Protein AF-A0A7S0DY93-F1 (afdb_monomer_lite)

Radius of gyration: 28.25 Å; chains: 1; bounding box: 56×88×83 Å

pLDDT: mean 80.81, std 17.43, range [24.77, 98.25]

Organism: NCBI:txid33657

Secondary structure (DSSP, 8-state):
-PPPP----------------TTS----TT-----PPPTT--TTSS-SSGGGSTT-------PPPP----TT-EEE-PPPPEEPPHHHHHHHTTSEEEE-B-----EEE-TTSSEEEPPTTTEEEEEEEEEEEETTEEEEEE--SSTT-THHHHHHHHHGGG----TTS-EEEEEESSS-SS--TT-PPPTTSEEEEEE--SGGGTT---BPPTT--EEEESEEEEEEEEEEEE---TTT--TTSSSSPPP---PPPTT----SS-SS-GGGG-PPPSSS------EEEEESSB--SS----HHHHHHHHHHHH--TT-EEEEEEE--TTS-SEEEEEE----SSSS-PEEEEEEE--GGGGTTT--BTGGGPEEEEEESPPPTT-

Sequence (386 aa):
GRRSMMSVVLSAFVFPLVFSGPGAPAENMNGEYAIGATPNGKPGLFPKHYRDYPRGVESFDVYSPPMSTLYSQVWWQALDPVALPEEIVKRYSGSGMAIVGWEMDQVRTAPGGGDSSVPISALYLHHFTGSMIGAGARYRKVRLDGPDDPRAAQLKEQHGLHGMVAWDMPHYIVEPSGTQSDPPEGDQVNSNDHQSFASANGGEYRKSYHGFAPGYALVVDSPTEFQITPMQIDTWHRAEMNISAPLPPKFVPGPLPRSSLAGANPLHSGLLECPMTTRLTKAVDGAYAVLSSGVCREPILTSHECFHAAAASLAGAGRRFSNASASDPSRPPGCSATVGAAKAQHTGEVFSVLFNSNSQAASHAIECGAGGARCLCPHAPKPFGQ

Structure (mmCIF, N/CA/C/O backbone):
data_AF-A0A7S0DY93-F1
#
_entry.id   AF-A0A7S0DY93-F1
#
loop_
_atom_site.group_PDB
_atom_site.id
_atom_site.type_symbol
_atom_site.label_atom_id
_atom_site.label_alt_id
_atom_site.label_comp_id
_atom_site.label_asym_id
_atom_site.label_entity_id
_atom_site.label_seq_id
_atom_site.pdbx_PDB_ins_code
_atom_site.Cartn_x
_atom_site.Cartn_y
_atom_site.Cartn_z
_atom_site.occupancy
_atom_site.B_iso_or_equiv
_atom_site.auth_seq_id
_atom_site.auth_comp_id
_atom_site.auth_asym_id
_atom_site.auth_atom_id
_atom_site.pdbx_PDB_model_num
ATOM 1 N N . GLY A 1 1 ? 9.211 -56.674 0.873 1.00 39.06 1 GLY A N 1
ATOM 2 C CA . GLY A 1 1 ? 9.645 -55.266 0.852 1.00 39.06 1 GLY A CA 1
ATOM 3 C C . GLY A 1 1 ? 8.591 -54.414 1.520 1.00 39.06 1 GLY A C 1
ATOM 4 O O . GLY A 1 1 ? 7.507 -54.291 0.973 1.00 39.06 1 GLY A O 1
ATOM 5 N N . ARG A 1 2 ? 8.868 -53.908 2.726 1.00 33.31 2 ARG A N 1
ATOM 6 C CA . ARG A 1 2 ? 7.965 -53.026 3.481 1.00 33.31 2 ARG A CA 1
ATOM 7 C C . ARG A 1 2 ? 8.254 -51.581 3.070 1.00 33.31 2 ARG A C 1
ATOM 9 O O . ARG A 1 2 ? 9.386 -51.137 3.230 1.00 33.31 2 ARG A O 1
ATOM 16 N N . ARG A 1 3 ? 7.267 -50.870 2.519 1.00 35.28 3 ARG A N 1
ATOM 17 C CA . ARG A 1 3 ? 7.341 -49.417 2.312 1.00 35.28 3 ARG A CA 1
ATOM 18 C C . ARG A 1 3 ? 6.646 -48.731 3.484 1.00 35.28 3 ARG A C 1
ATOM 20 O O . ARG A 1 3 ? 5.482 -49.005 3.755 1.00 35.28 3 ARG A O 1
ATOM 27 N N . SER A 1 4 ? 7.415 -47.905 4.184 1.00 31.62 4 SER A N 1
ATOM 28 C CA . SER A 1 4 ? 6.995 -47.082 5.316 1.00 31.62 4 SER A CA 1
ATOM 29 C C . SER A 1 4 ? 6.006 -46.009 4.860 1.00 31.62 4 SER A C 1
ATOM 31 O O . SER A 1 4 ? 6.296 -45.279 3.913 1.00 31.62 4 SER A O 1
ATOM 33 N N . MET A 1 5 ? 4.869 -45.896 5.548 1.00 30.44 5 MET A N 1
ATOM 34 C CA . MET A 1 5 ? 4.018 -44.707 5.509 1.00 30.44 5 MET A CA 1
ATOM 35 C C . MET A 1 5 ? 4.692 -43.607 6.332 1.00 30.44 5 MET A C 1
ATOM 37 O O . MET A 1 5 ? 4.996 -43.798 7.508 1.00 30.44 5 MET A O 1
ATOM 41 N N . MET A 1 6 ? 4.942 -42.466 5.699 1.00 27.17 6 MET A N 1
ATOM 42 C CA . MET A 1 6 ? 5.455 -41.264 6.344 1.00 27.17 6 MET A CA 1
ATOM 43 C C . MET A 1 6 ? 4.250 -40.474 6.867 1.00 27.17 6 MET A C 1
ATOM 45 O O . MET A 1 6 ? 3.450 -39.967 6.086 1.00 27.17 6 MET A O 1
ATOM 49 N N . SER A 1 7 ? 4.085 -40.454 8.189 1.00 24.77 7 SER A N 1
ATOM 50 C CA . SER A 1 7 ? 3.034 -39.701 8.875 1.00 24.77 7 SER A CA 1
ATOM 51 C C . SER A 1 7 ? 3.447 -38.230 8.950 1.00 24.77 7 SER A C 1
ATOM 53 O O . SER A 1 7 ? 4.484 -37.911 9.533 1.00 24.77 7 SER A O 1
ATOM 55 N N . VAL A 1 8 ? 2.671 -37.340 8.331 1.00 28.67 8 VAL A N 1
ATOM 56 C CA . VAL A 1 8 ? 2.842 -35.886 8.450 1.00 28.67 8 VAL A CA 1
ATOM 57 C C . VAL A 1 8 ? 2.094 -35.444 9.704 1.00 28.67 8 VAL A C 1
ATOM 59 O O . VAL A 1 8 ? 0.866 -35.461 9.740 1.00 28.67 8 VAL A O 1
ATOM 62 N N . VAL A 1 9 ? 2.837 -35.082 10.749 1.00 27.50 9 VAL A N 1
ATOM 63 C CA . VAL A 1 9 ? 2.282 -34.470 11.960 1.00 27.50 9 VAL A CA 1
ATOM 64 C C . VAL A 1 9 ? 2.102 -32.979 11.688 1.00 27.50 9 VAL A C 1
ATOM 66 O O . VAL A 1 9 ? 3.077 -32.241 11.557 1.00 27.50 9 VAL A O 1
ATOM 69 N N . LEU A 1 10 ? 0.848 -32.547 11.576 1.00 27.80 10 LEU A N 1
ATOM 70 C CA . LEU A 1 10 ? 0.466 -31.141 11.519 1.00 27.80 10 LEU A CA 1
ATOM 71 C C . LEU A 1 10 ? 0.457 -30.600 12.961 1.00 27.80 10 LEU A C 1
ATOM 73 O O . LEU A 1 10 ? -0.504 -30.808 13.699 1.00 27.80 10 LEU A O 1
ATOM 77 N N . SER A 1 11 ? 1.541 -29.956 13.398 1.00 27.59 11 SER A N 1
ATOM 78 C CA . SER A 1 11 ? 1.544 -29.235 14.679 1.00 27.59 11 SER A CA 1
ATOM 79 C C . SER A 1 11 ? 0.824 -27.901 14.509 1.00 27.59 11 SER A C 1
ATOM 81 O O . SER A 1 11 ? 1.388 -26.948 13.975 1.00 27.59 11 SER A O 1
ATOM 83 N N . ALA A 1 12 ? -0.423 -27.831 14.973 1.00 29.94 12 ALA A N 1
ATOM 84 C CA . ALA A 1 12 ? -1.115 -26.571 15.200 1.00 29.94 12 ALA A CA 1
ATOM 85 C C . ALA A 1 12 ? -0.475 -25.875 16.412 1.00 29.94 12 ALA A C 1
ATOM 87 O O . ALA A 1 12 ? -0.702 -26.264 17.557 1.00 29.94 12 ALA A O 1
ATOM 88 N N . PHE A 1 13 ? 0.365 -24.870 16.165 1.00 30.02 13 PHE A N 1
ATOM 89 C CA . PHE A 1 13 ? 0.833 -23.973 17.217 1.00 30.02 13 PHE A CA 1
ATOM 90 C C . PHE A 1 13 ? -0.275 -22.964 17.521 1.00 30.02 13 PHE A C 1
ATOM 92 O O . PHE A 1 13 ? -0.510 -22.030 16.759 1.00 30.02 13 PHE A O 1
ATOM 99 N N . VAL A 1 14 ? -0.972 -23.179 18.635 1.00 30.81 14 VAL A N 1
ATOM 100 C CA . VAL A 1 14 ? -1.834 -22.170 19.255 1.00 30.81 14 VAL A CA 1
ATOM 101 C C . VAL A 1 14 ? -0.909 -21.171 19.946 1.00 30.81 14 VAL A C 1
ATOM 103 O O . VAL A 1 14 ? -0.296 -21.493 20.964 1.00 30.81 14 VAL A O 1
ATOM 106 N N . PHE A 1 15 ? -0.752 -19.983 19.366 1.00 33.25 15 PHE A N 1
ATOM 107 C CA . PHE A 1 15 ? -0.032 -18.884 20.005 1.00 33.25 15 PHE A CA 1
ATOM 108 C C . PHE A 1 15 ? -0.971 -18.140 20.965 1.00 33.25 15 PHE A C 1
ATOM 110 O O . PHE A 1 15 ? -2.112 -17.861 20.593 1.00 33.25 15 PHE A O 1
ATOM 117 N N . PRO A 1 16 ? -0.528 -17.795 22.186 1.00 28.81 16 PRO A N 1
ATOM 118 C CA . PRO A 1 16 ? -1.282 -16.894 23.040 1.00 28.81 16 PRO A CA 1
ATOM 119 C C . PRO A 1 16 ? -1.197 -15.476 22.461 1.00 28.81 16 PRO A C 1
ATOM 121 O O . PRO A 1 16 ? -0.116 -14.889 22.402 1.00 28.81 16 PRO A O 1
ATOM 124 N N . LEU A 1 17 ? -2.337 -14.930 22.035 1.00 35.88 17 LEU A N 1
ATOM 125 C CA . LEU A 1 17 ? -2.487 -13.497 21.798 1.00 35.88 17 LEU A CA 1
ATOM 126 C C . LEU A 1 17 ? -2.271 -12.758 23.124 1.00 35.88 17 LEU A C 1
ATOM 128 O O . LEU A 1 17 ? -2.972 -13.005 24.107 1.00 35.88 17 LEU A O 1
ATOM 132 N N . VAL A 1 18 ? -1.299 -11.849 23.153 1.00 37.19 18 VAL A N 1
ATOM 133 C CA . VAL A 1 18 ? -1.181 -10.857 24.223 1.00 37.19 18 VAL A CA 1
ATOM 134 C C . VAL A 1 18 ? -2.149 -9.732 23.875 1.00 37.19 18 VAL A C 1
ATOM 136 O O . VAL A 1 18 ? -1.842 -8.881 23.049 1.00 37.19 18 VAL A O 1
ATOM 139 N N . PHE A 1 19 ? -3.335 -9.756 24.477 1.00 40.31 19 PHE A N 1
ATOM 140 C CA . PHE A 1 19 ? -4.274 -8.643 24.395 1.00 40.31 19 PHE A CA 1
ATOM 141 C C . PHE A 1 19 ? -3.851 -7.547 25.376 1.00 40.31 19 PHE A C 1
ATOM 143 O O . PHE A 1 19 ? -3.806 -7.769 26.590 1.00 40.31 19 PHE A O 1
ATOM 150 N N . SER A 1 20 ? -3.575 -6.351 24.862 1.00 45.38 20 SER A N 1
ATOM 151 C CA . SER A 1 20 ? -3.648 -5.127 25.660 1.00 45.38 20 SER A CA 1
ATOM 152 C C . SER A 1 20 ? -5.101 -4.970 26.114 1.00 45.38 20 SER A C 1
ATOM 154 O O . SER A 1 20 ? -6.002 -4.871 25.286 1.00 45.38 20 SER A O 1
ATOM 156 N N . GLY A 1 21 ? -5.353 -5.048 27.423 1.00 39.00 21 GLY A N 1
ATOM 157 C CA . GLY A 1 21 ? -6.712 -5.006 27.967 1.00 39.00 21 GLY A CA 1
ATOM 158 C C . GLY A 1 21 ? -7.469 -3.716 27.601 1.00 39.00 21 GLY A C 1
ATOM 159 O O . GLY A 1 21 ? -6.844 -2.678 27.377 1.00 39.00 21 GLY A O 1
ATOM 160 N N . PRO A 1 22 ? -8.813 -3.748 27.569 1.00 42.47 22 PRO A N 1
ATOM 161 C CA . PRO A 1 22 ? -9.621 -2.581 27.231 1.00 42.47 22 PRO A CA 1
ATOM 162 C C . PRO A 1 22 ? -9.463 -1.471 28.281 1.00 42.47 22 PRO A C 1
ATOM 164 O O . PRO A 1 22 ? -9.558 -1.731 29.483 1.00 42.47 22 PRO A O 1
ATOM 167 N N . GLY A 1 23 ? -9.270 -0.228 27.825 1.00 50.84 23 GLY A N 1
ATOM 168 C CA . GLY A 1 23 ? -9.425 0.973 28.658 1.00 50.84 23 GLY A CA 1
ATOM 169 C C . GLY A 1 23 ? -8.165 1.779 28.992 1.00 50.84 23 GLY A C 1
ATOM 170 O O . GLY A 1 23 ? -8.259 2.711 29.791 1.00 50.84 23 GLY A O 1
ATOM 171 N N . ALA A 1 24 ? -7.000 1.490 28.407 1.00 50.38 24 ALA A N 1
ATOM 172 C CA . ALA A 1 24 ? -5.901 2.459 28.442 1.00 50.38 24 ALA A CA 1
ATOM 173 C C . ALA A 1 24 ? -6.229 3.639 27.500 1.00 50.38 24 ALA A C 1
ATOM 175 O O . ALA A 1 24 ? -6.729 3.394 26.398 1.00 50.38 24 ALA A O 1
ATOM 176 N N . PRO A 1 25 ? -5.966 4.904 27.888 1.00 58.94 25 PRO A N 1
ATOM 177 C CA . PRO A 1 25 ? -6.019 6.025 26.953 1.00 58.94 25 PRO A CA 1
ATOM 178 C C . PRO A 1 25 ? -5.189 5.673 25.719 1.00 58.94 25 PRO A C 1
ATOM 180 O O . PRO A 1 25 ? -4.044 5.247 25.871 1.00 58.94 25 PRO A O 1
ATOM 183 N N . ALA A 1 26 ? -5.767 5.807 24.524 1.00 61.53 26 ALA A N 1
ATOM 184 C CA . ALA A 1 26 ? -5.061 5.488 23.291 1.00 61.53 26 ALA A CA 1
ATOM 185 C C . ALA A 1 26 ? -3.884 6.463 23.114 1.00 61.53 26 ALA A C 1
ATOM 187 O O . ALA A 1 26 ? -4.054 7.615 22.702 1.00 61.53 26 ALA A O 1
ATOM 188 N N . GLU A 1 27 ? -2.689 6.012 23.491 1.00 78.69 27 GLU A N 1
ATOM 189 C CA . GLU A 1 27 ? -1.444 6.607 23.028 1.00 78.69 27 GLU A CA 1
ATOM 190 C C . GLU A 1 27 ? -1.337 6.369 21.523 1.00 78.69 27 GLU A C 1
ATOM 192 O O . GLU A 1 27 ? -1.795 5.351 21.004 1.00 78.69 27 GLU A O 1
ATOM 197 N N . ASN A 1 28 ? -0.728 7.312 20.815 1.00 85.19 28 ASN A N 1
ATOM 198 C CA . ASN A 1 28 ? -0.521 7.148 19.385 1.00 85.19 28 ASN A CA 1
ATOM 199 C C . ASN A 1 28 ? 0.491 6.015 19.153 1.00 85.19 28 ASN A C 1
ATOM 201 O O . ASN A 1 28 ? 1.616 6.085 19.661 1.00 85.19 28 ASN A O 1
ATOM 205 N N . MET A 1 29 ? 0.142 5.034 18.324 1.00 84.50 29 MET A N 1
ATOM 206 C CA . MET A 1 29 ? 1.022 3.943 17.891 1.00 84.50 29 MET A CA 1
ATOM 207 C C . MET A 1 29 ? 2.315 4.499 17.284 1.00 84.50 29 MET A C 1
ATOM 209 O O . MET A 1 29 ? 3.414 4.023 17.565 1.00 84.50 29 MET A O 1
ATOM 213 N N . ASN A 1 30 ? 2.204 5.573 16.502 1.00 81.56 30 ASN A N 1
ATOM 214 C CA . ASN A 1 30 ? 3.337 6.235 15.869 1.00 81.56 30 ASN A CA 1
ATOM 215 C C . ASN A 1 30 ? 3.910 7.407 16.690 1.00 81.56 30 ASN A C 1
ATOM 217 O O . ASN A 1 30 ? 4.770 8.126 16.187 1.00 81.56 30 ASN A O 1
ATOM 221 N N . GLY A 1 31 ? 3.522 7.609 17.951 1.00 84.94 31 GLY A N 1
ATOM 222 C CA . GLY A 1 31 ? 4.025 8.686 18.816 1.00 84.94 31 GLY A CA 1
ATOM 223 C C . GLY A 1 31 ? 3.575 10.101 18.412 1.00 84.94 31 GLY A C 1
ATOM 224 O O . GLY A 1 31 ? 2.475 10.301 17.908 1.00 84.94 31 GLY A O 1
ATOM 225 N N . GLU A 1 32 ? 4.417 11.106 18.669 1.00 86.31 32 GLU A N 1
ATOM 226 C CA . GLU A 1 32 ? 4.109 12.520 18.387 1.00 86.31 32 GLU A CA 1
ATOM 227 C C . GLU A 1 32 ? 3.994 12.823 16.885 1.00 86.31 32 GLU A C 1
ATOM 229 O O . GLU A 1 32 ? 4.882 12.456 16.105 1.00 86.31 32 GLU A O 1
ATOM 234 N N . TYR A 1 33 ? 2.961 13.580 16.501 1.00 86.31 33 TYR A N 1
ATOM 235 C CA . TYR A 1 33 ? 2.787 14.077 15.134 1.00 86.31 33 TYR A CA 1
ATOM 236 C C . TYR A 1 33 ? 3.057 15.575 15.035 1.00 86.31 33 TYR A C 1
ATOM 238 O O . TYR A 1 33 ? 2.514 16.398 15.781 1.00 86.31 33 TYR A O 1
ATOM 246 N N . ALA A 1 34 ? 3.859 15.949 14.041 1.00 81.56 34 ALA A N 1
ATOM 247 C CA . ALA A 1 34 ? 4.063 17.343 13.687 1.00 81.56 34 ALA A CA 1
ATOM 248 C C . ALA A 1 34 ? 2.926 17.812 12.769 1.00 81.56 34 ALA A C 1
ATOM 250 O O . ALA A 1 34 ? 2.863 17.441 11.602 1.00 81.56 34 ALA A O 1
ATOM 251 N N . ILE A 1 35 ? 2.037 18.659 13.292 1.00 82.00 35 ILE A N 1
ATOM 252 C CA . ILE A 1 35 ? 0.985 19.306 12.498 1.00 82.00 35 ILE A CA 1
ATOM 253 C C . ILE A 1 35 ? 1.438 20.725 12.161 1.00 82.00 35 ILE A C 1
ATOM 255 O O . ILE A 1 35 ? 1.610 21.560 13.055 1.00 82.00 35 ILE A O 1
ATOM 259 N N . GLY A 1 36 ? 1.646 20.986 10.871 1.00 81.69 36 GLY A N 1
ATOM 260 C CA . GLY A 1 36 ? 1.965 22.319 10.366 1.00 81.69 36 GLY A CA 1
ATOM 261 C C . GLY A 1 36 ? 0.780 23.280 10.494 1.00 81.69 36 GLY A C 1
ATOM 262 O O . GLY A 1 36 ? -0.378 22.873 10.428 1.00 81.69 36 GLY A O 1
ATOM 263 N N . ALA A 1 37 ? 1.065 24.571 10.660 1.00 83.75 37 ALA A N 1
ATOM 264 C CA . ALA A 1 37 ? 0.054 25.619 10.571 1.00 83.75 37 ALA A CA 1
ATOM 265 C C . ALA A 1 37 ? 0.017 26.180 9.144 1.00 83.75 37 ALA A C 1
ATOM 267 O O . ALA A 1 37 ? 1.060 26.492 8.568 1.00 83.75 37 ALA A O 1
ATOM 268 N N . THR A 1 38 ? -1.175 26.342 8.575 1.00 85.00 38 THR A N 1
ATOM 269 C CA . THR A 1 38 ? -1.347 27.105 7.333 1.00 85.00 38 THR A CA 1
ATOM 270 C C . THR A 1 38 ? -1.154 28.603 7.604 1.00 85.00 38 THR A C 1
ATOM 272 O O . THR A 1 38 ? -1.351 29.045 8.741 1.00 85.00 38 THR A O 1
ATOM 275 N N . PRO A 1 39 ? -0.820 29.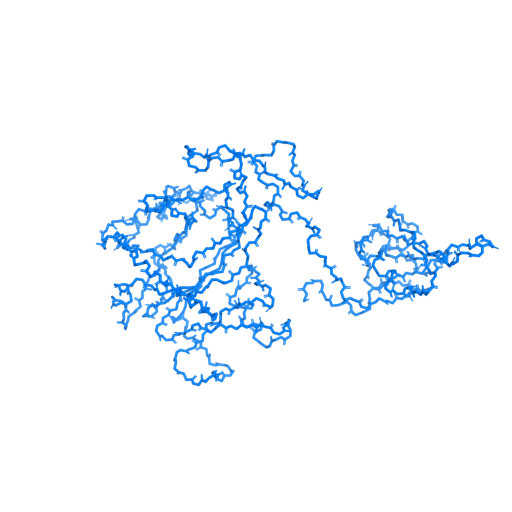428 6.592 1.00 91.69 39 PRO A N 1
ATOM 276 C CA . PRO A 1 39 ? -0.834 30.882 6.747 1.00 91.69 39 PRO A CA 1
ATOM 277 C C . PRO A 1 39 ? -2.179 31.359 7.317 1.00 91.69 39 PRO A C 1
ATOM 279 O O . PRO A 1 39 ? -3.235 30.975 6.816 1.00 91.69 39 PRO A O 1
ATOM 282 N N . ASN A 1 40 ? -2.140 32.164 8.384 1.00 90.25 40 ASN A N 1
ATOM 283 C CA . ASN A 1 40 ? -3.308 32.625 9.160 1.00 90.25 40 ASN A CA 1
ATOM 284 C C . ASN A 1 40 ? -4.130 31.521 9.860 1.00 90.25 40 ASN A C 1
ATOM 286 O O . ASN A 1 40 ? -5.183 31.805 10.435 1.00 90.25 40 ASN A O 1
ATOM 290 N N . GLY A 1 41 ? -3.666 30.271 9.838 1.00 85.31 41 GLY A N 1
ATOM 291 C CA . GLY A 1 41 ? -4.272 29.172 10.576 1.00 85.31 41 GLY A CA 1
ATOM 292 C C . GLY A 1 41 ? -4.081 29.344 12.081 1.00 85.31 41 GLY A C 1
ATOM 293 O O . GLY A 1 41 ? -3.053 29.841 12.542 1.00 85.31 41 GLY A O 1
ATOM 294 N N . LYS A 1 42 ? -5.071 28.910 12.863 1.00 85.56 42 LYS A N 1
ATOM 295 C CA . LYS A 1 42 ? -4.961 28.826 14.323 1.00 85.56 42 LYS A CA 1
ATOM 296 C C . LYS A 1 42 ? -4.466 27.422 14.693 1.00 85.56 42 LYS A C 1
ATOM 298 O O . LYS A 1 42 ? -5.251 26.478 14.587 1.00 85.56 42 LYS A O 1
ATOM 303 N N . PRO A 1 43 ? -3.190 27.244 15.078 1.00 83.75 43 PRO A N 1
ATOM 304 C CA . PRO A 1 43 ? -2.686 25.933 15.474 1.00 83.75 43 PRO A CA 1
ATOM 305 C C . PRO A 1 43 ? -3.371 25.443 16.758 1.00 83.75 43 PRO A C 1
ATOM 307 O O . PRO A 1 43 ? -3.888 26.237 17.541 1.00 83.75 43 PRO A O 1
ATOM 310 N N . GLY A 1 44 ? -3.345 24.128 16.992 1.00 80.94 44 GLY A N 1
ATOM 311 C CA . GLY A 1 44 ? -3.815 23.525 18.247 1.00 80.94 44 GLY A CA 1
ATOM 312 C C . GLY A 1 44 ? -5.330 23.330 18.368 1.00 80.94 44 GLY A C 1
ATOM 313 O O . GLY A 1 44 ? -5.793 22.915 19.421 1.00 80.94 44 GLY A O 1
ATOM 314 N N . LEU A 1 45 ? -6.103 23.591 17.309 1.00 82.44 45 LEU A N 1
ATOM 315 C CA . LEU A 1 45 ? -7.540 23.276 17.274 1.00 82.44 45 LEU A CA 1
ATOM 316 C C . LEU A 1 45 ? -7.835 21.793 17.021 1.00 82.44 45 LEU A C 1
ATOM 318 O O . LEU A 1 45 ? -8.966 21.347 17.187 1.00 82.44 45 LEU A O 1
ATOM 322 N N . PHE A 1 46 ? -6.829 21.049 16.580 1.00 84.62 46 PHE A N 1
ATOM 323 C CA . PHE A 1 46 ? -6.956 19.665 16.169 1.00 84.62 46 PHE A CA 1
ATOM 324 C C . PHE A 1 46 ? -6.163 18.765 17.129 1.00 84.62 46 PHE A C 1
ATOM 326 O O . PHE A 1 46 ? -5.015 19.116 17.438 1.00 84.62 46 PHE A O 1
ATOM 333 N N . PRO A 1 47 ? -6.745 17.648 17.615 1.00 86.56 47 PRO A N 1
ATOM 334 C CA . PRO A 1 47 ? -6.051 16.733 18.514 1.00 86.56 47 PRO A CA 1
ATOM 335 C C . PRO A 1 47 ? -4.758 16.217 17.882 1.00 86.56 47 PRO A C 1
ATOM 337 O O . PRO A 1 47 ? -4.744 15.793 16.730 1.00 86.56 47 PRO A O 1
ATOM 340 N N . LYS A 1 48 ? -3.662 16.255 18.641 1.00 86.19 48 LYS A N 1
ATOM 341 C CA . LYS A 1 48 ? -2.392 15.622 18.247 1.00 86.19 48 LYS A CA 1
ATOM 342 C C . LYS A 1 48 ? -2.257 14.218 18.820 1.00 86.19 48 LYS A C 1
ATOM 344 O O . LYS A 1 48 ? -1.452 13.433 18.334 1.00 86.19 48 LYS A O 1
ATOM 349 N N . HIS A 1 49 ? -3.058 13.902 19.831 1.00 88.94 49 HIS A N 1
ATOM 350 C CA . HIS A 1 49 ? -3.147 12.579 20.418 1.00 88.94 49 HIS A CA 1
ATOM 351 C C . HIS A 1 49 ? -4.575 12.081 20.374 1.00 88.94 49 HIS A C 1
ATOM 353 O O . HIS A 1 49 ? -5.508 12.853 20.609 1.00 88.94 49 HIS A O 1
ATOM 359 N N . TYR A 1 50 ? -4.746 10.784 20.140 1.00 89.19 50 TYR A N 1
ATOM 360 C CA . TYR A 1 50 ? -6.060 10.160 20.243 1.00 89.19 50 TYR A CA 1
ATOM 361 C C . TYR A 1 50 ? -6.640 10.297 21.654 1.00 89.19 50 TYR A C 1
ATOM 363 O O . TYR A 1 50 ? -7.811 10.638 21.787 1.00 89.19 50 TYR A O 1
ATOM 371 N N . ARG A 1 51 ? -5.823 10.193 22.712 1.00 88.50 51 ARG A N 1
ATOM 372 C CA . ARG A 1 51 ? -6.271 10.457 24.095 1.00 88.50 51 ARG A CA 1
ATOM 373 C C . ARG A 1 51 ? -6.886 11.850 24.323 1.00 88.50 51 ARG A C 1
ATOM 375 O O . ARG A 1 51 ? -7.665 12.008 25.258 1.00 88.50 51 ARG A O 1
ATOM 382 N N . ASP A 1 52 ? -6.556 12.839 23.488 1.00 88.44 52 ASP A N 1
ATOM 383 C CA . ASP A 1 52 ? -7.081 14.209 23.596 1.00 88.44 52 ASP A CA 1
ATOM 384 C C . ASP A 1 52 ? -8.407 14.388 22.834 1.00 88.44 52 ASP A C 1
ATOM 386 O O . ASP A 1 52 ? -8.995 15.474 22.831 1.00 88.44 52 ASP A O 1
ATOM 390 N N . TYR A 1 53 ? -8.886 13.344 22.152 1.00 89.12 53 TYR A N 1
ATOM 391 C CA . TYR A 1 53 ? -10.127 13.398 21.398 1.00 89.12 53 TYR A CA 1
ATOM 392 C C . TYR A 1 53 ? -11.324 13.612 22.348 1.00 89.12 53 TYR A C 1
ATOM 394 O O . TYR A 1 53 ? -11.440 12.928 23.373 1.00 89.12 53 TYR A O 1
ATOM 402 N N . PRO A 1 54 ? -12.251 14.543 22.048 1.00 87.44 54 PRO A N 1
ATOM 403 C CA . PRO A 1 54 ? -13.364 14.834 22.943 1.00 87.44 54 PRO A CA 1
ATOM 404 C C . PRO A 1 54 ? -14.227 13.604 23.232 1.00 87.44 54 PRO A C 1
ATOM 406 O O . PRO A 1 54 ? -14.623 12.890 22.314 1.00 87.44 54 PRO A O 1
ATOM 409 N N . ARG A 1 55 ? -14.590 13.423 24.509 1.00 86.19 55 ARG A N 1
ATOM 410 C CA . ARG A 1 55 ? -15.337 12.266 25.052 1.00 86.19 55 ARG A CA 1
ATOM 411 C C . ARG A 1 55 ? -14.545 10.956 25.149 1.00 86.19 55 ARG A C 1
ATOM 413 O O . ARG A 1 55 ? -15.125 9.961 25.568 1.00 86.19 55 ARG A O 1
ATOM 420 N N . GLY A 1 56 ? -13.239 10.990 24.878 1.00 88.44 56 GLY A N 1
ATOM 421 C CA . GLY A 1 56 ? -12.356 9.833 24.994 1.00 88.44 56 GLY A CA 1
ATOM 422 C C . GLY A 1 56 ? -12.534 8.841 23.847 1.00 88.44 56 GLY A C 1
ATOM 423 O O . GLY A 1 56 ? -13.574 8.796 23.191 1.00 88.44 56 GLY A O 1
ATOM 424 N N . VAL A 1 57 ? -11.485 8.062 23.595 1.00 91.19 57 VAL A N 1
ATOM 425 C CA . VAL A 1 57 ? -11.447 7.033 22.551 1.00 91.19 57 VAL A CA 1
ATOM 426 C C . VAL A 1 57 ? -10.673 5.822 23.055 1.00 91.19 57 VAL A C 1
ATOM 428 O O . VAL A 1 57 ? -9.746 5.949 23.858 1.00 91.19 57 VAL A O 1
ATOM 431 N N . GLU A 1 58 ? -11.066 4.654 22.562 1.00 91.75 58 GLU A N 1
ATOM 432 C CA . GLU A 1 58 ? -10.360 3.388 22.743 1.00 91.75 58 GLU A CA 1
ATOM 433 C C . GLU A 1 58 ? -9.719 2.981 21.409 1.00 91.75 58 GLU A C 1
ATOM 435 O O . GLU A 1 58 ? -10.133 3.447 20.346 1.00 91.75 58 GLU A O 1
ATOM 440 N N . SER A 1 59 ? -8.719 2.104 21.466 1.00 92.56 59 SER A N 1
ATOM 441 C CA . SER A 1 59 ? -8.082 1.515 20.284 1.00 92.56 59 SER A CA 1
ATOM 442 C C . SER A 1 59 ? -8.052 -0.006 20.403 1.00 92.56 59 SER A C 1
ATOM 444 O O . SER A 1 59 ? -8.144 -0.552 21.504 1.00 92.56 59 SER A O 1
ATOM 446 N N . PHE A 1 60 ? -7.962 -0.676 19.260 1.00 94.31 60 PHE A N 1
ATOM 447 C CA . PHE A 1 60 ? -7.735 -2.111 19.148 1.00 94.31 60 PHE A CA 1
ATOM 448 C C . PHE A 1 60 ? -6.891 -2.371 17.901 1.00 94.31 60 PHE A C 1
ATOM 450 O O . PHE A 1 60 ? -6.963 -1.609 16.934 1.00 94.31 60 PHE A O 1
ATOM 457 N N . ASP A 1 61 ? -6.124 -3.455 17.921 1.00 93.31 61 ASP A N 1
ATOM 458 C CA . ASP A 1 61 ? -5.256 -3.837 16.813 1.00 93.31 61 ASP A CA 1
ATOM 459 C C . ASP A 1 61 ? -5.895 -4.944 15.974 1.00 93.31 61 ASP A C 1
ATOM 461 O O . ASP A 1 61 ? -6.579 -5.836 16.485 1.00 93.31 61 ASP A O 1
ATOM 465 N N . VAL A 1 62 ? -5.641 -4.900 14.667 1.00 94.75 62 VAL A N 1
ATOM 466 C CA . VAL A 1 62 ? -6.045 -5.941 13.722 1.00 94.75 62 VAL A CA 1
ATOM 467 C C . VAL A 1 62 ? -4.829 -6.348 12.910 1.00 94.75 62 VAL A C 1
ATOM 469 O O . VAL A 1 62 ? -4.217 -5.532 12.223 1.00 94.75 62 VAL A O 1
ATOM 472 N N . TYR A 1 63 ? -4.485 -7.628 12.981 1.00 94.69 63 TYR A N 1
ATOM 473 C CA . TYR A 1 63 ? -3.334 -8.179 12.282 1.00 94.69 63 TYR A CA 1
ATOM 474 C C . TYR A 1 63 ? -3.768 -8.784 10.961 1.00 94.69 63 TYR A C 1
ATOM 476 O O . TYR A 1 63 ? -4.602 -9.686 10.931 1.00 94.69 63 TYR A O 1
ATOM 484 N N . SER A 1 64 ? -3.163 -8.331 9.867 1.00 95.31 64 SER A N 1
ATOM 485 C CA . SER A 1 64 ? -3.296 -9.030 8.595 1.00 95.31 64 SER A CA 1
ATOM 486 C C . SER A 1 64 ? -2.638 -10.415 8.667 1.00 95.31 64 SER A C 1
ATOM 488 O O . SER A 1 64 ? -1.756 -10.645 9.502 1.00 95.31 64 SER A O 1
ATOM 490 N N . PRO A 1 65 ? -2.960 -11.327 7.734 1.00 96.06 65 PRO A N 1
ATOM 491 C CA . PRO A 1 65 ? -2.148 -12.513 7.511 1.00 96.06 65 PRO A CA 1
ATOM 492 C C . PRO A 1 65 ? -0.670 -12.138 7.295 1.00 96.06 65 PRO A C 1
ATOM 494 O O . PRO A 1 65 ? -0.380 -11.069 6.739 1.00 96.06 65 PRO A O 1
ATOM 497 N N . PRO A 1 66 ? 0.280 -12.995 7.708 1.00 94.12 66 PRO A N 1
ATOM 498 C CA . PRO A 1 66 ? 1.692 -12.738 7.484 1.00 94.12 66 PRO A CA 1
ATOM 499 C C . PRO A 1 66 ? 2.006 -12.791 5.989 1.00 94.12 66 PRO A C 1
ATOM 501 O O . PRO A 1 66 ? 1.463 -13.604 5.241 1.00 94.12 66 PRO A O 1
ATOM 504 N N . MET A 1 67 ? 2.956 -11.967 5.564 1.00 93.62 67 MET A N 1
ATOM 505 C CA . MET A 1 67 ? 3.500 -11.996 4.211 1.00 93.62 67 MET A CA 1
ATOM 506 C C . MET A 1 67 ? 5.007 -12.248 4.247 1.00 93.62 67 MET A C 1
ATOM 508 O O . MET A 1 67 ? 5.678 -12.026 5.255 1.00 93.62 67 MET A O 1
ATOM 512 N N . SER A 1 68 ? 5.552 -12.745 3.141 1.00 93.31 68 SER A N 1
ATOM 513 C CA . SER A 1 68 ? 6.982 -13.008 2.993 1.00 93.31 68 SER A CA 1
ATOM 514 C C . SER A 1 68 ? 7.464 -12.479 1.657 1.00 93.31 68 SER A C 1
ATOM 516 O O . SER A 1 68 ? 6.914 -12.809 0.606 1.00 93.31 68 SER A O 1
ATOM 518 N N . THR A 1 69 ? 8.512 -11.668 1.713 1.00 93.94 69 THR A N 1
ATOM 519 C CA . THR A 1 69 ? 9.093 -10.994 0.558 1.00 93.94 69 THR A CA 1
ATOM 520 C C . THR A 1 69 ? 10.574 -11.313 0.427 1.00 93.94 69 THR A C 1
ATOM 522 O O . THR A 1 69 ? 11.277 -11.611 1.398 1.00 93.94 69 THR A O 1
ATOM 525 N N . LEU A 1 70 ? 11.055 -11.250 -0.809 1.00 93.50 70 LEU A N 1
ATOM 526 C CA . LEU A 1 70 ? 12.474 -11.210 -1.135 1.00 93.50 70 LEU A CA 1
ATOM 527 C C . LEU A 1 70 ? 12.921 -9.759 -1.294 1.00 93.50 70 LEU A C 1
ATOM 529 O O . LEU A 1 70 ? 12.124 -8.901 -1.661 1.00 93.50 70 LEU A O 1
ATOM 533 N N . TYR A 1 71 ? 14.213 -9.498 -1.106 1.00 93.38 71 TYR A N 1
ATOM 534 C CA . TYR A 1 71 ? 14.789 -8.193 -1.421 1.00 93.38 71 TYR A CA 1
ATOM 535 C C . TYR A 1 71 ? 14.417 -7.759 -2.850 1.00 93.38 71 TYR A C 1
ATOM 537 O O . TYR A 1 71 ? 14.507 -8.561 -3.783 1.00 93.38 71 TYR A O 1
ATOM 545 N N . SER A 1 72 ? 14.018 -6.497 -3.022 1.00 90.88 72 SER A N 1
ATOM 546 C CA . SER A 1 72 ? 13.478 -5.896 -4.255 1.00 90.88 72 SER A CA 1
ATOM 547 C C . SER A 1 72 ? 12.098 -6.375 -4.713 1.00 90.88 72 SER A C 1
ATOM 549 O O . SER A 1 72 ? 11.612 -5.931 -5.754 1.00 90.88 72 SER A O 1
ATOM 551 N N . GLN A 1 73 ? 11.436 -7.254 -3.960 1.00 90.50 73 GLN A N 1
ATOM 552 C CA . GLN A 1 73 ? 10.079 -7.661 -4.291 1.00 90.50 73 GLN A CA 1
ATOM 553 C C . GLN A 1 73 ? 9.088 -6.545 -3.960 1.00 90.50 73 GLN A C 1
ATOM 555 O O . GLN A 1 73 ? 9.059 -6.034 -2.841 1.00 90.50 73 GLN A O 1
ATOM 560 N N . VAL A 1 74 ? 8.241 -6.229 -4.941 1.00 88.94 74 VAL A N 1
ATOM 561 C CA . VAL A 1 74 ? 7.002 -5.483 -4.728 1.00 88.94 74 VAL A CA 1
ATOM 562 C C . VAL A 1 74 ? 5.908 -6.490 -4.393 1.00 88.94 74 VAL A C 1
ATOM 564 O O . VAL A 1 74 ? 5.615 -7.390 -5.185 1.00 88.94 74 VAL A O 1
ATOM 567 N N . TRP A 1 75 ? 5.324 -6.361 -3.211 1.00 91.56 75 TRP A N 1
ATOM 568 C CA . TRP A 1 75 ? 4.117 -7.066 -2.816 1.00 91.56 75 TRP A CA 1
ATOM 569 C C . TRP A 1 75 ? 2.932 -6.141 -3.033 1.00 91.56 75 TRP A C 1
ATOM 571 O O . TRP A 1 75 ? 2.783 -5.192 -2.279 1.00 91.56 75 TRP A O 1
ATOM 581 N N . TRP A 1 76 ? 2.094 -6.406 -4.031 1.00 90.00 76 TRP A N 1
ATOM 582 C CA . TRP A 1 76 ? 0.827 -5.697 -4.210 1.00 90.00 76 TRP A CA 1
ATOM 583 C C . TRP A 1 76 ? -0.284 -6.713 -4.437 1.00 90.00 76 TRP A C 1
ATOM 585 O O . TRP A 1 76 ? -0.578 -7.100 -5.567 1.00 90.00 76 TRP A O 1
ATOM 595 N N . GLN A 1 77 ? -0.802 -7.246 -3.334 1.00 89.81 77 GLN A N 1
ATOM 596 C CA . GLN A 1 77 ? -1.775 -8.335 -3.334 1.00 89.81 77 GLN A CA 1
ATOM 597 C C . GLN A 1 77 ? -2.730 -8.160 -2.166 1.00 89.81 77 GLN A C 1
ATOM 599 O O . GLN A 1 77 ? -2.313 -7.746 -1.082 1.00 89.81 77 GLN A O 1
ATOM 604 N N . ALA A 1 78 ? -3.990 -8.519 -2.383 1.00 91.38 78 ALA A N 1
ATOM 605 C CA . ALA A 1 78 ? -4.968 -8.584 -1.319 1.00 91.38 78 ALA A CA 1
ATOM 606 C C . ALA A 1 78 ? -4.625 -9.728 -0.358 1.00 91.38 78 ALA A C 1
ATOM 608 O O . ALA A 1 78 ? -4.398 -10.863 -0.789 1.00 91.38 78 ALA A O 1
ATOM 609 N N . LEU A 1 79 ? -4.588 -9.433 0.939 1.00 94.81 79 LEU A N 1
ATOM 610 C CA . LEU A 1 79 ? -4.509 -10.458 1.973 1.00 94.81 79 LEU A CA 1
ATOM 611 C C . LEU A 1 79 ? -5.922 -10.929 2.332 1.00 94.81 79 LEU A C 1
ATOM 613 O O . LEU A 1 79 ? -6.887 -10.178 2.152 1.00 94.81 79 LEU A O 1
ATOM 617 N N . ASP A 1 80 ? -6.040 -12.177 2.798 1.00 96.81 80 ASP A N 1
ATOM 618 C CA . ASP A 1 80 ? -7.326 -12.722 3.241 1.00 96.81 80 ASP A CA 1
ATOM 619 C C . ASP A 1 80 ? -7.927 -11.836 4.356 1.00 96.81 80 ASP A C 1
ATOM 621 O O . ASP A 1 80 ? -7.171 -11.336 5.200 1.00 96.81 80 ASP A O 1
ATOM 625 N N . PRO A 1 81 ? -9.259 -11.632 4.366 1.00 97.56 81 PRO A N 1
ATOM 626 C CA . PRO A 1 81 ? -9.948 -10.974 5.462 1.00 97.56 81 PRO A CA 1
ATOM 627 C C . PRO A 1 81 ? -9.649 -11.644 6.798 1.00 97.56 81 PRO A C 1
ATOM 629 O O . PRO A 1 81 ? -9.479 -12.863 6.883 1.00 97.56 81 PRO A O 1
ATOM 632 N N . VAL A 1 82 ? -9.605 -10.831 7.844 1.00 98.12 82 VAL A N 1
ATOM 633 C CA . VAL A 1 82 ? -9.379 -11.269 9.217 1.00 98.12 82 VAL A CA 1
ATOM 634 C C . VAL A 1 82 ? -10.526 -10.808 10.094 1.00 98.12 82 VAL A C 1
ATOM 636 O O . VAL A 1 82 ? -11.027 -9.693 9.945 1.00 98.12 82 VAL A O 1
ATOM 639 N N . ALA A 1 83 ? -10.932 -11.670 11.022 1.00 98.06 83 ALA A N 1
ATOM 640 C CA . ALA A 1 83 ? -11.909 -11.304 12.031 1.00 98.06 83 ALA A CA 1
ATOM 641 C C . ALA A 1 83 ? -11.351 -10.188 12.921 1.00 98.06 83 ALA A C 1
ATOM 643 O O . ALA A 1 83 ? -10.174 -10.198 13.297 1.00 98.06 83 ALA A O 1
ATOM 644 N N . LEU A 1 84 ? -12.213 -9.241 13.279 1.00 98.19 84 LEU A N 1
ATOM 645 C CA . LEU A 1 84 ? -11.925 -8.301 14.352 1.00 98.19 84 LEU A CA 1
ATOM 646 C C . LEU A 1 84 ? -11.862 -9.045 15.697 1.00 98.19 84 LEU A C 1
ATOM 648 O O . LEU A 1 84 ? -12.418 -10.142 15.818 1.00 98.19 84 LEU A O 1
ATOM 652 N N . PRO A 1 85 ? -11.227 -8.458 16.727 1.00 97.56 85 PRO A N 1
ATOM 653 C CA . PRO A 1 85 ? -11.219 -9.048 18.060 1.00 97.56 85 PRO A CA 1
ATOM 654 C C . PRO A 1 85 ? -12.635 -9.367 18.561 1.00 97.56 85 PRO A C 1
ATOM 656 O O . PRO A 1 85 ? -13.559 -8.563 18.401 1.00 97.56 85 PRO A O 1
ATOM 659 N N . GLU A 1 86 ? -12.819 -10.546 19.163 1.00 97.44 86 GLU A N 1
ATOM 660 C CA . GLU A 1 86 ? -14.139 -11.063 19.559 1.00 97.44 86 GLU A CA 1
ATOM 661 C C . GLU A 1 86 ? -14.877 -10.086 20.486 1.00 97.44 86 GLU A C 1
ATOM 663 O O . GLU A 1 86 ? -16.089 -9.893 20.376 1.00 97.44 86 GLU A O 1
ATOM 668 N N . GLU A 1 87 ? -14.147 -9.415 21.376 1.00 96.94 87 GLU A N 1
ATOM 669 C CA . GLU A 1 87 ? -14.687 -8.415 22.284 1.00 96.94 87 GLU A CA 1
ATOM 670 C C . GLU A 1 87 ? -15.221 -7.172 21.565 1.00 96.94 87 GLU A C 1
ATOM 672 O O . GLU A 1 87 ? -16.196 -6.585 22.036 1.00 96.94 87 GLU A O 1
ATOM 677 N N . ILE A 1 88 ? -14.631 -6.787 20.429 1.00 97.69 88 ILE A N 1
ATOM 678 C CA . ILE A 1 88 ? -15.100 -5.669 19.601 1.00 97.69 88 ILE A CA 1
ATOM 679 C C . ILE A 1 88 ? -16.372 -6.082 18.866 1.00 97.69 88 ILE A C 1
ATOM 681 O O . ILE A 1 88 ? -17.386 -5.389 18.974 1.00 97.69 88 ILE A O 1
ATOM 685 N N . VAL A 1 89 ? -16.357 -7.250 18.214 1.00 97.94 89 VAL A N 1
ATOM 686 C CA . VAL A 1 89 ? -17.527 -7.799 17.506 1.00 97.94 89 VAL A CA 1
ATOM 687 C C . VAL A 1 89 ? -18.716 -7.935 18.459 1.00 97.94 89 VAL A C 1
ATOM 689 O O . VAL A 1 89 ? -19.818 -7.469 18.176 1.00 97.94 89 VAL A O 1
ATOM 692 N N . LYS A 1 90 ? -18.492 -8.514 19.644 1.00 98.00 90 LYS A N 1
ATOM 693 C CA . LYS A 1 90 ? -19.533 -8.700 20.659 1.00 98.00 90 LYS A CA 1
ATOM 694 C C . LYS A 1 90 ? -20.056 -7.377 21.210 1.00 98.00 90 LYS A C 1
ATOM 696 O O . LYS A 1 90 ? -21.261 -7.252 21.415 1.00 98.00 90 LYS A O 1
ATOM 701 N N . ARG A 1 91 ? -19.173 -6.406 21.476 1.00 97.50 91 ARG A N 1
ATOM 702 C CA . ARG A 1 91 ? -19.550 -5.096 22.033 1.00 97.50 91 ARG A CA 1
ATOM 703 C C . ARG A 1 91 ? -20.456 -4.321 21.085 1.00 97.50 91 ARG A C 1
ATOM 705 O O . ARG A 1 91 ? -21.414 -3.714 21.552 1.00 97.50 91 ARG A O 1
ATOM 712 N N . TYR A 1 92 ? -20.152 -4.349 19.790 1.00 97.81 92 TYR A N 1
ATOM 713 C CA . TYR A 1 92 ? -20.881 -3.574 18.789 1.00 97.81 92 TYR A CA 1
ATOM 714 C C . TYR A 1 92 ? -21.947 -4.375 18.033 1.00 97.81 92 TYR A C 1
ATOM 716 O O . TYR A 1 92 ? -22.613 -3.825 17.161 1.00 97.81 92 TYR A O 1
ATOM 724 N N . SER A 1 93 ? -22.187 -5.639 18.386 1.00 97.62 93 SER A N 1
ATOM 725 C CA . SER A 1 93 ? -23.263 -6.450 17.807 1.00 97.62 93 SER A CA 1
ATOM 726 C C . SER A 1 93 ? -24.628 -5.751 17.920 1.00 97.62 93 SER A C 1
ATOM 728 O O . SER A 1 93 ? -25.150 -5.565 19.018 1.00 97.62 93 SER A O 1
ATOM 730 N N . GLY A 1 94 ? -25.232 -5.405 16.781 1.00 96.75 94 GLY A N 1
ATOM 731 C CA . GLY A 1 94 ? -26.510 -4.690 16.701 1.00 96.75 94 GLY A CA 1
ATOM 732 C C . GLY A 1 94 ? -26.412 -3.171 16.900 1.00 96.75 94 GLY A C 1
ATOM 733 O O . GLY A 1 94 ? -27.431 -2.526 17.137 1.00 96.75 94 GLY A O 1
ATOM 734 N N . SER A 1 95 ? -25.210 -2.591 16.831 1.00 97.69 95 SER A N 1
ATOM 735 C CA . SER A 1 95 ? -24.967 -1.151 17.003 1.00 97.69 95 SER A CA 1
ATOM 736 C C . SER A 1 95 ? -23.842 -0.643 16.097 1.00 97.69 95 SER A C 1
ATOM 738 O O . SER A 1 95 ? -23.033 -1.423 15.601 1.00 97.69 95 SER A O 1
ATOM 740 N N . GLY A 1 96 ? -23.784 0.672 15.888 1.00 97.12 96 GLY A N 1
ATOM 741 C CA . GLY A 1 96 ? -22.716 1.313 15.123 1.00 97.12 96 GLY A CA 1
ATOM 742 C C . GLY A 1 96 ? -21.454 1.540 15.954 1.00 97.12 96 GLY A C 1
ATOM 743 O O . GLY A 1 96 ? -21.521 2.050 17.075 1.00 97.12 96 GLY A O 1
ATOM 744 N N . MET A 1 97 ? -20.296 1.218 15.382 1.00 97.50 97 MET A N 1
ATOM 745 C CA . MET A 1 97 ? -18.984 1.600 15.896 1.00 97.50 97 MET A CA 1
ATOM 746 C C . MET A 1 97 ? -18.505 2.868 15.188 1.00 97.50 97 MET A C 1
ATOM 748 O O . MET A 1 97 ? -18.310 2.869 13.973 1.00 97.50 97 MET A O 1
ATOM 752 N N . ALA A 1 98 ? -18.294 3.943 15.950 1.00 96.56 98 ALA A N 1
ATOM 753 C CA . ALA A 1 98 ? -17.730 5.186 15.434 1.00 96.56 98 ALA A CA 1
ATOM 754 C C . ALA A 1 98 ? -16.195 5.128 15.444 1.00 96.56 98 ALA A C 1
ATOM 756 O O . ALA A 1 98 ? -15.570 5.066 16.502 1.00 96.56 98 ALA A O 1
ATOM 757 N N . ILE A 1 99 ? -15.594 5.188 14.261 1.00 95.69 99 ILE A N 1
ATOM 758 C CA . ILE A 1 99 ? -14.152 5.177 14.039 1.00 95.69 99 ILE A CA 1
ATOM 759 C C . ILE A 1 99 ? -13.703 6.612 13.782 1.00 95.69 99 ILE A C 1
ATOM 761 O O . ILE A 1 99 ? -14.028 7.222 12.761 1.00 95.69 99 ILE A O 1
ATOM 765 N N . VAL A 1 100 ? -12.959 7.163 14.735 1.00 94.38 100 VAL A N 1
ATOM 766 C CA . VAL A 1 100 ? -12.473 8.552 14.699 1.00 94.38 100 VAL A CA 1
ATOM 767 C C . VAL A 1 100 ? -11.067 8.685 14.118 1.00 94.38 100 VAL A C 1
ATOM 769 O O . VAL A 1 100 ? -10.565 9.796 13.985 1.00 94.38 100 VAL A O 1
ATOM 772 N N . GLY A 1 101 ? -10.438 7.570 13.764 1.00 92.81 101 GLY A N 1
ATOM 773 C CA . GLY A 1 101 ? -9.136 7.516 13.123 1.00 92.81 101 GLY A CA 1
ATOM 774 C C . GLY A 1 101 ? -8.589 6.103 13.093 1.00 92.81 101 GLY A C 1
ATOM 775 O O . GLY A 1 101 ? -9.210 5.177 13.615 1.00 92.81 101 GLY A O 1
ATOM 776 N N . TRP A 1 102 ? -7.436 5.947 12.463 1.00 92.12 102 TRP A N 1
ATOM 777 C CA . TRP A 1 102 ? -6.708 4.688 12.422 1.00 92.12 102 TRP A CA 1
ATOM 778 C C . TRP A 1 102 ? -5.208 4.949 12.440 1.00 92.12 102 TRP A C 1
ATOM 780 O O . TRP A 1 102 ? -4.742 6.051 12.153 1.00 92.12 102 TRP A O 1
ATOM 790 N N . GLU A 1 103 ? -4.458 3.917 12.791 1.00 90.25 103 GLU A N 1
ATOM 791 C CA . GLU A 1 103 ? -3.014 3.859 12.636 1.00 90.25 103 GLU A CA 1
ATOM 792 C C . GLU A 1 103 ? -2.639 2.524 12.005 1.00 90.25 103 GLU A C 1
ATOM 794 O O . GLU A 1 103 ? -3.414 1.569 12.009 1.00 90.25 103 GLU A O 1
ATOM 799 N N . MET A 1 104 ? -1.445 2.467 11.436 1.00 89.44 104 MET A N 1
ATOM 800 C CA . MET A 1 104 ? -0.893 1.276 10.823 1.00 89.44 104 MET A CA 1
ATOM 801 C C . MET A 1 104 ? 0.580 1.183 11.151 1.00 89.44 104 MET A C 1
ATOM 803 O O . MET A 1 104 ? 1.304 2.185 11.154 1.00 89.44 104 MET A O 1
ATOM 807 N N . ASP A 1 105 ? 1.022 -0.053 11.328 1.00 90.50 105 ASP A N 1
ATOM 808 C CA . ASP A 1 105 ? 2.423 -0.392 11.427 1.00 90.50 105 ASP A CA 1
ATOM 809 C C . ASP A 1 105 ? 2.721 -1.653 10.612 1.00 90.50 105 ASP A C 1
ATOM 811 O O . ASP A 1 105 ? 1.864 -2.502 10.373 1.00 90.50 105 ASP A O 1
ATOM 815 N N . GLN A 1 106 ? 3.964 -1.759 10.161 1.00 91.88 106 GLN A N 1
ATOM 816 C CA . GLN A 1 106 ? 4.511 -2.987 9.606 1.00 91.88 106 GLN A CA 1
ATOM 817 C C . GLN A 1 106 ? 5.331 -3.619 10.712 1.00 91.88 106 GLN A C 1
ATOM 819 O O . GLN A 1 106 ? 6.353 -3.057 11.110 1.00 91.88 106 GLN A O 1
ATOM 824 N N . VAL A 1 107 ? 4.899 -4.773 11.202 1.00 93.00 107 VAL A N 1
ATOM 825 C CA . VAL A 1 107 ? 5.559 -5.459 12.309 1.00 93.00 107 VAL A CA 1
ATOM 826 C C . VAL A 1 107 ? 6.142 -6.792 11.872 1.00 93.00 107 VAL A C 1
ATOM 828 O O . VAL A 1 107 ? 5.707 -7.412 10.902 1.00 93.00 107 VAL A O 1
ATOM 831 N N . ARG A 1 108 ? 7.154 -7.241 12.608 1.00 91.94 108 ARG A N 1
ATOM 832 C CA . ARG A 1 108 ? 7.645 -8.616 12.568 1.00 91.94 108 ARG A CA 1
ATOM 833 C C . ARG A 1 108 ? 7.588 -9.200 13.969 1.00 91.94 108 ARG A C 1
ATOM 835 O O . ARG A 1 108 ? 7.957 -8.525 14.936 1.00 91.94 108 ARG A O 1
ATOM 842 N N . THR A 1 109 ? 7.246 -10.474 14.051 1.00 89.12 109 THR A N 1
ATOM 843 C CA . THR A 1 109 ? 7.331 -11.221 15.301 1.00 89.12 109 THR A CA 1
ATOM 844 C C . THR A 1 109 ? 8.797 -11.500 15.631 1.00 89.12 109 THR A C 1
ATOM 846 O O . THR A 1 109 ? 9.548 -12.045 14.815 1.00 89.12 109 THR A O 1
ATOM 849 N N . ALA A 1 110 ? 9.233 -11.094 16.820 1.00 80.69 110 ALA A N 1
ATOM 850 C CA . ALA A 1 110 ? 10.586 -11.344 17.296 1.00 80.69 110 ALA A CA 1
ATOM 851 C C . ALA A 1 110 ? 10.763 -12.821 17.723 1.00 80.69 110 ALA A C 1
ATOM 853 O O . ALA A 1 110 ? 9.799 -13.457 18.151 1.00 80.69 110 ALA A O 1
ATOM 854 N N . PRO A 1 111 ? 11.993 -13.380 17.695 1.00 73.56 111 PRO A N 1
ATOM 855 C CA . PRO A 1 111 ? 12.256 -14.767 18.108 1.00 73.56 111 PRO A CA 1
ATOM 856 C C . PRO A 1 111 ? 11.823 -15.134 19.542 1.00 73.56 111 PRO A C 1
ATOM 858 O O . PRO A 1 111 ? 11.688 -16.314 19.846 1.00 73.56 111 PRO A O 1
ATOM 861 N N . GLY A 1 112 ? 11.622 -14.148 20.423 1.00 72.69 112 GLY A N 1
ATOM 862 C CA . GLY A 1 112 ? 11.156 -14.332 21.805 1.00 72.69 112 GLY A CA 1
ATOM 863 C C . GLY A 1 112 ? 9.646 -14.157 22.002 1.00 72.69 112 GLY A C 1
ATOM 864 O O . GLY A 1 112 ? 9.195 -14.129 23.144 1.00 72.69 112 GLY A O 1
ATOM 865 N N . GLY A 1 113 ? 8.879 -14.021 20.917 1.00 80.69 113 GLY A N 1
ATOM 866 C CA . GLY A 1 113 ? 7.496 -13.557 20.965 1.00 80.69 113 GLY A CA 1
ATOM 867 C C . GLY A 1 113 ? 7.404 -12.031 21.048 1.00 80.69 113 GLY A C 1
ATOM 868 O O . GLY A 1 113 ? 8.381 -11.344 21.352 1.00 80.69 113 GLY A O 1
ATOM 869 N N . GLY A 1 114 ? 6.219 -11.509 20.739 1.00 85.31 114 GLY A N 1
ATOM 870 C CA . GLY A 1 114 ? 5.967 -10.074 20.639 1.00 85.31 114 GLY A CA 1
ATOM 871 C C . GLY A 1 114 ? 6.378 -9.477 19.294 1.00 85.31 114 GLY A C 1
ATOM 872 O O . GLY A 1 114 ? 7.190 -10.037 18.548 1.00 85.31 114 GLY A O 1
ATOM 873 N N . ASP A 1 115 ? 5.797 -8.322 18.999 1.00 90.56 115 ASP A N 1
ATOM 874 C CA . ASP A 1 115 ? 5.979 -7.634 17.731 1.00 90.56 115 ASP A CA 1
ATOM 875 C C . ASP A 1 115 ? 6.986 -6.497 17.835 1.00 90.56 115 ASP A C 1
ATOM 877 O O . ASP A 1 115 ? 7.123 -5.823 18.854 1.00 90.56 115 ASP A O 1
ATOM 881 N N . SER A 1 116 ? 7.721 -6.297 16.745 1.00 89.25 116 SER A N 1
ATOM 882 C CA . SER A 1 116 ? 8.633 -5.172 16.578 1.00 89.25 116 SER A CA 1
ATOM 883 C C . SER A 1 116 ? 8.346 -4.475 15.260 1.00 89.25 116 SER A C 1
ATOM 885 O O . SER A 1 116 ? 8.273 -5.131 14.217 1.00 89.25 116 SER A O 1
ATOM 887 N N . SER A 1 117 ? 8.224 -3.149 15.297 1.00 90.31 117 SER A N 1
ATOM 888 C CA . SER A 1 117 ? 8.081 -2.333 14.096 1.00 90.31 117 SER A CA 1
ATOM 889 C C . SER A 1 117 ? 9.269 -2.555 13.159 1.00 90.31 117 SER A C 1
ATOM 891 O O . SER A 1 117 ? 10.436 -2.465 13.551 1.00 90.31 117 SER A O 1
ATOM 893 N N . VAL A 1 118 ? 8.979 -2.835 11.895 1.00 92.19 118 VAL A N 1
ATOM 894 C CA . VAL A 1 118 ? 9.969 -2.981 10.830 1.00 92.19 118 VAL A CA 1
ATOM 895 C C . VAL A 1 118 ? 10.372 -1.587 10.362 1.00 92.19 118 VAL A C 1
ATOM 897 O O . VAL A 1 118 ? 9.507 -0.853 9.899 1.00 92.19 118 VAL A O 1
ATOM 900 N N . PRO A 1 119 ? 11.645 -1.174 10.427 1.00 91.06 119 PRO A N 1
ATOM 901 C CA . PRO A 1 119 ? 12.059 0.155 9.982 1.00 91.06 119 PRO A CA 1
ATOM 902 C C . PRO A 1 119 ? 11.665 0.436 8.526 1.00 91.06 119 PRO A C 1
ATOM 904 O O . PRO A 1 119 ? 11.789 -0.433 7.669 1.00 91.06 119 PRO A O 1
ATOM 907 N N . ILE A 1 120 ? 11.250 1.671 8.229 1.00 90.06 120 ILE A N 1
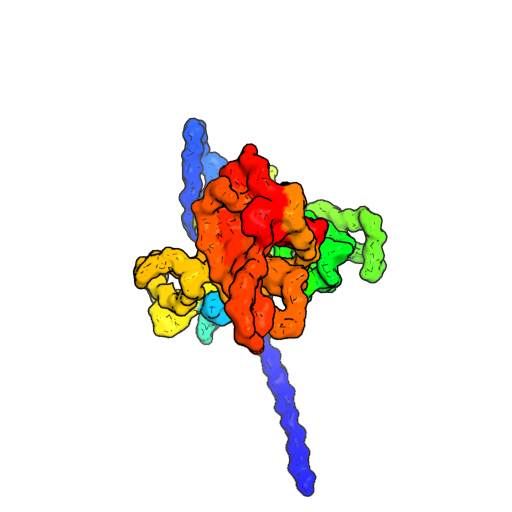ATOM 908 C CA . ILE A 1 120 ? 10.851 2.094 6.869 1.00 90.06 120 ILE A CA 1
ATOM 909 C C . ILE A 1 120 ? 11.967 1.887 5.832 1.00 90.06 120 ILE A C 1
ATOM 911 O O . ILE A 1 120 ? 11.707 1.647 4.660 1.00 90.06 120 ILE A O 1
ATOM 915 N N . SER A 1 121 ? 13.228 1.934 6.271 1.00 90.50 121 SER A N 1
ATOM 916 C CA . SER A 1 121 ? 14.397 1.668 5.431 1.00 90.50 121 SER A CA 1
ATOM 917 C C . SER A 1 121 ? 14.519 0.201 5.003 1.00 90.50 121 SER A C 1
ATOM 919 O O . SER A 1 121 ? 15.270 -0.102 4.076 1.00 90.50 121 SER A O 1
ATOM 921 N N . ALA A 1 122 ? 13.800 -0.708 5.663 1.00 93.44 122 ALA A N 1
ATOM 922 C CA . ALA A 1 122 ? 13.797 -2.144 5.406 1.00 93.44 122 ALA A CA 1
ATOM 923 C C . ALA A 1 122 ? 12.541 -2.608 4.653 1.00 93.44 122 ALA A C 1
ATOM 925 O O . ALA A 1 122 ? 12.624 -3.514 3.825 1.00 93.44 122 ALA A O 1
ATOM 926 N N . LEU A 1 123 ? 11.392 -1.992 4.926 1.00 93.19 123 LEU A N 1
ATOM 927 C CA . LEU A 1 123 ? 10.135 -2.287 4.250 1.00 93.19 123 LEU A CA 1
ATOM 928 C C . LEU A 1 123 ? 9.351 -0.987 4.073 1.00 93.19 123 LEU A C 1
ATOM 930 O O . LEU A 1 123 ? 8.975 -0.320 5.043 1.00 93.19 123 LEU A O 1
ATOM 934 N N . TYR A 1 124 ? 9.168 -0.599 2.816 1.00 91.69 124 TYR A N 1
ATOM 935 C CA . TYR A 1 124 ? 8.470 0.624 2.456 1.00 91.69 124 TYR A CA 1
ATOM 936 C C . TYR A 1 124 ? 7.064 0.287 1.981 1.00 91.69 124 TYR A C 1
ATOM 938 O O . TYR A 1 124 ? 6.891 -0.390 0.970 1.00 91.69 124 TYR A O 1
ATOM 946 N N . LEU A 1 125 ? 6.059 0.780 2.695 1.00 89.81 125 LEU A N 1
ATOM 947 C CA . LEU A 1 125 ? 4.682 0.777 2.224 1.00 89.81 125 LEU A CA 1
ATOM 948 C C . LEU A 1 125 ? 4.550 1.887 1.180 1.00 89.81 125 LEU A C 1
ATOM 950 O O . LEU A 1 125 ? 4.799 3.030 1.506 1.00 89.81 125 LEU A O 1
ATOM 954 N N . HIS A 1 126 ? 4.220 1.582 -0.067 1.00 87.75 126 HIS A N 1
ATOM 955 C CA . HIS A 1 126 ? 4.011 2.583 -1.118 1.00 87.75 126 HIS A CA 1
ATOM 956 C C . HIS A 1 126 ? 2.553 3.051 -1.163 1.00 87.75 126 HIS A C 1
ATOM 958 O O . HIS A 1 126 ? 2.286 4.244 -1.245 1.00 87.75 126 HIS A O 1
ATOM 964 N N . HIS A 1 127 ? 1.616 2.114 -1.023 1.00 85.81 127 HIS A N 1
ATOM 965 C CA . HIS A 1 127 ? 0.188 2.371 -0.856 1.00 85.81 127 HIS A CA 1
ATOM 966 C C . HIS A 1 127 ? -0.400 1.347 0.108 1.00 85.81 127 HIS A C 1
ATOM 968 O O . HIS A 1 127 ? 0.102 0.225 0.223 1.00 85.81 127 HIS A O 1
ATOM 974 N N . PHE A 1 128 ? -1.516 1.688 0.737 1.00 85.62 128 PHE A N 1
ATOM 975 C CA . PHE A 1 128 ? -2.422 0.688 1.279 1.00 85.62 128 PHE A CA 1
ATOM 976 C C . PHE A 1 128 ? -3.857 1.074 0.961 1.00 85.62 128 PHE A C 1
ATOM 978 O O . PHE A 1 128 ? -4.234 2.246 0.924 1.00 85.62 128 PHE A O 1
ATOM 985 N N . THR A 1 129 ? -4.657 0.042 0.762 1.00 87.56 129 THR A N 1
ATOM 986 C CA . THR A 1 129 ? -6.108 0.137 0.772 1.00 87.56 129 THR A CA 1
ATOM 987 C C . THR A 1 129 ? -6.608 -0.965 1.682 1.00 87.56 129 THR A C 1
ATOM 989 O O . THR A 1 129 ? -6.054 -2.064 1.689 1.00 87.56 129 THR A O 1
ATOM 992 N N . GLY A 1 130 ? -7.613 -0.674 2.484 1.00 90.44 130 GLY A N 1
ATOM 993 C CA . GLY A 1 130 ? -8.287 -1.658 3.304 1.00 90.44 130 GLY A CA 1
ATOM 994 C C . GLY A 1 130 ? -9.754 -1.315 3.444 1.00 90.44 130 GLY A C 1
ATOM 995 O O . GLY A 1 130 ? -10.188 -0.220 3.093 1.00 90.44 130 GLY A O 1
ATOM 996 N N . SER A 1 131 ? -10.521 -2.264 3.948 1.00 93.06 131 SER A N 1
ATOM 997 C CA . SER A 1 131 ? -11.922 -2.062 4.279 1.00 93.06 131 SER A CA 1
ATOM 998 C C . SER A 1 131 ? -12.267 -2.806 5.558 1.00 93.06 131 SER A C 1
ATOM 1000 O O . SER A 1 131 ? -11.626 -3.793 5.919 1.00 93.06 131 SER A O 1
ATOM 1002 N N . MET A 1 132 ? -13.256 -2.284 6.271 1.00 96.81 132 MET A N 1
ATOM 1003 C CA . MET A 1 132 ? -13.906 -2.951 7.392 1.00 96.81 132 MET A CA 1
ATOM 1004 C C . MET A 1 132 ? -15.354 -3.190 7.009 1.00 96.81 132 MET A C 1
ATOM 1006 O O . MET A 1 132 ? -15.977 -2.293 6.442 1.00 96.81 132 MET A O 1
ATOM 1010 N N . ILE A 1 133 ? -15.884 -4.361 7.344 1.00 97.25 133 ILE A N 1
ATOM 1011 C CA . ILE A 1 133 ? -17.283 -4.706 7.093 1.00 97.25 133 ILE A CA 1
ATOM 1012 C C . ILE A 1 133 ? -18.030 -5.008 8.388 1.00 97.25 133 ILE A C 1
ATOM 1014 O O . ILE A 1 133 ? -17.459 -5.461 9.384 1.00 97.25 133 ILE A O 1
ATOM 1018 N N . GLY A 1 134 ? -19.327 -4.743 8.342 1.00 97.44 134 GLY A N 1
ATOM 1019 C CA . GLY A 1 134 ? -20.332 -5.085 9.329 1.00 97.44 134 GLY A CA 1
ATOM 1020 C C . GLY A 1 134 ? -20.990 -6.433 9.066 1.00 97.44 134 GLY A C 1
ATOM 1021 O O . GLY A 1 134 ? -20.799 -7.046 8.020 1.00 97.44 134 GLY A O 1
ATOM 1022 N N . ALA A 1 135 ? -21.820 -6.885 10.004 1.00 95.56 135 ALA A N 1
ATOM 1023 C CA . ALA A 1 135 ? -22.588 -8.124 9.879 1.00 95.56 135 ALA A CA 1
ATOM 1024 C C . ALA A 1 135 ? -23.583 -8.107 8.700 1.00 95.56 135 ALA A C 1
ATOM 1026 O O . ALA A 1 135 ? -24.022 -9.173 8.268 1.00 95.56 135 ALA A O 1
ATOM 1027 N N . GLY A 1 136 ? -23.937 -6.923 8.184 1.00 94.19 136 GLY A N 1
ATOM 1028 C CA . GLY A 1 136 ? -24.757 -6.720 6.984 1.00 94.19 136 GLY A CA 1
ATOM 1029 C C . GLY A 1 136 ? -24.002 -6.868 5.655 1.00 94.19 136 GLY A C 1
ATOM 1030 O O . GLY A 1 136 ? -24.613 -6.776 4.593 1.00 94.19 136 GLY A O 1
ATOM 1031 N N . ALA A 1 137 ? -22.692 -7.130 5.681 1.00 94.50 137 ALA A N 1
ATOM 1032 C CA . ALA A 1 137 ? -21.865 -7.322 4.493 1.00 94.50 137 ALA A CA 1
ATOM 1033 C C . ALA A 1 137 ? -20.967 -8.564 4.612 1.00 94.50 137 ALA A C 1
ATOM 1035 O O . ALA A 1 137 ? -20.832 -9.170 5.673 1.00 94.50 137 ALA A O 1
ATOM 1036 N N . ARG A 1 138 ? -20.371 -8.975 3.491 1.00 93.94 138 ARG A N 1
ATOM 1037 C CA . ARG A 1 138 ? -19.366 -10.042 3.423 1.00 93.94 138 ARG A CA 1
ATOM 1038 C C . ARG A 1 138 ? -18.346 -9.769 2.328 1.00 93.94 138 ARG A C 1
ATOM 1040 O O . ARG A 1 138 ? -18.665 -9.154 1.310 1.00 93.94 138 ARG A O 1
ATOM 1047 N N . TYR A 1 139 ? -17.142 -10.302 2.501 1.00 93.62 139 TYR A N 1
ATOM 1048 C CA . TYR A 1 139 ? -16.150 -10.337 1.434 1.00 93.62 139 TYR A CA 1
ATOM 1049 C C . TYR A 1 139 ? -16.376 -11.524 0.498 1.00 93.62 139 TYR A C 1
ATOM 1051 O O . TYR A 1 139 ? -16.517 -12.668 0.935 1.00 93.62 139 TYR A O 1
ATOM 1059 N N . ARG A 1 140 ? -16.315 -11.275 -0.811 1.00 92.00 140 ARG A N 1
ATOM 1060 C CA . ARG A 1 140 ? -16.221 -12.316 -1.836 1.00 92.00 140 ARG A CA 1
ATOM 1061 C C . ARG A 1 140 ? -14.888 -12.233 -2.552 1.00 92.00 140 ARG A C 1
ATOM 1063 O O . ARG A 1 140 ? -14.587 -11.248 -3.222 1.00 92.00 140 ARG A O 1
ATOM 1070 N N . LYS A 1 141 ? -14.111 -13.309 -2.440 1.00 92.81 141 LYS A N 1
ATOM 1071 C CA . LYS A 1 141 ? -12.867 -13.477 -3.190 1.00 92.81 141 LYS A CA 1
ATOM 1072 C C . LYS A 1 141 ? -13.191 -13.749 -4.656 1.00 92.81 141 LYS A C 1
ATOM 1074 O O . LYS A 1 141 ? -13.872 -14.727 -4.961 1.00 92.81 141 LYS A O 1
ATOM 1079 N N . VAL A 1 142 ? -12.683 -12.918 -5.557 1.00 89.44 142 VAL A N 1
ATOM 1080 C CA . VAL A 1 142 ? -12.855 -13.074 -7.006 1.00 89.44 142 VAL A CA 1
ATOM 1081 C C . VAL A 1 142 ? -11.509 -13.005 -7.725 1.00 89.44 142 VAL A C 1
ATOM 1083 O O . VAL A 1 142 ? -10.527 -12.491 -7.195 1.00 89.44 142 VAL A O 1
ATOM 1086 N N . ARG A 1 143 ? -11.463 -13.535 -8.946 1.00 87.75 143 ARG A N 1
ATOM 1087 C CA . ARG A 1 143 ? -10.422 -13.246 -9.940 1.00 87.75 143 ARG A CA 1
ATOM 1088 C C . ARG A 1 143 ? -11.104 -12.667 -11.165 1.00 87.75 143 ARG A C 1
ATOM 1090 O O . ARG A 1 143 ? -12.213 -13.108 -11.481 1.00 87.75 143 ARG A O 1
ATOM 1097 N N . LEU A 1 144 ? -10.463 -11.693 -11.798 1.00 82.56 144 LEU A N 1
ATOM 1098 C CA . LEU A 1 144 ? -10.998 -11.047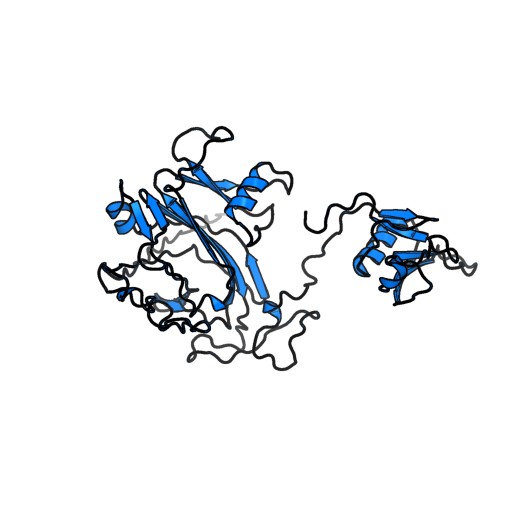 -12.987 1.00 82.56 144 LEU A CA 1
ATOM 1099 C C . LEU A 1 144 ? -10.452 -11.736 -14.233 1.00 82.56 144 LEU A C 1
ATOM 1101 O O . LEU A 1 144 ? -9.289 -12.138 -14.268 1.00 82.56 144 LEU A O 1
ATOM 1105 N N . ASP A 1 145 ? -11.290 -11.836 -15.259 1.00 78.19 145 ASP A N 1
ATOM 1106 C CA . ASP A 1 145 ? -10.900 -12.440 -16.538 1.00 78.19 145 ASP A CA 1
ATOM 1107 C C . ASP A 1 145 ? -10.154 -11.446 -17.452 1.00 78.19 145 ASP A C 1
ATOM 1109 O O . ASP A 1 145 ? -9.618 -11.820 -18.496 1.00 78.19 145 ASP A O 1
ATOM 1113 N N . GLY A 1 146 ? -10.091 -10.172 -17.051 1.00 77.00 146 GLY A N 1
ATOM 1114 C CA . GLY A 1 146 ? -9.403 -9.102 -17.764 1.00 77.00 146 GLY A CA 1
ATOM 1115 C C . GLY A 1 146 ? -10.023 -7.725 -17.502 1.00 77.00 146 GLY A C 1
ATOM 1116 O O . GLY A 1 146 ? -10.894 -7.592 -16.641 1.00 77.00 146 GLY A O 1
ATOM 1117 N N . PRO A 1 147 ? -9.599 -6.691 -18.248 1.00 72.38 147 PRO A N 1
ATOM 1118 C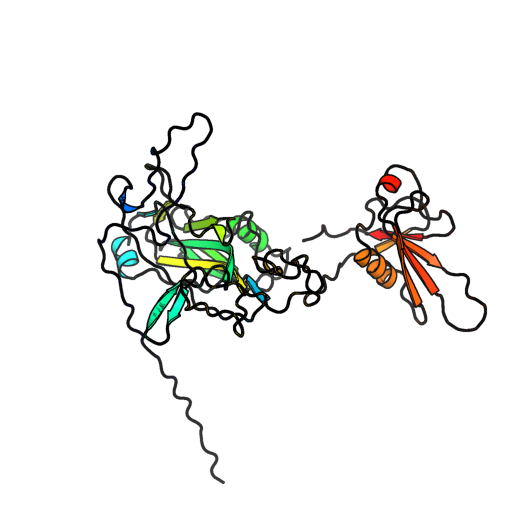 CA . PRO A 1 147 ? -10.114 -5.329 -18.089 1.00 72.38 147 PRO A CA 1
ATOM 1119 C C . PRO A 1 147 ? -11.594 -5.162 -18.460 1.00 72.38 147 PRO A C 1
ATOM 1121 O O . PRO A 1 147 ? -12.228 -4.225 -17.976 1.00 72.38 147 PRO A O 1
ATOM 1124 N N . ASP A 1 148 ? -12.132 -6.068 -19.283 1.00 77.38 148 ASP A N 1
ATOM 1125 C CA . ASP A 1 148 ? -13.533 -6.082 -19.728 1.00 77.38 148 ASP A CA 1
ATOM 1126 C C . ASP A 1 148 ? -14.459 -6.872 -18.778 1.00 77.38 148 ASP A C 1
ATOM 1128 O O . ASP A 1 148 ? -15.650 -7.023 -19.052 1.00 77.38 148 ASP A O 1
ATOM 1132 N N . ASP A 1 149 ? -13.931 -7.400 -17.667 1.00 80.69 149 ASP A N 1
ATOM 1133 C CA . ASP A 1 149 ? -14.737 -8.081 -16.653 1.00 80.69 149 ASP A CA 1
ATOM 1134 C C . ASP A 1 149 ? -15.766 -7.100 -16.057 1.00 80.69 149 ASP A C 1
ATOM 1136 O O . ASP A 1 149 ? -15.375 -6.025 -15.597 1.00 80.69 149 ASP A O 1
ATOM 1140 N N . PRO A 1 150 ? -17.071 -7.425 -16.006 1.00 81.12 150 PRO A N 1
ATOM 1141 C CA . PRO A 1 150 ? -18.089 -6.497 -15.502 1.00 81.12 150 PRO A CA 1
ATOM 1142 C C . PRO A 1 150 ? -17.842 -6.067 -14.047 1.00 81.12 150 PRO A C 1
ATOM 1144 O O . PRO A 1 150 ? -18.221 -4.968 -13.643 1.00 81.12 150 PRO A O 1
ATOM 1147 N N . ARG A 1 151 ? -17.133 -6.886 -13.260 1.00 83.88 151 ARG A N 1
ATOM 1148 C CA . ARG A 1 151 ? -16.777 -6.586 -11.865 1.00 83.88 151 ARG A CA 1
ATOM 1149 C C . ARG A 1 151 ? -15.607 -5.602 -11.750 1.00 83.88 151 ARG A C 1
ATOM 1151 O O . ARG A 1 151 ? -15.387 -5.033 -10.683 1.00 83.88 151 ARG A O 1
ATOM 1158 N N . ALA A 1 152 ? -14.867 -5.363 -12.836 1.00 80.94 152 ALA A N 1
ATOM 1159 C CA . ALA A 1 152 ? -13.747 -4.423 -12.875 1.00 80.94 152 ALA A CA 1
ATOM 1160 C C . ALA A 1 152 ? -14.167 -2.994 -12.514 1.00 80.94 152 ALA A C 1
ATOM 1162 O O . ALA A 1 152 ? -13.406 -2.274 -11.871 1.00 80.94 152 ALA A O 1
ATOM 1163 N N . ALA A 1 153 ? -15.361 -2.568 -12.939 1.00 79.44 153 ALA A N 1
ATOM 1164 C CA . ALA A 1 153 ? -15.873 -1.233 -12.643 1.00 79.44 153 ALA A CA 1
ATOM 1165 C C . ALA A 1 153 ? -16.102 -1.046 -11.136 1.00 79.44 153 ALA A C 1
ATOM 1167 O O . ALA A 1 153 ? -15.617 -0.071 -10.564 1.00 79.44 153 ALA A O 1
ATOM 1168 N N . GLN A 1 154 ? -16.740 -2.029 -10.494 1.00 78.88 154 GLN A N 1
ATOM 1169 C CA . GLN A 1 154 ? -16.967 -2.039 -9.049 1.00 78.88 154 GLN A CA 1
ATOM 1170 C C . GLN A 1 154 ? -15.646 -2.010 -8.272 1.00 78.88 154 GLN A C 1
ATOM 1172 O O . GLN A 1 154 ? -15.498 -1.241 -7.328 1.00 78.88 154 GLN A O 1
ATOM 1177 N N . LEU A 1 155 ? -14.656 -2.803 -8.687 1.00 80.25 155 LEU A N 1
ATOM 1178 C CA . LEU A 1 155 ? -13.348 -2.817 -8.031 1.00 80.25 155 LEU A CA 1
ATOM 1179 C C . LEU A 1 155 ? -12.582 -1.504 -8.224 1.00 80.25 155 LEU A C 1
ATOM 1181 O O . LEU A 1 155 ? -11.963 -1.019 -7.282 1.00 80.25 155 LEU A O 1
ATOM 1185 N N . LYS A 1 156 ? -12.653 -0.878 -9.404 1.00 78.12 156 LYS A N 1
ATOM 1186 C CA . LYS A 1 156 ? -12.074 0.460 -9.622 1.00 78.12 156 LYS A CA 1
ATOM 1187 C C . LYS A 1 156 ? -12.697 1.506 -8.701 1.00 78.12 156 LYS A C 1
ATOM 1189 O O . LYS A 1 156 ? -11.984 2.368 -8.198 1.00 78.12 156 LYS A O 1
ATOM 1194 N N . GLU A 1 157 ? -14.002 1.423 -8.470 1.00 75.69 157 GLU A N 1
ATOM 1195 C CA . GLU A 1 157 ? -14.696 2.293 -7.523 1.00 75.69 157 GLU A CA 1
ATOM 1196 C C . GLU A 1 157 ? -14.267 2.006 -6.074 1.00 75.69 157 GLU A C 1
ATOM 1198 O O . GLU A 1 157 ? -13.883 2.930 -5.359 1.00 75.69 157 GLU A O 1
ATOM 1203 N N . GLN A 1 158 ? -14.224 0.731 -5.670 1.00 74.88 158 GLN A N 1
ATOM 1204 C CA . GLN A 1 158 ? -13.832 0.300 -4.320 1.00 74.88 158 GLN A CA 1
ATOM 1205 C C . GLN A 1 158 ? -12.373 0.642 -3.972 1.00 74.88 158 GLN A C 1
ATOM 1207 O O . GLN A 1 158 ? -12.093 1.111 -2.869 1.00 74.88 158 GLN A O 1
ATOM 1212 N N . HIS A 1 159 ? -11.435 0.435 -4.901 1.00 70.06 159 HIS A N 1
ATOM 1213 C CA . HIS A 1 159 ? -10.013 0.745 -4.708 1.00 70.06 159 HIS A CA 1
ATOM 1214 C C . HIS A 1 159 ? -9.686 2.240 -4.913 1.00 70.06 159 HIS A C 1
ATOM 1216 O O . HIS A 1 159 ? -8.614 2.714 -4.513 1.00 70.06 159 HIS A O 1
ATOM 1222 N N . GLY A 1 160 ? -10.612 3.008 -5.495 1.00 63.94 160 GLY A N 1
ATOM 1223 C CA . GLY A 1 160 ? -10.471 4.440 -5.738 1.00 63.94 160 GLY A CA 1
ATOM 1224 C C . GLY A 1 160 ? -9.259 4.800 -6.609 1.00 63.94 160 GLY A C 1
ATOM 1225 O O . GLY A 1 160 ? -8.856 4.073 -7.513 1.00 63.94 160 GLY A O 1
ATOM 1226 N N . LEU A 1 161 ? -8.649 5.957 -6.328 1.00 59.03 161 LEU A N 1
ATOM 1227 C CA . LEU A 1 161 ? -7.537 6.524 -7.111 1.00 59.03 161 LEU A CA 1
ATOM 1228 C C . LEU A 1 161 ? -6.173 5.830 -6.898 1.00 59.03 161 LEU A C 1
ATOM 1230 O O . LEU A 1 161 ? -5.186 6.247 -7.498 1.00 59.03 161 LEU A O 1
ATOM 1234 N N . HIS A 1 162 ? -6.092 4.797 -6.054 1.00 68.25 162 HIS A N 1
ATOM 1235 C CA . HIS A 1 162 ? -4.821 4.209 -5.592 1.00 68.25 162 HIS A CA 1
ATOM 1236 C C . HIS A 1 162 ? -4.364 2.996 -6.416 1.00 68.25 162 HIS A C 1
ATOM 1238 O O . HIS A 1 162 ? -3.444 2.277 -6.025 1.00 68.25 162 HIS A O 1
ATOM 1244 N N . GLY A 1 163 ? -4.999 2.785 -7.572 1.00 67.81 163 GLY A N 1
ATOM 1245 C CA . GLY A 1 163 ? -4.735 1.657 -8.454 1.00 67.81 163 GLY A CA 1
ATOM 1246 C C . GLY A 1 163 ? -5.352 0.354 -7.949 1.00 67.81 163 GLY A C 1
ATOM 1247 O O . GLY A 1 163 ? -5.784 0.230 -6.806 1.00 67.81 163 GLY A O 1
ATOM 1248 N N . MET A 1 164 ? -5.391 -0.633 -8.833 1.00 75.94 164 MET A N 1
ATOM 1249 C CA . MET A 1 164 ? -5.937 -1.957 -8.559 1.00 75.94 164 MET A CA 1
ATOM 1250 C C . MET A 1 164 ? -4.815 -2.986 -8.720 1.00 75.94 164 MET A C 1
ATOM 1252 O O . MET A 1 164 ? -3.934 -2.809 -9.567 1.00 75.94 164 MET A O 1
ATOM 1256 N N . VAL A 1 165 ? -4.840 -4.061 -7.925 1.00 81.88 165 VAL A N 1
ATOM 1257 C CA . VAL A 1 165 ? -3.923 -5.192 -8.144 1.00 81.88 165 VAL A CA 1
ATOM 1258 C C . VAL A 1 165 ? -4.151 -5.789 -9.536 1.00 81.88 165 VAL A C 1
ATOM 1260 O O . VAL A 1 165 ? -5.178 -5.543 -10.170 1.00 81.88 165 VAL A O 1
ATOM 1263 N N . ALA A 1 166 ? -3.189 -6.564 -10.038 1.00 81.50 166 ALA A N 1
ATOM 1264 C CA . ALA A 1 166 ? -3.303 -7.153 -11.370 1.00 81.50 166 ALA A CA 1
ATOM 1265 C C . ALA A 1 166 ? -4.602 -7.974 -11.529 1.00 81.50 166 ALA A C 1
ATOM 1267 O O . ALA A 1 166 ? -5.085 -8.592 -10.579 1.00 81.50 166 ALA A O 1
ATOM 1268 N N . TRP A 1 167 ? -5.178 -7.958 -12.734 1.00 79.94 167 TRP A N 1
ATOM 1269 C CA . TRP A 1 167 ? -6.475 -8.576 -13.049 1.00 79.94 167 TRP A CA 1
ATOM 1270 C C . TRP A 1 167 ? -6.566 -10.048 -12.616 1.00 79.94 167 TRP A C 1
ATOM 1272 O O . TRP A 1 167 ? -7.567 -10.478 -12.047 1.00 79.94 167 TRP A O 1
ATOM 1282 N N . ASP A 1 168 ? -5.482 -10.794 -12.825 1.00 77.12 168 ASP A N 1
ATOM 1283 C CA . ASP A 1 168 ? -5.344 -12.223 -12.544 1.00 77.12 168 ASP A CA 1
ATOM 1284 C C . ASP A 1 168 ? -5.079 -12.553 -11.062 1.00 77.12 168 ASP A C 1
ATOM 1286 O O . ASP A 1 168 ? -5.080 -13.724 -10.659 1.00 77.12 168 ASP A O 1
ATOM 1290 N N . MET A 1 169 ? -4.882 -11.531 -10.228 1.00 85.12 169 MET A N 1
ATOM 1291 C CA . MET A 1 169 ? -4.693 -11.684 -8.790 1.00 85.12 169 MET A CA 1
ATOM 1292 C C . MET A 1 169 ? -6.037 -11.753 -8.058 1.00 85.12 169 MET A C 1
ATOM 1294 O O . MET A 1 169 ? -7.057 -11.309 -8.579 1.00 85.12 169 MET A O 1
ATOM 1298 N N . PRO A 1 170 ? -6.085 -12.345 -6.851 1.00 90.00 170 PRO A N 1
ATOM 1299 C CA . PRO A 1 170 ? -7.297 -12.314 -6.046 1.00 90.00 170 PRO A CA 1
ATOM 1300 C C . PRO A 1 170 ? -7.674 -10.883 -5.639 1.00 90.00 170 PRO A C 1
ATOM 1302 O O . PRO A 1 170 ? -6.831 -10.145 -5.127 1.00 90.00 170 PRO A O 1
ATOM 1305 N N . HIS A 1 171 ? -8.952 -10.549 -5.799 1.00 90.06 171 HIS A N 1
ATOM 1306 C CA . HIS A 1 171 ? -9.596 -9.335 -5.290 1.00 90.06 171 HIS A CA 1
ATOM 1307 C C . HIS A 1 171 ? -10.653 -9.720 -4.252 1.00 90.06 171 HIS A C 1
ATOM 1309 O O . HIS A 1 171 ? -11.165 -10.842 -4.292 1.00 90.06 171 HIS A O 1
ATOM 1315 N N . TYR A 1 172 ? -11.016 -8.797 -3.361 1.00 91.50 172 TYR A N 1
ATOM 1316 C CA . TYR A 1 172 ? -12.169 -8.960 -2.470 1.00 91.50 172 TYR A CA 1
ATOM 1317 C C . TYR A 1 172 ? -13.191 -7.878 -2.762 1.00 91.50 172 TYR A C 1
ATOM 1319 O O . TYR A 1 172 ? -12.906 -6.696 -2.608 1.00 91.50 172 TYR A O 1
ATOM 1327 N N . ILE A 1 173 ? -14.380 -8.308 -3.167 1.00 89.75 173 ILE A N 1
ATOM 1328 C CA . ILE A 1 173 ? -15.533 -7.435 -3.349 1.00 89.75 173 ILE A CA 1
ATOM 1329 C C . ILE A 1 173 ? -16.360 -7.474 -2.067 1.00 89.75 173 ILE A C 1
ATOM 1331 O O . ILE A 1 173 ? -16.595 -8.553 -1.519 1.00 89.75 173 ILE A O 1
ATOM 1335 N N . VAL A 1 174 ? -16.807 -6.309 -1.603 1.00 90.06 174 VAL A N 1
ATOM 1336 C CA . VAL A 1 174 ? -17.816 -6.204 -0.542 1.00 90.06 174 VAL A CA 1
ATOM 1337 C C . VAL A 1 174 ? -19.209 -6.336 -1.156 1.00 90.06 174 VAL A C 1
ATOM 1339 O O . VAL A 1 174 ? -19.541 -5.611 -2.094 1.00 90.06 174 VAL A O 1
ATOM 1342 N N . GLU A 1 175 ? -20.020 -7.250 -0.625 1.00 88.81 175 GLU A N 1
ATOM 1343 C CA . GLU A 1 175 ? -21.412 -7.468 -1.038 1.00 88.81 175 GLU A CA 1
ATOM 1344 C C . GLU A 1 175 ? -22.332 -7.686 0.177 1.00 88.81 175 GLU A C 1
ATOM 1346 O O . GLU A 1 175 ? -21.829 -8.038 1.250 1.00 88.81 175 GLU A O 1
ATOM 1351 N N . PRO A 1 176 ? -23.658 -7.467 0.059 1.00 89.88 176 PRO A N 1
ATOM 1352 C CA . PRO A 1 176 ? -24.576 -7.618 1.185 1.00 89.88 176 PRO A CA 1
ATOM 1353 C C . PRO A 1 176 ? -24.552 -9.034 1.778 1.00 89.88 176 PRO A C 1
ATOM 1355 O O . PRO A 1 176 ? -24.413 -10.040 1.068 1.00 89.88 176 PRO A O 1
ATOM 1358 N N . SER A 1 177 ? -24.706 -9.132 3.097 1.00 82.56 177 SER A N 1
ATOM 1359 C CA . SER A 1 177 ? -24.890 -10.408 3.777 1.00 82.56 177 SER A CA 1
ATOM 1360 C C . SER A 1 177 ? -26.350 -10.854 3.629 1.00 82.56 177 SER A C 1
ATOM 1362 O O . SER A 1 177 ? -27.291 -10.094 3.828 1.00 82.56 177 SER A O 1
ATOM 1364 N N . GLY A 1 178 ? -26.552 -12.110 3.223 1.00 69.50 178 GLY A N 1
ATOM 1365 C CA . GLY A 1 178 ? -27.888 -12.683 3.065 1.00 69.50 178 GLY A CA 1
ATOM 1366 C C . GLY A 1 178 ? -28.657 -12.216 1.824 1.00 69.50 178 GLY A C 1
ATOM 1367 O O . GLY A 1 178 ? -29.604 -11.456 1.935 1.00 69.50 178 GLY A O 1
ATOM 1368 N N . THR A 1 179 ? -28.320 -12.748 0.648 1.00 47.66 179 THR A N 1
ATOM 1369 C CA . THR A 1 179 ? -29.242 -13.386 -0.322 1.00 47.66 179 THR A CA 1
ATOM 1370 C C . THR A 1 179 ? -28.471 -13.772 -1.591 1.00 47.66 179 THR A C 1
ATOM 1372 O O . THR A 1 179 ? -27.735 -12.970 -2.142 1.00 47.66 179 THR A O 1
ATOM 1375 N N . GLN A 1 180 ? -28.662 -15.027 -2.021 1.00 50.69 180 GLN A N 1
ATOM 1376 C CA . GLN A 1 180 ? -28.225 -15.641 -3.288 1.00 50.69 180 GLN A CA 1
ATOM 1377 C C . GLN A 1 180 ? -26.716 -15.675 -3.607 1.00 50.69 180 GLN A C 1
ATOM 1379 O O . GLN A 1 180 ? -25.902 -14.891 -3.135 1.00 50.69 180 GLN A O 1
ATOM 1384 N N . SER A 1 181 ? -26.334 -16.690 -4.389 1.00 54.09 181 SER A N 1
ATOM 1385 C CA . SER A 1 181 ? -24.961 -16.919 -4.861 1.00 54.09 181 SER A CA 1
ATOM 1386 C C . SER A 1 181 ? -24.426 -15.776 -5.725 1.00 54.09 181 SER A C 1
ATOM 1388 O O . SER A 1 181 ? -23.213 -15.669 -5.864 1.00 54.09 181 SER A O 1
ATOM 1390 N N . ASP A 1 182 ? -25.318 -14.920 -6.227 1.00 54.25 182 ASP A N 1
ATOM 1391 C CA . ASP A 1 182 ? -25.024 -13.659 -6.890 1.00 54.25 182 ASP A CA 1
ATOM 1392 C C . ASP A 1 182 ? -26.153 -12.672 -6.527 1.00 54.25 182 ASP A C 1
ATOM 1394 O O . ASP A 1 182 ? -27.307 -12.945 -6.876 1.00 54.25 182 ASP A O 1
ATOM 1398 N N . PRO A 1 183 ? -25.884 -11.575 -5.794 1.00 54.53 183 PRO A N 1
ATOM 1399 C CA . PRO A 1 183 ? -26.880 -10.525 -5.613 1.00 54.53 183 PRO A CA 1
ATOM 1400 C C . PRO A 1 183 ? -27.266 -9.958 -6.991 1.00 54.53 183 PRO A C 1
ATOM 1402 O O . PRO A 1 183 ? -26.395 -9.847 -7.863 1.00 54.53 183 PRO A O 1
ATOM 1405 N N . PRO A 1 184 ? -28.546 -9.617 -7.231 1.00 54.06 184 PRO A N 1
ATOM 1406 C CA . PRO A 1 184 ? -28.954 -8.914 -8.438 1.00 54.06 184 PRO A CA 1
ATOM 1407 C C . PRO A 1 184 ? -28.059 -7.695 -8.672 1.00 54.06 184 PRO A C 1
ATOM 1409 O O . PRO A 1 184 ? -27.731 -6.963 -7.737 1.00 54.06 184 PRO A O 1
ATOM 1412 N N . GLU A 1 185 ? -27.666 -7.475 -9.925 1.00 51.91 185 GLU A N 1
ATOM 1413 C CA . GLU A 1 185 ? -26.921 -6.284 -10.323 1.00 51.91 185 GLU A CA 1
ATOM 1414 C C . GLU A 1 185 ? -27.694 -5.034 -9.862 1.00 51.91 185 GLU A C 1
ATOM 1416 O O . GLU A 1 185 ? -28.785 -4.751 -10.359 1.00 51.91 185 GLU A O 1
ATOM 1421 N N . GLY A 1 186 ? -27.164 -4.331 -8.854 1.00 54.75 186 GLY A N 1
ATOM 1422 C CA . GLY A 1 186 ? -27.801 -3.152 -8.259 1.00 54.75 186 GLY A CA 1
ATOM 1423 C C . GLY A 1 186 ? -28.138 -3.236 -6.767 1.00 54.75 186 GLY A C 1
ATOM 1424 O O . GLY A 1 186 ? -28.473 -2.193 -6.204 1.00 54.75 186 GLY A O 1
ATOM 1425 N N . ASP A 1 187 ? -28.005 -4.392 -6.107 1.00 62.94 187 ASP A N 1
ATOM 1426 C CA . ASP A 1 187 ? -28.104 -4.452 -4.642 1.00 62.94 187 ASP A CA 1
ATOM 1427 C C . ASP A 1 187 ? -26.898 -3.746 -4.008 1.00 62.94 187 ASP A C 1
ATOM 1429 O O . ASP A 1 187 ? -25.765 -4.232 -4.006 1.00 62.94 187 ASP A O 1
ATOM 1433 N N . GLN A 1 188 ? -27.151 -2.540 -3.504 1.00 69.56 188 GLN A N 1
ATOM 1434 C CA . GLN A 1 188 ? -26.147 -1.705 -2.864 1.00 69.56 188 GLN A CA 1
ATOM 1435 C C . GLN A 1 188 ? -25.921 -2.185 -1.432 1.00 69.56 188 GLN A C 1
ATOM 1437 O O . GLN A 1 188 ? -26.864 -2.322 -0.651 1.00 69.56 188 GLN A O 1
ATOM 1442 N N . VAL A 1 189 ? -24.655 -2.393 -1.070 1.00 80.56 189 VAL A N 1
ATOM 1443 C CA . VAL A 1 189 ? -24.267 -2.554 0.333 1.00 80.56 189 VAL A CA 1
ATOM 1444 C C . VAL A 1 189 ? -24.656 -1.273 1.061 1.00 80.56 189 VAL A C 1
ATOM 1446 O O . VAL A 1 189 ? -24.355 -0.176 0.585 1.00 80.56 189 VAL A O 1
ATOM 1449 N N . ASN A 1 190 ? -25.320 -1.392 2.210 1.00 82.88 190 ASN A N 1
ATOM 1450 C CA . ASN A 1 190 ? -25.582 -0.232 3.051 1.00 82.88 190 ASN A CA 1
ATOM 1451 C C . ASN A 1 190 ? -24.248 0.473 3.343 1.00 82.88 190 ASN A C 1
ATOM 1453 O O . ASN A 1 190 ? -23.256 -0.167 3.700 1.00 82.88 190 ASN A O 1
ATOM 1457 N N . SER A 1 191 ? -24.211 1.797 3.200 1.00 82.88 191 SER A N 1
ATOM 1458 C CA . SER A 1 191 ? -22.998 2.587 3.423 1.00 82.88 191 SER A CA 1
ATOM 1459 C C . SER A 1 191 ? -22.455 2.480 4.850 1.00 82.88 191 SER A C 1
ATOM 1461 O O . SER A 1 191 ? -21.305 2.830 5.079 1.00 82.88 191 SER A O 1
ATOM 1463 N N . ASN A 1 192 ? -23.267 2.023 5.808 1.00 91.19 192 ASN A N 1
ATOM 1464 C CA . ASN A 1 192 ? -22.815 1.746 7.170 1.00 91.19 192 ASN A CA 1
ATOM 1465 C C . ASN A 1 192 ? -22.339 0.301 7.368 1.00 91.19 192 ASN A C 1
ATOM 1467 O O . ASN A 1 192 ? -21.661 0.024 8.348 1.00 91.19 192 ASN A O 1
ATOM 1471 N N . ASP A 1 193 ? -22.650 -0.627 6.463 1.00 93.50 193 ASP A N 1
ATOM 1472 C CA . ASP A 1 193 ? -22.191 -2.018 6.573 1.00 93.50 193 ASP A CA 1
ATOM 1473 C C . ASP A 1 193 ? -20.751 -2.194 6.074 1.00 93.50 193 ASP A C 1
ATOM 1475 O O . ASP A 1 193 ? -20.193 -3.285 6.168 1.00 93.50 193 ASP A O 1
ATOM 1479 N N . HIS A 1 194 ? -20.120 -1.142 5.548 1.00 93.25 194 HIS A N 1
ATOM 1480 C CA . HIS A 1 194 ? -18.699 -1.160 5.230 1.00 93.25 194 HIS A CA 1
ATOM 1481 C C . HIS A 1 194 ? -18.085 0.240 5.213 1.00 93.25 194 HIS A C 1
ATOM 1483 O O . HIS A 1 194 ? -18.757 1.223 4.919 1.00 93.25 194 HIS A O 1
ATOM 1489 N N . GLN A 1 195 ? -16.788 0.324 5.497 1.00 93.75 195 GLN A N 1
ATOM 1490 C CA . GLN A 1 195 ? -16.003 1.552 5.377 1.00 93.75 195 GLN A CA 1
ATOM 1491 C C . GLN A 1 195 ? -14.644 1.251 4.750 1.00 93.75 195 GLN A C 1
ATOM 1493 O O . GLN A 1 195 ? -14.029 0.227 5.052 1.00 93.75 195 GLN A O 1
ATOM 1498 N N . SER A 1 196 ? -14.169 2.162 3.902 1.00 89.75 196 SER A N 1
ATOM 1499 C CA . SER A 1 196 ? -12.860 2.067 3.251 1.00 89.75 196 SER A CA 1
ATOM 1500 C C . SER A 1 196 ? -11.808 2.881 4.001 1.00 89.75 196 SER A C 1
ATOM 1502 O O . SER A 1 196 ? -12.034 4.023 4.395 1.00 89.75 196 SER A O 1
ATOM 1504 N N . PHE A 1 197 ? -10.621 2.301 4.136 1.00 89.31 197 PHE A N 1
ATOM 1505 C CA . PHE A 1 197 ? -9.449 2.868 4.793 1.00 89.31 197 PHE A CA 1
ATOM 1506 C C . PHE A 1 197 ? -8.318 2.897 3.775 1.00 89.31 197 PHE A C 1
ATOM 1508 O O . PHE A 1 197 ? -7.614 1.910 3.566 1.00 89.31 197 PHE A O 1
ATOM 1515 N N . ALA A 1 198 ? -8.168 4.023 3.091 1.00 82.94 198 ALA A N 1
ATOM 1516 C CA . ALA A 1 198 ? -7.146 4.196 2.073 1.00 82.94 198 ALA A CA 1
ATOM 1517 C C . ALA A 1 198 ? -6.430 5.521 2.280 1.00 82.94 198 ALA A C 1
ATOM 1519 O O . ALA A 1 198 ? -7.038 6.525 2.654 1.00 82.94 198 ALA A O 1
ATOM 1520 N N . SER A 1 199 ? -5.131 5.524 2.013 1.00 73.06 199 SER A N 1
ATOM 1521 C CA . SER A 1 199 ? -4.357 6.751 1.967 1.00 73.06 199 SER A CA 1
ATOM 1522 C C . SER A 1 199 ? -3.197 6.595 0.985 1.00 73.06 199 SER A C 1
ATOM 1524 O O . SER A 1 199 ? -2.537 5.557 0.938 1.00 73.06 199 SER A O 1
ATOM 1526 N N . ALA A 1 200 ? -2.957 7.637 0.187 1.00 68.88 200 ALA A N 1
ATOM 1527 C CA . ALA A 1 200 ? -1.887 7.701 -0.816 1.00 68.88 200 ALA A CA 1
ATOM 1528 C C . ALA A 1 200 ? -0.518 8.067 -0.229 1.00 68.88 200 ALA A C 1
ATOM 1530 O O . ALA A 1 200 ? 0.436 8.248 -0.982 1.00 68.88 200 ALA A O 1
ATOM 1531 N N . ASN A 1 201 ? -0.407 8.236 1.087 1.00 72.50 201 ASN A N 1
ATOM 1532 C CA . ASN A 1 201 ? 0.896 8.405 1.710 1.00 72.50 201 ASN A CA 1
ATOM 1533 C C . ASN A 1 201 ? 1.557 7.029 1.811 1.00 72.50 201 ASN A C 1
ATOM 1535 O O . ASN A 1 201 ? 0.969 6.088 2.339 1.00 72.50 201 ASN A O 1
ATOM 1539 N N . GLY A 1 202 ? 2.755 6.905 1.245 1.00 79.56 202 GLY A N 1
ATOM 1540 C CA . GLY A 1 202 ? 3.531 5.682 1.307 1.00 79.56 202 GLY A CA 1
ATOM 1541 C C . GLY A 1 202 ? 4.098 5.490 2.707 1.00 79.56 202 GLY A C 1
ATOM 1542 O O . GLY A 1 202 ? 3.386 5.488 3.712 1.00 79.56 202 GLY A O 1
ATOM 1543 N N . GLY A 1 203 ? 5.414 5.345 2.817 1.00 81.12 203 GLY A N 1
ATOM 1544 C CA . GLY A 1 203 ? 6.050 5.162 4.114 1.00 81.12 203 GLY A CA 1
ATOM 1545 C C . GLY A 1 203 ? 5.896 6.399 5.009 1.00 81.12 203 GLY A C 1
ATOM 1546 O O . GLY A 1 203 ? 6.005 6.293 6.230 1.00 81.12 203 GLY A O 1
ATOM 1547 N N . GLU A 1 204 ? 5.552 7.544 4.414 1.00 79.75 204 GLU A N 1
ATOM 1548 C CA . GLU A 1 204 ? 5.183 8.796 5.075 1.00 79.75 204 GLU A CA 1
ATOM 1549 C C . GLU A 1 204 ? 3.892 8.673 5.898 1.00 79.75 204 GLU A C 1
ATOM 1551 O O . GLU A 1 204 ? 3.576 9.566 6.684 1.00 79.75 204 GLU A O 1
ATOM 1556 N N . TYR A 1 205 ? 3.144 7.572 5.759 1.00 83.06 205 TYR A N 1
ATOM 1557 C CA . TYR A 1 205 ? 2.062 7.237 6.678 1.00 83.06 205 TYR A CA 1
ATOM 1558 C C . TYR A 1 205 ? 2.541 7.204 8.131 1.00 83.06 205 TYR A C 1
ATOM 1560 O O . TYR A 1 205 ? 1.877 7.740 9.019 1.00 83.06 205 TYR A O 1
ATOM 1568 N N . ARG A 1 206 ? 3.736 6.658 8.385 1.00 84.25 206 ARG A N 1
ATOM 1569 C CA . ARG A 1 206 ? 4.326 6.720 9.723 1.00 84.25 206 ARG A CA 1
ATOM 1570 C C . ARG A 1 206 ? 4.645 8.163 10.078 1.00 84.25 206 ARG A C 1
ATOM 1572 O O . ARG A 1 206 ? 5.279 8.869 9.301 1.00 84.25 206 ARG A O 1
ATOM 1579 N N . LYS A 1 207 ? 4.270 8.564 11.296 1.00 84.12 207 LYS A N 1
ATOM 1580 C CA . LYS A 1 207 ? 4.360 9.953 11.785 1.00 84.12 207 LYS A CA 1
ATOM 1581 C C . LYS A 1 207 ? 3.417 10.936 11.076 1.00 84.12 207 LYS A C 1
ATOM 1583 O O . LYS A 1 207 ? 3.588 12.143 11.241 1.00 84.12 207 LYS A O 1
ATOM 1588 N N . SER A 1 208 ? 2.387 10.441 10.393 1.00 84.38 208 SER A N 1
ATOM 1589 C CA . SER A 1 208 ? 1.238 11.237 9.958 1.00 84.38 208 SER A CA 1
ATOM 1590 C C . SER A 1 208 ? 0.013 10.893 10.809 1.00 84.38 208 SER A C 1
ATOM 1592 O O . SER A 1 208 ? -0.185 9.735 11.158 1.00 84.38 208 SER A O 1
ATOM 1594 N N . TYR A 1 209 ? -0.789 11.898 11.168 1.00 86.75 209 TYR A N 1
ATOM 1595 C CA . TYR A 1 209 ? -2.024 11.689 11.928 1.00 86.75 209 TYR A CA 1
ATOM 1596 C C . TYR A 1 209 ? -3.183 11.359 10.977 1.00 86.75 209 TYR A C 1
ATOM 1598 O O . TYR A 1 209 ? -3.474 12.151 10.078 1.00 86.75 209 TYR A O 1
ATOM 1606 N N . HIS A 1 210 ? -3.880 10.244 11.218 1.00 89.25 210 HIS A N 1
ATOM 1607 C CA . HIS A 1 210 ? -5.040 9.779 10.435 1.00 89.25 210 HIS A CA 1
ATOM 1608 C C . HIS A 1 210 ? -6.322 9.704 11.259 1.00 89.25 210 HIS A C 1
ATOM 1610 O O . HIS A 1 210 ? -7.101 8.761 11.149 1.00 89.25 210 HIS A O 1
ATOM 1616 N N . GLY A 1 211 ? -6.545 10.708 12.097 1.00 90.00 211 GLY A N 1
ATOM 1617 C CA . GLY A 1 211 ? -7.829 10.918 12.749 1.00 90.00 211 GLY A CA 1
ATOM 1618 C C . GLY A 1 211 ? -8.656 12.003 12.074 1.00 90.00 211 GLY A C 1
ATOM 1619 O O . GLY A 1 211 ? -8.158 12.865 11.346 1.00 90.00 211 GLY A O 1
ATOM 1620 N N . PHE A 1 212 ? -9.949 11.966 12.346 1.00 91.56 212 PHE A N 1
ATOM 1621 C CA . PHE A 1 212 ? -10.910 12.956 11.902 1.00 91.56 212 PHE A CA 1
ATOM 1622 C C . PHE A 1 212 ? -10.962 14.140 12.864 1.00 91.56 212 PHE A C 1
ATOM 1624 O O . PHE A 1 212 ? -10.642 14.029 14.044 1.00 91.56 212 PHE A O 1
ATOM 1631 N N . ALA A 1 213 ? -11.412 15.299 12.384 1.00 90.31 213 ALA A N 1
ATOM 1632 C CA . ALA A 1 213 ? -11.691 16.413 13.284 1.00 90.31 213 ALA A CA 1
ATOM 1633 C C . ALA A 1 213 ? -12.822 16.035 14.263 1.00 90.31 213 ALA A C 1
ATOM 1635 O O . ALA A 1 213 ? -13.739 15.307 13.870 1.00 90.31 213 ALA A O 1
ATOM 1636 N N . PRO A 1 214 ? -12.812 16.539 15.513 1.00 90.75 214 PRO A N 1
ATOM 1637 C CA . PRO A 1 214 ? -13.907 16.310 16.446 1.00 90.75 214 PRO A CA 1
ATOM 1638 C C . PRO A 1 214 ? -15.279 16.623 15.841 1.00 90.75 214 PRO A C 1
ATOM 1640 O O . PRO A 1 214 ? -15.497 17.708 15.303 1.00 90.75 214 PRO A O 1
ATOM 1643 N N . GLY A 1 215 ? -16.201 15.664 15.946 1.00 91.00 215 GLY A N 1
ATOM 1644 C CA . GLY A 1 215 ? -17.539 15.736 15.345 1.00 91.00 215 GLY A CA 1
ATOM 1645 C C . GLY A 1 215 ? -17.697 14.932 14.052 1.00 91.00 215 GLY A C 1
ATOM 1646 O O . GLY A 1 215 ? -18.823 14.780 13.586 1.00 91.00 215 GLY A O 1
ATOM 1647 N N . TYR A 1 216 ? -16.609 14.374 13.518 1.00 93.62 216 TYR A N 1
ATOM 1648 C CA . TYR A 1 216 ? -16.612 13.498 12.350 1.00 93.62 216 TYR A CA 1
ATOM 1649 C C . TYR A 1 216 ? -16.106 12.103 12.725 1.00 93.62 216 TYR A C 1
ATOM 1651 O O . TYR A 1 216 ? -15.185 11.963 13.529 1.00 93.62 216 TYR A O 1
ATOM 1659 N N . ALA A 1 217 ? -16.708 11.079 12.131 1.00 94.69 217 ALA A N 1
ATOM 1660 C CA . ALA A 1 217 ? -16.307 9.686 12.272 1.00 94.69 217 ALA A CA 1
ATOM 1661 C C . ALA A 1 217 ? -16.789 8.893 11.054 1.00 94.69 217 ALA A C 1
ATOM 1663 O O . ALA A 1 217 ? -17.766 9.280 10.408 1.00 94.69 217 ALA A O 1
ATOM 1664 N N . LEU A 1 218 ? -16.139 7.765 10.787 1.00 95.31 218 LEU A N 1
ATOM 1665 C CA . LEU A 1 218 ? -16.722 6.701 9.975 1.00 95.31 218 LEU A CA 1
ATOM 1666 C C . LEU A 1 218 ? -17.562 5.811 10.889 1.00 95.31 218 LEU A C 1
ATOM 1668 O O . LEU A 1 218 ? -17.170 5.571 12.029 1.00 95.31 218 LEU A O 1
ATOM 1672 N N . VAL A 1 219 ? -18.706 5.325 10.416 1.00 96.81 219 VAL A N 1
ATOM 1673 C CA . VAL A 1 219 ? -19.560 4.422 11.199 1.00 96.81 219 VAL A CA 1
ATOM 1674 C C . VAL A 1 219 ? -19.655 3.087 10.479 1.00 96.81 219 VAL A C 1
ATOM 1676 O O . VAL A 1 219 ? -19.969 3.053 9.290 1.00 96.81 219 VAL A O 1
ATOM 1679 N N . VAL A 1 220 ? -19.362 2.010 11.210 1.00 97.75 220 VAL A N 1
ATOM 1680 C CA . VAL A 1 220 ? -19.574 0.630 10.757 1.00 97.75 220 VAL A CA 1
ATOM 1681 C C . VAL A 1 220 ? -20.598 -0.030 11.674 1.00 97.75 220 VAL A C 1
ATOM 1683 O O . VAL A 1 220 ? -20.371 -0.112 12.883 1.00 97.75 220 VAL A O 1
ATOM 1686 N N . ASP A 1 221 ? -21.711 -0.502 11.123 1.00 97.69 221 ASP A N 1
ATOM 1687 C CA . ASP A 1 221 ? -22.755 -1.199 11.872 1.00 97.69 221 ASP A CA 1
ATOM 1688 C C . ASP A 1 221 ? -22.353 -2.658 12.123 1.00 97.69 221 ASP A C 1
ATOM 1690 O O . ASP A 1 221 ? -22.054 -3.407 11.200 1.00 97.69 221 ASP A O 1
ATOM 1694 N N . SER A 1 222 ? -22.356 -3.090 13.389 1.00 97.75 222 SER A N 1
ATOM 1695 C CA . SER A 1 222 ? -22.003 -4.462 13.799 1.00 97.75 222 SER A CA 1
ATOM 1696 C C . SER A 1 222 ? -20.701 -4.980 13.154 1.00 97.75 222 SER A C 1
ATOM 1698 O O . SER A 1 222 ? -20.748 -5.988 12.451 1.00 97.75 222 SER A O 1
ATOM 1700 N N . PRO A 1 223 ? -19.550 -4.303 13.337 1.00 97.88 223 PRO A N 1
ATOM 1701 C CA . PRO A 1 223 ? -18.291 -4.611 12.652 1.00 97.88 223 PRO A CA 1
ATOM 1702 C C . PRO A 1 223 ? -17.811 -6.047 12.939 1.00 97.88 223 PRO A C 1
ATOM 1704 O O . PRO A 1 223 ? -17.873 -6.505 14.081 1.00 97.88 223 PRO A O 1
ATOM 1707 N N . THR A 1 224 ? -17.319 -6.752 11.913 1.00 98.19 224 THR A N 1
ATOM 1708 C CA . THR A 1 224 ? -16.945 -8.182 11.995 1.00 98.19 224 THR A CA 1
ATOM 1709 C C . THR A 1 224 ? -15.562 -8.509 11.442 1.00 98.19 224 THR A C 1
ATOM 1711 O O . THR A 1 224 ? -14.820 -9.245 12.090 1.00 98.19 224 THR A O 1
ATOM 1714 N N . GLU A 1 225 ? -15.190 -7.971 10.278 1.00 98.25 225 GLU A N 1
ATOM 1715 C CA . GLU A 1 225 ? -13.954 -8.338 9.576 1.00 98.25 225 GLU A CA 1
ATOM 1716 C C . GLU A 1 225 ? -13.241 -7.117 8.978 1.00 98.25 225 GLU A C 1
ATOM 1718 O O . GLU A 1 225 ? -13.865 -6.117 8.612 1.00 98.25 225 GLU A O 1
ATOM 1723 N N . PHE A 1 226 ? -11.922 -7.227 8.817 1.00 97.44 226 PHE A N 1
ATOM 1724 C CA . PHE A 1 226 ? -11.075 -6.260 8.121 1.00 97.44 226 PHE A CA 1
ATOM 1725 C C . PHE A 1 226 ? -10.297 -6.942 6.995 1.00 97.44 226 PHE A C 1
ATOM 1727 O O . PHE A 1 226 ? -9.812 -8.060 7.155 1.00 97.44 226 PHE A O 1
ATOM 1734 N N . GLN A 1 227 ? -10.137 -6.264 5.865 1.00 95.94 227 GLN A N 1
ATOM 1735 C CA . GLN A 1 227 ? -9.350 -6.737 4.728 1.00 95.94 227 GLN A CA 1
ATOM 1736 C C . GLN A 1 227 ? -8.379 -5.641 4.304 1.00 95.94 227 GLN A C 1
ATOM 1738 O O . GLN A 1 227 ? -8.742 -4.469 4.272 1.00 95.94 227 GLN A O 1
ATOM 1743 N N . ILE A 1 228 ? -7.142 -6.018 3.972 1.00 93.19 228 ILE A N 1
ATOM 1744 C CA . ILE A 1 228 ? -6.121 -5.079 3.505 1.00 93.19 228 ILE A CA 1
ATOM 1745 C C . ILE A 1 228 ? -5.411 -5.581 2.248 1.00 93.19 228 ILE A C 1
ATOM 1747 O O . ILE A 1 228 ? -5.062 -6.755 2.106 1.00 93.19 228 ILE A O 1
ATOM 1751 N N . THR A 1 229 ? -5.144 -4.644 1.349 1.00 92.31 229 THR A N 1
ATOM 1752 C CA . THR A 1 229 ? -4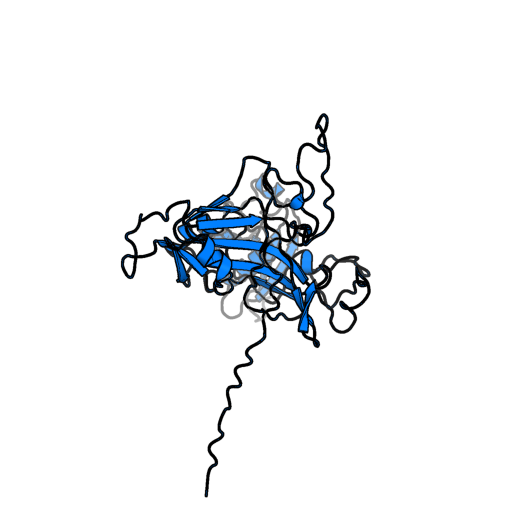.376 -4.804 0.118 1.00 92.31 229 THR A CA 1
ATOM 1753 C C . THR A 1 229 ? -3.191 -3.835 0.159 1.00 92.31 229 THR A C 1
ATOM 1755 O O . THR A 1 229 ? -3.282 -2.706 -0.337 1.00 92.31 229 THR A O 1
ATOM 1758 N N . PRO A 1 230 ? -2.077 -4.223 0.806 1.00 91.12 230 PRO A N 1
ATOM 1759 C CA . PRO A 1 230 ? -0.900 -3.377 0.890 1.00 91.12 230 PRO A CA 1
ATOM 1760 C C . PRO A 1 230 ? -0.065 -3.464 -0.395 1.00 91.12 230 PRO A C 1
ATOM 1762 O O . PRO A 1 230 ? 0.050 -4.528 -1.009 1.00 91.12 230 PRO A O 1
ATOM 1765 N N . MET A 1 231 ? 0.569 -2.352 -0.761 1.00 90.56 231 MET A N 1
ATOM 1766 C CA . MET A 1 231 ? 1.647 -2.288 -1.743 1.00 90.56 231 MET A CA 1
ATOM 1767 C C . MET A 1 231 ? 2.959 -2.028 -1.002 1.00 90.56 231 MET A C 1
ATOM 1769 O O . MET A 1 231 ? 3.218 -0.901 -0.596 1.00 90.56 231 MET A O 1
ATOM 1773 N N . GLN A 1 232 ? 3.782 -3.052 -0.796 1.00 91.38 232 GLN A N 1
ATOM 1774 C CA . GLN A 1 232 ? 5.034 -2.961 -0.039 1.00 91.38 232 GLN A CA 1
ATOM 1775 C C . GLN A 1 232 ? 6.242 -3.272 -0.916 1.00 91.38 232 GLN A C 1
ATOM 1777 O O . GLN A 1 232 ? 6.176 -4.115 -1.806 1.00 91.38 232 GLN A O 1
ATOM 1782 N N . ILE A 1 233 ? 7.356 -2.600 -0.650 1.00 92.94 233 ILE A N 1
ATOM 1783 C CA . ILE A 1 233 ? 8.635 -2.792 -1.327 1.00 92.94 233 ILE A CA 1
ATOM 1784 C C . ILE A 1 233 ? 9.652 -3.227 -0.281 1.00 92.94 233 ILE A C 1
ATOM 1786 O O . ILE A 1 233 ? 9.966 -2.484 0.651 1.00 92.94 233 ILE A O 1
ATOM 1790 N N . ASP A 1 234 ? 10.183 -4.432 -0.448 1.00 94.38 234 ASP A N 1
ATOM 1791 C CA . ASP A 1 234 ? 11.236 -4.951 0.415 1.00 94.38 234 ASP A CA 1
ATOM 1792 C C . ASP A 1 234 ? 12.586 -4.339 0.035 1.00 94.38 234 ASP A C 1
ATOM 1794 O O . ASP A 1 234 ? 13.175 -4.646 -1.007 1.00 94.38 234 ASP A O 1
ATOM 1798 N N . THR A 1 235 ? 13.080 -3.462 0.901 1.00 94.56 235 THR A N 1
ATOM 1799 C CA . THR A 1 235 ? 14.369 -2.783 0.750 1.00 94.56 235 THR A CA 1
ATOM 1800 C C . THR A 1 235 ? 15.400 -3.291 1.751 1.00 94.56 235 THR A C 1
ATOM 1802 O O . THR A 1 235 ? 16.486 -2.722 1.859 1.00 94.56 235 THR A O 1
ATOM 1805 N N . TRP A 1 236 ? 15.101 -4.374 2.473 1.00 95.06 236 TRP A N 1
ATOM 1806 C CA . TRP A 1 236 ? 15.960 -4.884 3.527 1.00 95.06 236 TRP A CA 1
ATOM 1807 C C . TRP A 1 236 ? 17.138 -5.660 2.943 1.00 95.06 236 TRP A C 1
ATOM 1809 O O . TRP A 1 236 ? 17.043 -6.854 2.622 1.00 95.06 236 TRP A O 1
ATOM 1819 N N . HIS A 1 237 ? 18.292 -4.996 2.862 1.00 95.50 237 HIS A N 1
ATOM 1820 C CA . HIS A 1 237 ? 19.550 -5.643 2.517 1.00 95.50 237 HIS A CA 1
ATOM 1821 C C . HIS A 1 237 ? 20.043 -6.498 3.695 1.00 95.50 237 HIS A C 1
ATOM 1823 O O . HIS A 1 237 ? 20.903 -6.094 4.473 1.00 95.50 237 HIS A O 1
ATOM 1829 N N . ARG A 1 238 ? 19.462 -7.694 3.839 1.00 93.81 238 ARG A N 1
ATOM 1830 C CA . ARG A 1 238 ? 19.631 -8.602 4.991 1.00 93.81 238 ARG A CA 1
ATOM 1831 C C . ARG A 1 238 ? 21.089 -8.885 5.377 1.00 93.81 238 ARG A C 1
ATOM 1833 O O . ARG A 1 238 ? 21.348 -9.133 6.547 1.00 93.81 238 ARG A O 1
ATOM 1840 N N . ALA A 1 239 ? 22.019 -8.847 4.420 1.00 95.31 239 ALA A N 1
ATOM 1841 C CA . ALA A 1 239 ? 23.444 -9.082 4.658 1.00 95.31 239 ALA A CA 1
ATOM 1842 C C . ALA A 1 239 ? 24.156 -7.912 5.364 1.00 95.31 239 ALA A C 1
ATOM 1844 O O . ALA A 1 239 ? 25.122 -8.142 6.086 1.00 95.31 239 ALA A O 1
ATOM 1845 N N . GLU A 1 240 ? 23.686 -6.675 5.174 1.00 95.00 240 GLU A N 1
ATOM 1846 C CA . GLU A 1 240 ? 24.395 -5.466 5.625 1.00 95.00 240 GLU A CA 1
ATOM 1847 C C . GLU A 1 240 ? 23.564 -4.579 6.566 1.00 95.00 240 GLU A C 1
ATOM 1849 O O . GLU A 1 240 ? 24.113 -3.771 7.315 1.00 95.00 240 GLU A O 1
ATOM 1854 N N . MET A 1 241 ? 22.239 -4.744 6.584 1.00 94.44 241 MET A N 1
ATOM 1855 C CA . MET A 1 241 ? 21.332 -3.979 7.436 1.00 94.44 241 MET A CA 1
ATOM 1856 C C . MET A 1 241 ? 20.910 -4.769 8.676 1.00 94.44 241 MET A C 1
ATOM 1858 O O . MET A 1 241 ? 20.120 -5.716 8.596 1.00 94.44 241 MET A O 1
ATOM 1862 N N . ASN A 1 242 ? 21.339 -4.294 9.846 1.00 93.12 242 ASN A N 1
ATOM 1863 C CA . ASN A 1 242 ? 20.812 -4.744 11.131 1.00 93.12 242 ASN A CA 1
ATOM 1864 C C . ASN A 1 242 ? 19.598 -3.897 11.543 1.00 93.12 242 ASN A C 1
ATOM 1866 O O . ASN A 1 242 ? 19.736 -2.848 12.168 1.00 93.12 242 ASN A O 1
ATOM 1870 N N . ILE A 1 243 ? 18.399 -4.375 11.217 1.00 91.88 243 ILE A N 1
ATOM 1871 C CA . ILE A 1 243 ? 17.136 -3.688 11.539 1.00 91.88 243 ILE A CA 1
ATOM 1872 C C . ILE A 1 243 ? 16.702 -3.858 13.003 1.00 91.88 243 ILE A C 1
ATOM 1874 O O . ILE A 1 243 ? 15.686 -3.306 13.406 1.00 91.88 243 ILE A O 1
ATOM 1878 N N . SER A 1 244 ? 17.462 -4.623 13.792 1.00 89.56 244 SER A N 1
ATOM 1879 C CA . SER A 1 244 ? 17.313 -4.726 15.249 1.00 89.56 244 SER A CA 1
ATOM 1880 C C . SER A 1 244 ? 18.217 -3.738 16.006 1.00 89.56 244 SER A C 1
ATOM 1882 O O . SER A 1 244 ? 18.212 -3.733 17.234 1.00 89.56 244 SER A O 1
ATOM 1884 N N . ALA A 1 245 ? 19.043 -2.954 15.302 1.00 86.81 245 ALA A N 1
ATOM 1885 C CA . ALA A 1 245 ? 19.892 -1.920 15.893 1.00 86.81 245 ALA A CA 1
ATOM 1886 C C . ALA A 1 245 ? 19.063 -0.693 16.343 1.00 86.81 245 ALA A C 1
ATOM 1888 O O . ALA A 1 245 ? 17.891 -0.586 15.971 1.00 86.81 245 ALA A O 1
ATOM 1889 N N . PRO A 1 246 ? 19.647 0.253 17.110 1.00 86.56 246 PRO A N 1
ATOM 1890 C CA . PRO A 1 246 ? 18.972 1.502 17.456 1.00 86.56 246 PRO A CA 1
ATOM 1891 C C . PRO A 1 246 ? 18.392 2.213 16.228 1.00 86.56 246 PRO A C 1
ATOM 1893 O O . PRO A 1 246 ? 19.030 2.277 15.176 1.00 86.56 246 PRO A O 1
ATOM 1896 N N . LEU A 1 247 ? 17.172 2.733 16.370 1.00 84.12 247 LEU A N 1
ATOM 1897 C CA . LEU A 1 247 ? 16.457 3.404 15.289 1.00 84.12 247 LEU A CA 1
ATOM 1898 C C . LEU A 1 247 ? 16.957 4.853 15.094 1.00 84.12 247 LEU A C 1
ATOM 1900 O O . LEU A 1 247 ? 17.197 5.542 16.087 1.00 84.12 247 LEU A O 1
ATOM 1904 N N . PRO A 1 248 ? 17.037 5.350 13.844 1.00 85.62 248 PRO A N 1
ATOM 1905 C CA . PRO A 1 248 ? 16.894 4.586 12.606 1.00 85.62 248 PRO A CA 1
ATOM 1906 C C . PRO A 1 248 ? 18.144 3.720 12.349 1.00 85.62 248 PRO A C 1
ATOM 1908 O O . PRO A 1 248 ? 19.264 4.191 12.561 1.00 85.62 248 PRO A O 1
ATOM 1911 N N . PRO A 1 249 ? 17.995 2.477 11.850 1.00 89.31 249 PRO A N 1
ATOM 1912 C CA . PRO A 1 249 ? 19.157 1.672 11.501 1.00 89.31 249 PRO A CA 1
ATOM 1913 C C . PRO A 1 249 ? 19.899 2.331 10.334 1.00 89.31 249 PRO A C 1
ATOM 1915 O O . PRO A 1 249 ? 19.280 2.932 9.450 1.00 89.31 249 PRO A O 1
ATOM 1918 N N . LYS A 1 250 ? 21.227 2.172 10.291 1.00 90.69 250 LYS A N 1
ATOM 1919 C CA . LYS A 1 250 ? 22.028 2.615 9.144 1.00 90.69 250 LYS A CA 1
ATOM 1920 C C . LYS A 1 250 ? 21.511 1.928 7.878 1.00 90.69 250 LYS A C 1
ATOM 1922 O O . LYS A 1 250 ? 21.562 0.703 7.771 1.00 90.69 250 LYS A O 1
ATOM 1927 N N . PHE A 1 251 ? 21.024 2.721 6.929 1.00 92.31 251 PHE A N 1
ATOM 1928 C CA . PHE A 1 251 ? 20.615 2.209 5.630 1.00 92.31 251 PHE A CA 1
ATOM 1929 C C . PHE A 1 251 ? 21.842 1.812 4.807 1.00 92.31 251 PHE A C 1
ATOM 1931 O O . PHE A 1 251 ? 22.850 2.523 4.789 1.00 92.31 251 PHE A O 1
ATOM 1938 N N . VAL A 1 252 ? 21.738 0.671 4.130 1.00 94.00 252 VAL A N 1
ATOM 1939 C CA . VAL A 1 252 ? 22.735 0.194 3.178 1.00 94.00 252 VAL A CA 1
ATOM 1940 C C . VAL A 1 252 ? 21.983 -0.350 1.965 1.00 94.00 252 VAL A C 1
ATOM 1942 O O . VAL A 1 252 ? 21.193 -1.284 2.131 1.00 94.00 252 VAL A O 1
ATOM 1945 N N . PRO A 1 253 ? 22.172 0.216 0.759 1.00 92.31 253 PRO A N 1
ATOM 1946 C CA . PRO A 1 253 ? 21.489 -0.289 -0.422 1.00 92.31 253 PRO A CA 1
ATOM 1947 C C . PRO A 1 253 ? 21.956 -1.715 -0.724 1.00 92.31 253 PRO A C 1
ATOM 1949 O O . PRO A 1 253 ? 23.120 -2.062 -0.531 1.00 92.31 253 PRO A O 1
ATOM 1952 N N . GLY A 1 254 ? 21.039 -2.547 -1.201 1.00 92.00 254 GLY A N 1
ATOM 1953 C CA . GLY A 1 254 ? 21.375 -3.813 -1.844 1.00 92.00 254 GLY A CA 1
ATOM 1954 C C . GLY A 1 254 ? 21.479 -3.650 -3.364 1.00 92.00 254 GLY A C 1
ATOM 1955 O O . GLY A 1 254 ? 21.563 -2.527 -3.869 1.00 92.00 254 GLY A O 1
ATOM 1956 N N . PRO A 1 255 ? 21.467 -4.761 -4.117 1.00 91.12 255 PRO A N 1
ATOM 1957 C CA . PRO A 1 255 ? 21.512 -4.729 -5.576 1.00 91.12 255 PRO A CA 1
ATOM 1958 C C . PRO A 1 255 ? 20.365 -3.919 -6.201 1.00 91.12 255 PRO A C 1
ATOM 1960 O O . PRO A 1 255 ? 19.193 -4.226 -6.006 1.00 91.12 255 PRO A O 1
ATOM 1963 N N . LEU A 1 256 ? 20.689 -2.914 -7.014 1.00 88.38 256 LEU A N 1
ATOM 1964 C CA . LEU A 1 256 ? 19.690 -2.090 -7.699 1.00 88.38 256 LEU A CA 1
ATOM 1965 C C . LEU A 1 256 ? 19.573 -2.464 -9.187 1.00 88.38 256 LEU A C 1
ATOM 1967 O O . LEU A 1 256 ? 20.564 -2.868 -9.805 1.00 88.38 256 LEU A O 1
ATOM 1971 N N . PRO A 1 257 ? 18.384 -2.316 -9.804 1.00 84.06 257 PRO A N 1
ATOM 1972 C CA . PRO A 1 257 ? 18.241 -2.412 -11.252 1.00 84.06 257 PRO A CA 1
ATOM 1973 C C . PRO A 1 257 ? 19.142 -1.400 -11.968 1.00 84.06 257 PRO A C 1
ATOM 1975 O O . PRO A 1 257 ? 19.342 -0.291 -11.483 1.00 84.06 257 PRO A O 1
ATOM 1978 N N . ARG A 1 258 ? 19.628 -1.741 -13.170 1.00 82.94 258 ARG A N 1
ATOM 1979 C CA . ARG A 1 258 ? 20.465 -0.840 -13.996 1.00 82.94 258 ARG A CA 1
ATOM 1980 C C . ARG A 1 258 ? 19.802 0.505 -14.322 1.00 82.94 258 ARG A C 1
ATOM 1982 O O . ARG A 1 258 ? 20.496 1.453 -14.657 1.00 82.94 258 ARG A O 1
ATOM 1989 N N . SER A 1 259 ? 18.477 0.554 -14.274 1.00 82.00 259 SER A N 1
ATOM 1990 C CA . SER A 1 259 ? 17.639 1.734 -14.498 1.00 82.00 259 SER A CA 1
ATOM 1991 C C . SER A 1 259 ? 17.483 2.623 -13.261 1.00 82.00 259 SER A C 1
ATOM 1993 O O . SER A 1 259 ? 16.927 3.709 -13.379 1.00 82.00 259 SER A O 1
ATOM 1995 N N . SER A 1 260 ? 17.935 2.172 -12.088 1.00 86.12 260 SER A N 1
ATOM 1996 C CA . SER A 1 260 ? 17.905 2.962 -10.859 1.00 86.12 260 SER A CA 1
ATOM 1997 C C . SER A 1 260 ? 18.755 4.220 -11.012 1.00 86.12 260 SER A C 1
ATOM 1999 O O . SER A 1 260 ? 19.917 4.134 -11.406 1.00 86.12 260 SER A O 1
ATOM 2001 N N . LEU A 1 261 ? 18.192 5.372 -10.645 1.00 85.56 261 LEU A N 1
ATOM 2002 C CA . LEU A 1 261 ? 18.881 6.667 -10.678 1.00 85.56 261 LEU A CA 1
ATOM 2003 C C . LEU A 1 261 ? 19.572 7.013 -9.351 1.00 85.56 261 LEU A C 1
ATOM 2005 O O . LEU A 1 261 ? 20.267 8.025 -9.261 1.00 85.56 261 LEU A O 1
ATOM 2009 N N . ALA A 1 262 ? 19.416 6.165 -8.331 1.00 87.50 262 ALA A N 1
ATOM 2010 C CA . ALA A 1 262 ? 20.118 6.304 -7.062 1.00 87.50 262 ALA A CA 1
ATOM 2011 C C . ALA A 1 262 ? 21.644 6.386 -7.264 1.00 87.50 262 ALA A C 1
ATOM 2013 O O . ALA A 1 262 ? 22.244 5.565 -7.962 1.00 87.50 262 ALA A O 1
ATOM 2014 N N . GLY A 1 263 ? 22.273 7.383 -6.635 1.00 85.62 263 GLY A N 1
ATOM 2015 C CA . GLY A 1 263 ? 23.722 7.588 -6.692 1.00 85.62 263 GLY A CA 1
ATOM 2016 C C . GLY A 1 263 ? 24.524 6.503 -5.960 1.00 85.62 263 GLY A C 1
ATOM 2017 O O . GLY A 1 263 ? 23.963 5.601 -5.349 1.00 85.62 263 GLY A O 1
ATOM 2018 N N . ALA A 1 264 ? 25.857 6.615 -5.970 1.00 83.38 264 ALA A N 1
ATOM 2019 C CA . ALA A 1 264 ? 26.763 5.607 -5.397 1.00 83.38 264 ALA A CA 1
ATOM 2020 C C . ALA A 1 264 ? 26.639 5.412 -3.869 1.00 83.38 264 ALA A C 1
ATOM 2022 O O . ALA A 1 264 ? 27.050 4.377 -3.359 1.00 83.38 264 ALA A O 1
ATOM 2023 N N . ASN A 1 265 ? 26.071 6.388 -3.149 1.00 85.69 265 ASN A N 1
ATOM 2024 C CA . ASN A 1 265 ? 25.833 6.347 -1.701 1.00 85.69 265 ASN A CA 1
ATOM 2025 C C . ASN A 1 265 ? 24.445 6.929 -1.385 1.00 85.69 265 ASN A C 1
ATOM 2027 O O . ASN A 1 265 ? 24.348 8.035 -0.844 1.00 85.69 265 ASN A O 1
ATOM 2031 N N . PRO A 1 266 ? 23.361 6.260 -1.798 1.00 87.69 266 PRO A N 1
ATOM 2032 C CA . PRO A 1 266 ? 22.034 6.821 -1.671 1.00 87.69 266 PRO A CA 1
ATOM 2033 C C . PRO A 1 266 ? 21.573 6.749 -0.209 1.00 87.69 266 PRO A C 1
ATOM 2035 O O . PRO A 1 266 ? 21.835 5.775 0.499 1.00 87.69 266 PRO A O 1
ATOM 2038 N N . LEU A 1 267 ? 20.888 7.798 0.249 1.00 87.62 267 LEU A N 1
ATOM 2039 C CA . LEU A 1 267 ? 20.316 7.856 1.602 1.00 87.62 267 LEU A CA 1
ATOM 2040 C C . LEU A 1 267 ? 19.035 7.013 1.728 1.00 87.62 267 LEU A C 1
ATOM 2042 O O . LEU A 1 267 ? 18.584 6.733 2.836 1.00 87.62 267 LEU A O 1
ATOM 2046 N N . HIS A 1 268 ? 18.474 6.596 0.593 1.00 87.94 268 HIS A N 1
ATOM 2047 C CA . HIS A 1 268 ? 17.288 5.758 0.464 1.00 87.94 268 HIS A CA 1
ATOM 2048 C C . HIS A 1 268 ? 17.509 4.668 -0.589 1.00 87.94 268 HIS A C 1
ATOM 2050 O O . HIS A 1 268 ? 18.478 4.684 -1.347 1.00 87.94 268 HIS A O 1
ATOM 2056 N N . SER A 1 269 ? 16.607 3.691 -0.649 1.00 91.00 269 SER A N 1
ATOM 2057 C CA . SER A 1 269 ? 16.674 2.651 -1.674 1.00 91.00 269 SER A CA 1
ATOM 2058 C C . SER A 1 269 ? 16.193 3.191 -3.019 1.00 91.00 269 SER A C 1
ATOM 2060 O O . SER A 1 269 ? 15.065 3.663 -3.120 1.00 91.00 269 SER A O 1
ATOM 2062 N N . GLY A 1 270 ? 16.988 3.035 -4.081 1.00 90.44 270 GLY A N 1
ATOM 2063 C CA . GLY A 1 270 ? 16.545 3.361 -5.444 1.00 90.44 270 GLY A CA 1
ATOM 2064 C C . GLY A 1 270 ? 15.328 2.549 -5.909 1.00 90.44 270 GLY A C 1
ATOM 2065 O O . GLY A 1 270 ? 14.661 2.931 -6.859 1.00 90.44 270 GLY A O 1
ATOM 2066 N N . LEU A 1 271 ? 14.987 1.454 -5.217 1.00 90.00 271 LEU A N 1
ATOM 2067 C CA . LEU A 1 271 ? 13.775 0.671 -5.484 1.00 90.00 271 LEU A CA 1
ATOM 2068 C C . LEU A 1 271 ? 12.482 1.453 -5.206 1.00 90.00 271 LEU A C 1
ATOM 2070 O O . LEU A 1 271 ? 11.452 1.128 -5.790 1.00 90.00 271 LEU A O 1
ATOM 2074 N N . LEU A 1 272 ? 12.533 2.475 -4.342 1.00 86.94 272 LEU A N 1
ATOM 2075 C CA . LEU A 1 272 ? 11.377 3.318 -4.013 1.00 86.94 272 LEU A CA 1
ATOM 2076 C C . LEU A 1 272 ? 10.900 4.146 -5.212 1.00 86.94 272 LEU A C 1
ATOM 2078 O O . LEU A 1 272 ? 9.725 4.479 -5.311 1.00 86.94 272 LEU A O 1
ATOM 2082 N N . GLU A 1 273 ? 11.799 4.420 -6.156 1.00 81.25 273 GLU A N 1
ATOM 2083 C CA . GLU A 1 273 ? 11.521 5.158 -7.392 1.00 81.25 273 GLU A CA 1
ATOM 2084 C C . GLU A 1 273 ? 10.868 4.267 -8.464 1.00 81.25 273 GLU A C 1
ATOM 2086 O O . GLU A 1 273 ? 10.753 4.670 -9.619 1.00 81.25 273 GLU A O 1
ATOM 2091 N N . CYS A 1 274 ? 10.471 3.039 -8.100 1.00 75.00 274 CYS A N 1
ATOM 2092 C CA . CYS A 1 274 ? 9.904 2.033 -8.998 1.00 75.00 274 CYS A CA 1
ATOM 2093 C C . CYS A 1 274 ? 10.680 1.918 -10.329 1.00 75.00 274 CYS A C 1
ATOM 2095 O O . CYS A 1 274 ? 10.075 1.978 -11.406 1.00 75.00 274 CYS A O 1
ATOM 2097 N N . PRO A 1 275 ? 12.023 1.774 -10.293 1.00 66.88 275 PRO A N 1
ATOM 2098 C CA . PRO A 1 275 ? 12.833 1.796 -11.500 1.00 66.88 275 PRO A CA 1
ATOM 2099 C C . PRO A 1 275 ? 12.405 0.659 -12.426 1.00 66.88 275 PRO A C 1
ATOM 2101 O O . PRO A 1 275 ? 12.204 -0.476 -11.984 1.00 66.88 275 PRO A O 1
ATOM 2104 N N . MET A 1 276 ? 12.273 0.954 -13.723 1.00 64.38 276 MET A N 1
ATOM 2105 C CA . MET A 1 276 ? 11.821 -0.034 -14.704 1.00 64.38 276 MET A CA 1
ATOM 2106 C C . MET A 1 276 ? 12.677 -1.300 -14.620 1.00 64.38 276 MET A C 1
ATOM 2108 O O . MET A 1 276 ? 13.885 -1.254 -14.856 1.00 64.38 276 MET A O 1
ATOM 2112 N N . THR A 1 277 ? 12.071 -2.435 -14.282 1.00 60.88 277 THR A N 1
ATOM 2113 C CA . THR A 1 277 ? 12.801 -3.704 -14.186 1.00 60.88 277 THR A CA 1
ATOM 2114 C C . THR A 1 277 ? 12.787 -4.430 -15.527 1.00 60.88 277 THR A C 1
ATOM 2116 O O . THR A 1 277 ? 11.871 -4.271 -16.327 1.00 60.88 277 THR A O 1
ATOM 2119 N N . THR A 1 278 ? 13.779 -5.286 -15.770 1.00 57.53 278 THR A N 1
ATOM 2120 C CA . THR A 1 278 ? 13.764 -6.199 -16.926 1.00 57.53 278 THR A CA 1
ATOM 2121 C C . THR A 1 278 ? 12.934 -7.462 -16.674 1.00 57.53 278 THR A C 1
ATOM 2123 O O . THR A 1 278 ? 12.887 -8.332 -17.536 1.00 57.53 278 THR A O 1
ATOM 2126 N N . ARG A 1 279 ? 12.333 -7.612 -15.481 1.00 56.16 279 ARG A N 1
ATOM 2127 C CA . ARG A 1 279 ? 11.605 -8.825 -15.074 1.00 56.16 279 ARG A CA 1
ATOM 2128 C C . ARG A 1 279 ? 10.239 -8.930 -15.746 1.00 56.16 279 ARG A C 1
ATOM 2130 O O . ARG A 1 279 ? 9.823 -10.030 -16.089 1.00 56.16 279 ARG A O 1
ATOM 2137 N N . LEU A 1 280 ? 9.560 -7.799 -15.921 1.00 53.50 280 LEU A N 1
ATOM 2138 C CA . LEU A 1 280 ? 8.304 -7.712 -16.654 1.00 53.50 280 LEU A CA 1
ATOM 2139 C C . LEU A 1 280 ? 8.589 -7.002 -17.972 1.00 53.50 280 LEU A C 1
ATOM 2141 O O . LEU A 1 280 ? 8.953 -5.828 -17.991 1.00 53.50 280 LEU A O 1
ATOM 2145 N N . THR A 1 281 ? 8.459 -7.728 -19.077 1.00 53.19 281 THR A N 1
ATOM 2146 C CA . THR A 1 281 ? 8.465 -7.113 -20.402 1.00 53.19 281 THR A CA 1
ATOM 2147 C C . THR A 1 281 ? 7.045 -6.660 -20.691 1.00 53.19 281 THR A C 1
ATOM 2149 O O . THR A 1 281 ? 6.123 -7.466 -20.777 1.00 53.19 281 THR A O 1
ATOM 2152 N N . LYS A 1 282 ? 6.843 -5.345 -20.796 1.00 53.00 282 LYS A N 1
ATOM 2153 C CA . LYS A 1 282 ? 5.570 -4.815 -21.275 1.00 53.00 282 LYS A CA 1
ATOM 2154 C C . LYS A 1 282 ? 5.474 -5.130 -22.767 1.00 53.00 282 LYS A C 1
ATOM 2156 O O . LYS A 1 282 ? 6.128 -4.473 -23.576 1.00 53.00 282 LYS A O 1
ATOM 2161 N N . ALA A 1 283 ? 4.693 -6.146 -23.117 1.00 56.09 283 ALA A N 1
ATOM 2162 C CA . ALA A 1 283 ? 4.268 -6.354 -24.491 1.00 56.09 283 ALA A CA 1
ATOM 2163 C C . ALA A 1 283 ? 3.250 -5.260 -24.825 1.00 56.09 283 ALA A C 1
ATOM 2165 O O . ALA A 1 283 ? 2.213 -5.144 -24.175 1.00 56.09 283 ALA A O 1
ATOM 2166 N N . VAL A 1 284 ? 3.576 -4.407 -25.793 1.00 58.25 284 VAL A N 1
ATOM 2167 C CA . VAL A 1 284 ? 2.604 -3.457 -26.332 1.00 58.25 284 VAL A CA 1
ATOM 2168 C C . VAL A 1 284 ? 1.792 -4.226 -27.369 1.00 58.25 284 VAL A C 1
ATOM 2170 O O . VAL A 1 284 ? 2.226 -4.352 -28.516 1.00 58.25 284 VAL A O 1
ATOM 2173 N N . ASP A 1 285 ? 0.663 -4.793 -26.937 1.00 58.25 285 ASP A N 1
ATOM 2174 C CA . ASP A 1 285 ? -0.307 -5.477 -27.800 1.00 58.25 285 ASP A CA 1
ATOM 2175 C C . ASP A 1 285 ? -1.117 -4.434 -28.583 1.00 58.25 285 ASP A C 1
ATOM 2177 O O . ASP A 1 285 ? -2.240 -4.061 -28.245 1.00 58.25 285 ASP A O 1
ATOM 2181 N N . GLY A 1 286 ? -0.453 -3.855 -29.578 1.00 66.62 286 GLY A N 1
ATOM 2182 C CA . GLY A 1 286 ? -1.029 -2.927 -30.533 1.00 66.62 286 GLY A CA 1
ATOM 2183 C C . GLY A 1 286 ? -0.809 -3.463 -31.937 1.00 66.62 286 GLY A C 1
ATOM 2184 O O . GLY A 1 286 ? 0.278 -3.943 -32.265 1.00 66.62 286 GLY A O 1
ATOM 2185 N N . ALA A 1 287 ? -1.830 -3.365 -32.785 1.00 81.69 287 ALA A N 1
ATOM 2186 C CA . ALA A 1 287 ? -1.613 -3.486 -34.216 1.00 81.69 287 ALA A CA 1
ATOM 2187 C C . ALA A 1 287 ? -0.899 -2.219 -34.696 1.00 81.69 287 ALA A C 1
ATOM 2189 O O . ALA A 1 287 ? -1.220 -1.110 -34.269 1.00 81.69 287 ALA A O 1
ATOM 2190 N N . TYR A 1 288 ? 0.058 -2.373 -35.602 1.00 88.62 288 TYR A N 1
ATOM 2191 C CA . TYR A 1 288 ? 0.749 -1.249 -36.218 1.00 88.62 288 TYR A CA 1
ATOM 2192 C C . TYR A 1 288 ? 0.509 -1.293 -37.722 1.00 88.62 288 TYR A C 1
ATOM 2194 O O . TYR A 1 288 ? 0.522 -2.356 -38.345 1.00 88.62 288 TYR A O 1
ATOM 2202 N N . ALA A 1 289 ? 0.284 -0.124 -38.307 1.00 90.44 289 ALA A N 1
ATOM 2203 C CA . ALA A 1 289 ? 0.179 0.054 -39.742 1.00 90.44 289 ALA A CA 1
ATOM 2204 C C . ALA A 1 289 ? 1.451 0.715 -40.274 1.00 90.44 289 ALA A C 1
ATOM 2206 O O . ALA A 1 289 ? 2.005 1.637 -39.669 1.00 90.44 289 ALA A O 1
ATOM 2207 N N . VAL A 1 290 ? 1.896 0.254 -41.439 1.00 91.88 290 VAL A N 1
ATOM 2208 C CA . VAL A 1 290 ? 3.003 0.869 -42.170 1.00 91.88 290 VAL A CA 1
ATOM 2209 C C . VAL A 1 290 ? 2.416 1.893 -43.133 1.00 91.88 290 VAL A C 1
ATOM 2211 O O . VAL A 1 290 ? 1.744 1.517 -44.093 1.00 91.88 290 VAL A O 1
ATOM 2214 N N . LEU A 1 291 ? 2.680 3.177 -42.903 1.00 92.12 291 LEU A N 1
ATOM 2215 C CA . LEU A 1 291 ? 2.253 4.247 -43.803 1.00 92.12 291 LEU A CA 1
ATOM 2216 C C . LEU A 1 291 ? 3.391 4.642 -44.743 1.00 92.12 291 LEU A C 1
ATOM 2218 O O . LEU A 1 291 ? 4.488 5.003 -44.313 1.00 92.12 291 LEU A O 1
ATOM 2222 N N . SER A 1 292 ? 3.121 4.590 -46.045 1.00 89.19 292 SER A N 1
ATOM 2223 C CA . SER A 1 292 ? 4.038 5.061 -47.089 1.00 89.19 292 SER A CA 1
ATOM 2224 C C . SER A 1 292 ? 3.882 6.546 -47.419 1.00 89.19 292 SER A C 1
ATOM 2226 O O . SER A 1 292 ? 4.727 7.075 -48.129 1.00 89.19 292 SER A O 1
ATOM 2228 N N . SER A 1 293 ? 2.812 7.191 -46.950 1.00 89.69 293 SER A N 1
ATOM 2229 C CA . SER A 1 293 ? 2.471 8.599 -47.194 1.00 89.69 293 SER A CA 1
ATOM 2230 C C . SER A 1 293 ? 1.572 9.141 -46.076 1.00 89.69 293 SER A C 1
ATOM 2232 O O . SER A 1 293 ? 0.941 8.349 -45.372 1.00 89.69 293 SER A O 1
ATOM 2234 N N . GLY A 1 294 ? 1.474 10.466 -45.927 1.00 88.56 294 GLY A N 1
ATOM 2235 C CA . GLY A 1 294 ? 0.639 11.111 -44.904 1.00 88.56 294 GLY A CA 1
ATOM 2236 C C . GLY A 1 294 ? 1.307 11.179 -43.528 1.00 88.56 294 GLY A C 1
ATOM 2237 O O . GLY A 1 294 ? 2.527 11.171 -43.434 1.00 88.56 294 GLY A O 1
ATOM 2238 N N . VAL A 1 295 ? 0.533 11.263 -42.445 1.00 86.69 295 VAL A N 1
ATOM 2239 C CA . VAL A 1 295 ? 1.066 11.490 -41.087 1.00 86.69 295 VAL A CA 1
ATOM 2240 C C . VAL A 1 295 ? 0.477 10.470 -40.115 1.00 86.69 295 VAL A C 1
ATOM 2242 O O . VAL A 1 295 ? -0.716 10.169 -40.185 1.00 86.69 295 VAL A O 1
ATOM 2245 N N . CYS A 1 296 ? 1.282 9.946 -39.184 1.00 86.69 296 CYS A N 1
ATOM 2246 C CA . CYS A 1 296 ? 0.731 9.190 -38.059 1.00 86.69 296 CYS A CA 1
ATOM 2247 C C . CYS A 1 296 ? -0.126 10.130 -37.201 1.00 86.69 296 CYS A C 1
ATOM 2249 O O . CYS A 1 296 ? 0.386 11.121 -36.685 1.00 86.69 296 CYS A O 1
ATOM 2251 N N . ARG A 1 297 ? -1.414 9.807 -37.018 1.00 84.56 297 ARG A N 1
ATOM 2252 C CA . ARG A 1 297 ? -2.312 10.578 -36.139 1.00 84.56 297 ARG A CA 1
ATOM 2253 C C . ARG A 1 297 ? -1.784 10.636 -34.704 1.00 84.56 297 ARG A C 1
ATOM 2255 O O . ARG A 1 297 ? -1.865 11.676 -34.062 1.00 84.56 297 ARG A O 1
ATOM 2262 N N . GLU A 1 298 ? -1.232 9.520 -34.240 1.00 84.62 298 GLU A N 1
ATOM 2263 C CA . GLU A 1 298 ? -0.587 9.374 -32.939 1.00 84.62 298 GLU A CA 1
ATOM 2264 C C . GLU A 1 298 ? 0.807 8.780 -33.177 1.00 84.62 298 GLU A C 1
ATOM 2266 O O . GLU A 1 298 ? 0.915 7.618 -33.576 1.00 84.62 298 GLU A O 1
ATOM 2271 N N . PRO A 1 299 ? 1.890 9.565 -33.048 1.00 86.56 299 PRO A N 1
ATOM 2272 C CA . PRO A 1 299 ? 3.234 9.041 -33.235 1.00 86.56 299 PRO A CA 1
ATOM 2273 C C . PRO A 1 299 ? 3.617 8.128 -32.066 1.00 86.56 299 PRO A C 1
ATOM 2275 O O . PRO A 1 299 ? 3.297 8.407 -30.912 1.00 86.56 299 PRO A O 1
ATOM 2278 N N . ILE A 1 300 ? 4.368 7.065 -32.360 1.00 87.88 300 ILE A N 1
ATOM 2279 C CA . ILE A 1 300 ? 5.003 6.231 -31.332 1.00 87.88 300 ILE A CA 1
ATOM 2280 C C . ILE A 1 300 ? 5.918 7.107 -30.466 1.00 87.88 300 ILE A C 1
ATOM 2282 O O . ILE A 1 300 ? 6.768 7.820 -30.998 1.00 87.88 300 ILE A O 1
ATOM 2286 N N . LEU A 1 301 ? 5.773 7.037 -29.140 1.00 85.81 301 LEU A N 1
ATOM 2287 C CA . LEU A 1 301 ? 6.437 7.961 -28.208 1.00 85.81 301 LEU A CA 1
ATOM 2288 C C . LEU A 1 301 ? 7.747 7.426 -27.620 1.00 85.81 301 LEU A C 1
ATOM 2290 O O . LEU A 1 301 ? 8.468 8.167 -26.953 1.00 85.81 301 LEU A O 1
ATOM 2294 N N . THR A 1 302 ? 8.071 6.151 -27.848 1.00 83.94 302 THR A N 1
ATOM 2295 C CA . THR A 1 302 ? 9.279 5.528 -27.293 1.00 83.94 302 THR A CA 1
ATOM 2296 C C . THR A 1 302 ? 10.057 4.737 -28.341 1.00 83.94 302 THR A C 1
ATOM 2298 O O . THR A 1 302 ? 9.486 4.109 -29.234 1.00 83.94 302 THR A O 1
ATOM 2301 N N . SER A 1 303 ? 11.384 4.710 -28.204 1.00 88.12 303 SER A N 1
ATOM 2302 C CA . SER A 1 303 ? 12.253 3.903 -29.069 1.00 88.12 303 SER A CA 1
ATOM 2303 C C . SER A 1 303 ? 11.966 2.409 -28.949 1.00 88.12 303 SER A C 1
ATOM 2305 O O . SER A 1 303 ? 11.992 1.697 -29.949 1.00 88.12 303 SER A O 1
ATOM 2307 N N . HIS A 1 304 ? 11.631 1.940 -27.746 1.00 82.94 304 HIS A N 1
ATOM 2308 C CA . HIS A 1 304 ? 11.296 0.541 -27.498 1.00 82.94 304 HIS A CA 1
ATOM 2309 C C . HIS A 1 304 ? 10.057 0.098 -28.287 1.00 82.94 304 HIS A C 1
ATOM 2311 O O . HIS A 1 304 ? 10.112 -0.896 -29.010 1.00 82.94 304 HIS A O 1
ATOM 2317 N N . GLU A 1 305 ? 8.967 0.863 -28.202 1.00 84.12 305 GLU A N 1
ATOM 2318 C CA . GLU A 1 305 ? 7.756 0.604 -28.982 1.00 84.12 305 GLU A CA 1
ATOM 2319 C C . GLU A 1 305 ? 8.032 0.704 -30.485 1.00 84.12 305 GLU A C 1
ATOM 2321 O O . GLU A 1 305 ? 7.574 -0.144 -31.240 1.00 84.12 305 GLU A O 1
ATOM 2326 N N . CYS A 1 306 ? 8.854 1.662 -30.925 1.00 90.25 306 CYS A N 1
ATOM 2327 C CA . CYS A 1 306 ? 9.205 1.816 -32.337 1.00 90.25 306 CYS A CA 1
ATOM 2328 C C . CYS A 1 306 ? 9.899 0.570 -32.903 1.00 90.25 306 CYS A C 1
ATOM 2330 O O . CYS A 1 306 ? 9.520 0.044 -33.951 1.00 90.25 306 CYS A O 1
ATOM 2332 N N . PHE A 1 307 ? 10.905 0.059 -32.194 1.00 91.06 307 PHE A N 1
ATOM 2333 C CA . PHE A 1 307 ? 11.646 -1.120 -32.634 1.00 91.06 307 PHE A CA 1
ATOM 2334 C C . PHE A 1 307 ? 10.791 -2.386 -32.581 1.00 91.06 307 PHE A C 1
ATOM 2336 O O . PHE A 1 307 ? 10.888 -3.229 -33.474 1.00 91.06 307 PHE A O 1
ATOM 2343 N N . HIS A 1 308 ? 9.917 -2.491 -31.580 1.00 86.00 308 HIS A N 1
ATOM 2344 C CA . HIS A 1 308 ? 8.935 -3.564 -31.496 1.00 86.00 308 HIS A CA 1
ATOM 2345 C C . HIS A 1 308 ? 7.927 -3.505 -32.655 1.00 86.00 308 HIS A C 1
ATOM 2347 O O . HIS A 1 308 ? 7.724 -4.505 -33.339 1.00 86.00 308 HIS A O 1
ATOM 2353 N N . ALA A 1 309 ? 7.354 -2.333 -32.935 1.00 88.31 309 ALA A N 1
ATOM 2354 C CA . ALA A 1 309 ? 6.415 -2.104 -34.030 1.00 88.31 309 ALA A CA 1
ATOM 2355 C C . ALA A 1 309 ? 7.023 -2.462 -35.389 1.00 88.31 309 ALA A C 1
ATOM 2357 O O . ALA A 1 309 ? 6.368 -3.100 -36.217 1.00 88.31 309 ALA A O 1
ATOM 2358 N N . ALA A 1 310 ? 8.289 -2.094 -35.612 1.00 91.44 310 ALA A N 1
ATOM 2359 C CA . ALA A 1 310 ? 9.015 -2.439 -36.828 1.00 91.44 310 ALA A CA 1
ATOM 2360 C C . ALA A 1 310 ? 9.185 -3.952 -36.974 1.00 91.44 310 ALA A C 1
ATOM 2362 O O . ALA A 1 310 ? 8.889 -4.498 -38.036 1.00 91.44 310 ALA A O 1
ATOM 2363 N N . ALA A 1 311 ? 9.613 -4.629 -35.905 1.00 89.00 311 ALA A N 1
ATOM 2364 C CA . ALA A 1 311 ? 9.733 -6.080 -35.902 1.00 89.00 311 ALA A CA 1
ATOM 2365 C C . ALA A 1 311 ? 8.375 -6.747 -36.165 1.00 89.00 311 ALA A C 1
ATOM 2367 O O . ALA A 1 311 ? 8.291 -7.614 -37.024 1.00 89.00 311 ALA A O 1
ATOM 2368 N N . ALA A 1 312 ? 7.302 -6.302 -35.509 1.00 86.12 312 ALA A N 1
ATOM 2369 C CA . ALA A 1 312 ? 5.968 -6.877 -35.669 1.00 86.12 312 ALA A CA 1
ATOM 2370 C C . ALA A 1 312 ? 5.381 -6.664 -37.078 1.00 86.12 312 ALA A C 1
ATOM 2372 O O . ALA A 1 312 ? 4.802 -7.583 -37.651 1.00 86.12 312 ALA A O 1
ATOM 2373 N N . SER A 1 313 ? 5.554 -5.474 -37.659 1.00 88.81 313 SER A N 1
ATOM 2374 C CA . SER A 1 313 ? 4.892 -5.093 -38.921 1.00 88.81 313 SER A CA 1
ATOM 2375 C C . SER A 1 313 ? 5.681 -5.461 -40.171 1.00 88.81 313 SER A C 1
ATOM 2377 O O . SER A 1 313 ? 5.118 -5.564 -41.259 1.00 88.81 313 SER A O 1
ATOM 2379 N N . LEU A 1 314 ? 7.005 -5.580 -40.044 1.00 87.75 314 LEU A N 1
ATOM 2380 C CA . LEU A 1 314 ? 7.916 -5.774 -41.172 1.00 87.75 314 LEU A CA 1
ATOM 2381 C C . LEU A 1 314 ? 8.640 -7.125 -41.114 1.00 87.75 314 LEU A C 1
ATOM 2383 O O . LEU A 1 314 ? 9.417 -7.417 -42.026 1.00 87.75 314 LEU A O 1
ATOM 2387 N N . ALA A 1 315 ? 8.407 -7.962 -40.095 1.00 80.12 315 ALA A N 1
ATOM 2388 C CA . ALA A 1 315 ? 9.006 -9.295 -40.014 1.00 80.12 315 ALA A CA 1
ATOM 2389 C C . ALA A 1 315 ? 8.673 -10.177 -41.231 1.00 80.12 315 ALA A C 1
ATOM 2391 O O . ALA A 1 315 ? 7.630 -10.065 -41.871 1.00 80.12 315 ALA A O 1
ATOM 2392 N N . GLY A 1 316 ? 9.614 -11.063 -41.554 1.00 74.62 316 GLY A N 1
ATOM 2393 C CA . GLY A 1 316 ? 9.555 -12.034 -42.644 1.00 74.62 316 GLY A CA 1
ATOM 2394 C C . GLY A 1 316 ? 10.854 -12.843 -42.687 1.00 74.62 316 GLY A C 1
ATOM 2395 O O . GLY A 1 316 ? 11.870 -12.409 -42.135 1.00 74.62 316 GLY A O 1
ATOM 2396 N N . ALA A 1 317 ? 10.839 -14.024 -43.310 1.00 62.94 317 ALA A N 1
ATOM 2397 C CA . ALA A 1 317 ? 12.012 -14.899 -43.362 1.00 62.94 317 ALA A CA 1
ATOM 2398 C C . ALA A 1 317 ? 13.231 -14.169 -43.965 1.00 62.94 317 ALA A C 1
ATOM 2400 O O . ALA A 1 317 ? 13.166 -13.638 -45.071 1.00 62.94 317 ALA A O 1
ATOM 2401 N N . GLY A 1 318 ? 14.344 -14.134 -43.224 1.00 70.75 318 GLY A N 1
ATOM 2402 C CA . GLY A 1 318 ? 15.609 -13.541 -43.676 1.00 70.75 318 GLY A CA 1
ATOM 2403 C C . GLY A 1 318 ? 15.732 -12.018 -43.540 1.00 70.75 318 GLY A C 1
ATOM 2404 O O . GLY A 1 318 ? 16.729 -11.462 -44.001 1.00 70.75 318 GLY A O 1
ATOM 2405 N N . ARG A 1 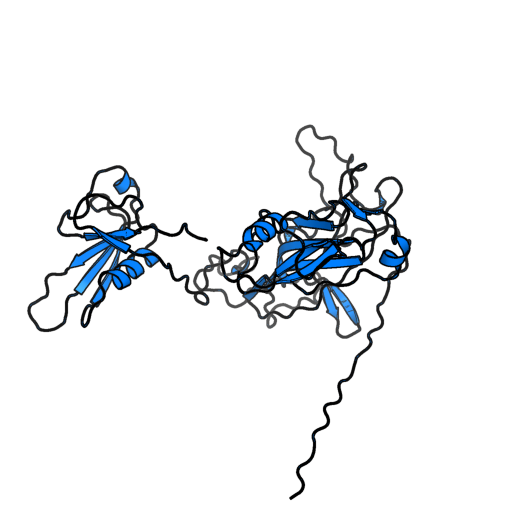319 ? 14.771 -11.331 -42.907 1.00 82.12 319 ARG A N 1
ATOM 2406 C CA . ARG A 1 319 ? 14.853 -9.882 -42.652 1.00 82.12 319 ARG A CA 1
ATOM 2407 C C . ARG A 1 319 ? 15.659 -9.573 -41.393 1.00 82.12 319 ARG A C 1
ATOM 2409 O O . ARG A 1 319 ? 15.537 -10.261 -40.383 1.00 82.12 319 ARG A O 1
ATOM 2416 N N . ARG A 1 320 ? 16.483 -8.525 -41.450 1.00 86.19 320 ARG A N 1
ATOM 2417 C CA . ARG A 1 320 ? 17.286 -8.030 -40.319 1.00 86.19 320 ARG A CA 1
ATOM 2418 C C . ARG A 1 320 ? 16.954 -6.571 -40.037 1.00 86.19 320 ARG A C 1
ATOM 2420 O O . ARG A 1 320 ? 16.611 -5.831 -40.953 1.00 86.19 320 ARG A O 1
ATOM 2427 N N . PHE A 1 321 ? 17.091 -6.158 -38.782 1.00 90.31 321 PHE A N 1
ATOM 2428 C CA . PHE A 1 321 ? 16.777 -4.802 -38.337 1.00 90.31 321 PHE A CA 1
ATOM 2429 C C . PHE A 1 321 ? 18.023 -4.121 -37.770 1.00 90.31 321 PHE A C 1
ATOM 2431 O O . PHE A 1 321 ? 18.791 -4.737 -37.031 1.00 90.31 321 PHE A O 1
ATOM 2438 N N . SER A 1 322 ? 18.215 -2.852 -38.119 1.00 91.94 322 SER A N 1
ATOM 2439 C CA . SER A 1 322 ? 19.229 -1.960 -37.561 1.00 91.94 322 SER A CA 1
ATOM 2440 C C . SER A 1 322 ? 18.519 -0.789 -36.894 1.00 91.94 322 SER A C 1
ATOM 2442 O O . SER A 1 322 ? 17.960 0.063 -37.581 1.00 91.94 322 SER A O 1
ATOM 2444 N N . ASN A 1 323 ? 18.537 -0.757 -35.564 1.00 93.25 323 ASN A N 1
ATOM 2445 C CA . ASN A 1 323 ? 17.754 0.180 -34.763 1.00 93.25 323 ASN A CA 1
ATOM 2446 C C . ASN A 1 323 ? 18.603 1.377 -34.320 1.00 93.25 323 ASN A C 1
ATOM 2448 O O . ASN A 1 323 ? 19.701 1.199 -33.793 1.00 93.25 323 ASN A O 1
ATOM 2452 N N . ALA A 1 324 ? 18.079 2.588 -34.485 1.00 93.81 324 ALA A N 1
ATOM 2453 C CA . ALA A 1 324 ? 18.705 3.827 -34.038 1.00 93.81 324 ALA A CA 1
ATOM 2454 C C . ALA A 1 324 ? 17.674 4.772 -33.405 1.00 93.81 324 ALA A C 1
ATOM 2456 O O . ALA A 1 324 ? 16.478 4.688 -33.677 1.00 93.81 324 ALA A O 1
ATOM 2457 N N . SER A 1 325 ? 18.138 5.688 -32.557 1.00 93.31 325 SER A N 1
ATOM 2458 C CA . SER A 1 325 ? 17.335 6.806 -32.043 1.00 93.31 325 SER A CA 1
ATOM 2459 C C . SER A 1 325 ? 18.025 8.126 -32.373 1.00 93.31 325 SER A C 1
ATOM 2461 O O . SER A 1 325 ? 19.252 8.199 -32.315 1.00 93.31 325 SER A O 1
ATOM 2463 N N . ALA A 1 326 ? 17.256 9.156 -32.717 1.00 92.69 326 ALA A N 1
ATOM 2464 C CA . ALA A 1 326 ? 17.757 10.501 -32.989 1.00 92.69 326 ALA A CA 1
ATOM 2465 C C . ALA A 1 326 ? 16.727 11.572 -32.594 1.00 92.69 326 ALA A C 1
ATOM 2467 O O . ALA A 1 326 ? 15.575 11.264 -32.302 1.00 92.69 326 ALA A O 1
ATOM 2468 N N . SER A 1 327 ? 17.153 12.834 -32.624 1.00 92.06 327 SER A N 1
ATOM 2469 C CA . SER A 1 327 ? 16.281 14.009 -32.573 1.00 92.06 327 SER A CA 1
ATOM 2470 C C . SER A 1 327 ? 16.556 14.838 -33.827 1.00 92.06 327 SER A C 1
ATOM 2472 O O . SER A 1 327 ? 17.532 15.583 -33.879 1.00 92.06 327 SER A O 1
ATOM 2474 N N . ASP A 1 328 ? 15.757 14.632 -34.873 1.00 88.25 328 ASP A N 1
ATOM 2475 C CA . ASP A 1 328 ? 15.985 15.183 -36.212 1.00 88.25 328 ASP A CA 1
ATOM 2476 C C . ASP A 1 328 ? 14.715 15.904 -36.702 1.00 88.25 328 ASP A C 1
ATOM 2478 O O . ASP A 1 328 ? 13.704 15.247 -36.962 1.00 88.25 328 ASP A O 1
ATOM 2482 N N . PRO A 1 329 ? 14.723 17.246 -36.823 1.00 86.62 329 PRO A N 1
ATOM 2483 C CA . PRO A 1 329 ? 13.554 18.000 -37.275 1.00 86.62 329 PRO A CA 1
ATOM 2484 C C . PRO A 1 329 ? 13.218 17.765 -38.754 1.00 86.62 329 PRO A C 1
ATOM 2486 O O . PRO A 1 329 ? 12.161 18.198 -39.194 1.00 86.62 329 PRO A O 1
ATOM 2489 N N . SER A 1 330 ? 14.097 17.112 -39.526 1.00 85.88 330 SER A N 1
ATOM 2490 C CA . SER A 1 330 ? 13.889 16.811 -40.949 1.00 85.88 330 SER A CA 1
ATOM 2491 C C . SER A 1 330 ? 13.211 15.461 -41.209 1.00 85.88 330 SER A C 1
ATOM 2493 O O . SER A 1 330 ? 13.008 15.078 -42.362 1.00 85.88 330 SER A O 1
ATOM 2495 N N . ARG A 1 331 ? 12.848 14.725 -40.153 1.00 86.81 331 ARG A N 1
ATOM 2496 C CA . ARG A 1 331 ? 12.205 13.409 -40.241 1.00 86.81 331 ARG A CA 1
ATOM 2497 C C . ARG A 1 331 ? 10.857 13.398 -39.523 1.00 86.81 331 ARG A C 1
ATOM 2499 O O . ARG A 1 331 ? 10.685 14.166 -38.577 1.00 86.81 331 ARG A O 1
ATOM 2506 N N . PRO A 1 332 ? 9.929 12.499 -39.906 1.00 88.62 332 PRO A N 1
ATOM 2507 C CA . PRO A 1 332 ? 8.670 12.341 -39.188 1.00 88.62 332 PRO A CA 1
ATOM 2508 C C . PRO A 1 332 ? 8.908 12.061 -37.694 1.00 88.62 332 PRO A C 1
ATOM 2510 O O . PRO A 1 332 ? 9.879 11.370 -37.355 1.00 88.62 332 PRO A O 1
ATOM 2513 N N . PRO A 1 333 ? 8.058 12.580 -36.792 1.00 89.12 333 PRO A N 1
ATOM 2514 C CA . PRO A 1 333 ? 8.124 12.255 -35.373 1.00 89.12 333 PRO A CA 1
ATOM 2515 C C . PRO A 1 333 ? 7.753 10.785 -35.131 1.00 89.12 333 PRO A C 1
ATOM 2517 O O . PRO A 1 333 ? 6.934 10.199 -35.842 1.00 89.12 333 PRO A O 1
ATOM 2520 N N . GLY A 1 334 ? 8.324 10.190 -34.086 1.00 92.50 334 GLY A N 1
ATOM 2521 C CA . GLY A 1 334 ? 8.018 8.820 -33.687 1.00 92.50 334 GLY A CA 1
ATOM 2522 C C . GLY A 1 334 ? 8.822 7.788 -34.466 1.00 92.50 334 GLY A C 1
ATOM 2523 O O . GLY A 1 334 ? 10.047 7.798 -34.398 1.00 92.50 334 GLY A O 1
ATOM 2524 N N . CYS A 1 335 ? 8.171 6.849 -35.152 1.00 94.06 335 CYS A N 1
ATOM 2525 C CA . CYS A 1 335 ? 8.853 5.682 -35.710 1.00 94.06 335 CYS A CA 1
ATOM 2526 C C . CYS A 1 335 ? 8.844 5.638 -37.237 1.00 94.06 335 CYS A C 1
ATOM 2528 O O . CYS A 1 335 ? 7.790 5.724 -37.869 1.00 94.06 335 CYS A O 1
ATOM 2530 N N . SER A 1 336 ? 10.017 5.418 -37.832 1.00 94.44 336 SER A N 1
ATOM 2531 C CA . SER A 1 336 ? 10.172 5.242 -39.276 1.00 94.44 336 SER A CA 1
ATOM 2532 C C . SER A 1 336 ? 11.133 4.108 -39.619 1.00 94.44 336 SER A C 1
ATOM 2534 O O . SER A 1 336 ? 12.050 3.800 -38.860 1.00 94.44 336 SER A O 1
ATOM 2536 N N . ALA A 1 337 ? 10.932 3.485 -40.776 1.00 93.81 337 ALA A N 1
ATOM 2537 C CA . ALA A 1 337 ? 11.799 2.449 -41.309 1.00 93.81 337 ALA A CA 1
ATOM 2538 C C . ALA A 1 337 ? 12.116 2.710 -42.785 1.00 93.81 337 ALA A C 1
ATOM 2540 O O . ALA A 1 337 ? 11.231 3.024 -43.585 1.00 93.81 337 ALA A O 1
ATOM 2541 N N . THR A 1 338 ? 13.380 2.541 -43.161 1.00 91.62 338 THR A N 1
ATOM 2542 C CA . THR A 1 338 ? 13.834 2.518 -44.556 1.00 91.62 338 THR A CA 1
ATOM 2543 C C . THR A 1 338 ? 14.413 1.150 -44.886 1.00 91.62 338 THR A C 1
ATOM 2545 O O . THR A 1 338 ? 15.015 0.489 -44.039 1.00 91.62 338 THR A O 1
ATOM 2548 N N . VAL A 1 339 ? 14.245 0.706 -46.130 1.00 86.38 339 VAL A N 1
ATOM 2549 C CA . VAL A 1 339 ? 14.957 -0.474 -46.631 1.00 86.38 339 VAL A CA 1
ATOM 2550 C C . VAL A 1 339 ? 16.342 -0.005 -47.058 1.00 86.38 339 VAL A C 1
ATOM 2552 O O . VAL A 1 339 ? 16.462 0.847 -47.940 1.00 86.38 339 VAL A O 1
ATOM 2555 N N . GLY A 1 340 ? 17.393 -0.515 -46.418 1.00 73.38 340 GLY A N 1
ATOM 2556 C CA . GLY A 1 340 ? 18.753 -0.248 -46.869 1.00 73.38 340 GLY A CA 1
ATOM 2557 C C . GLY A 1 340 ? 18.954 -0.826 -48.270 1.00 73.38 340 GLY A C 1
ATOM 2558 O O . GLY A 1 340 ? 18.497 -1.934 -48.547 1.00 73.38 340 GLY A O 1
ATOM 2559 N N . ALA A 1 341 ? 19.645 -0.103 -49.157 1.00 59.28 341 ALA A N 1
ATOM 2560 C CA . ALA A 1 341 ? 20.060 -0.662 -50.439 1.00 59.28 341 ALA A CA 1
ATOM 2561 C C . ALA A 1 341 ? 20.920 -1.903 -50.162 1.00 59.28 341 ALA A C 1
ATOM 2563 O O . ALA A 1 341 ? 22.039 -1.791 -49.652 1.00 59.28 341 ALA A O 1
ATOM 2564 N N . ALA A 1 342 ? 20.380 -3.092 -50.436 1.00 53.38 342 ALA A N 1
ATOM 2565 C CA . ALA A 1 342 ? 21.121 -4.329 -50.286 1.00 53.38 342 ALA A CA 1
ATOM 2566 C C . ALA A 1 342 ? 22.362 -4.235 -51.181 1.00 53.38 342 ALA A C 1
ATOM 2568 O O . ALA A 1 342 ? 22.251 -4.197 -52.407 1.00 53.38 342 ALA A O 1
ATOM 2569 N N . LYS A 1 343 ? 23.563 -4.189 -50.588 1.00 47.91 343 LYS A N 1
ATOM 2570 C CA . LYS A 1 343 ? 24.769 -4.524 -51.352 1.00 47.91 343 LYS A CA 1
ATOM 2571 C C . LYS A 1 343 ? 24.528 -5.930 -51.899 1.00 47.91 343 LYS A C 1
ATOM 2573 O O . LYS A 1 343 ? 24.192 -6.825 -51.129 1.00 47.91 343 LYS A O 1
ATOM 2578 N N . ALA A 1 344 ? 24.619 -6.073 -53.218 1.00 44.34 344 ALA A N 1
ATOM 2579 C CA . ALA A 1 344 ? 24.067 -7.155 -54.037 1.00 44.34 344 ALA A CA 1
ATOM 2580 C C . ALA A 1 344 ? 24.686 -8.558 -53.825 1.00 44.34 344 ALA A C 1
ATOM 2582 O O . ALA A 1 344 ? 24.910 -9.293 -54.780 1.00 44.34 344 ALA A O 1
ATOM 2583 N N . GLN A 1 345 ? 24.969 -8.962 -52.588 1.00 48.66 345 GLN A N 1
ATOM 2584 C CA . GLN A 1 345 ? 25.517 -10.270 -52.252 1.00 48.66 345 GLN A CA 1
ATOM 2585 C C . GLN A 1 345 ? 24.726 -10.890 -51.085 1.00 48.66 345 GLN A C 1
ATOM 2587 O O . GLN A 1 345 ? 25.027 -10.727 -49.906 1.00 48.66 345 GLN A O 1
ATOM 2592 N N . HIS A 1 346 ? 23.662 -11.601 -51.465 1.00 51.44 346 HIS A N 1
ATOM 2593 C CA . HIS A 1 346 ? 23.123 -12.806 -50.819 1.00 51.44 346 HIS A CA 1
ATOM 2594 C C . HIS A 1 346 ? 22.728 -12.825 -49.332 1.00 51.44 346 HIS A C 1
ATOM 2596 O O . HIS A 1 346 ? 22.577 -13.914 -48.786 1.00 51.44 346 HIS A O 1
ATOM 2602 N N . THR A 1 347 ? 22.461 -11.706 -48.653 1.00 55.28 347 THR A N 1
ATOM 2603 C CA . THR A 1 347 ? 22.054 -11.795 -47.234 1.00 55.28 347 THR A CA 1
ATOM 2604 C C . THR A 1 347 ? 20.888 -10.883 -46.840 1.00 55.28 347 THR A C 1
ATOM 2606 O O . THR A 1 347 ? 21.068 -9.960 -46.062 1.00 55.28 347 THR A O 1
ATOM 2609 N N . GLY A 1 348 ? 19.670 -11.186 -47.300 1.00 65.88 348 GLY A N 1
ATOM 2610 C CA . GLY A 1 348 ? 18.422 -10.656 -46.718 1.00 65.88 348 GLY A CA 1
ATOM 2611 C C . GLY A 1 348 ? 18.196 -9.135 -46.810 1.00 65.88 348 GLY A C 1
ATOM 2612 O O . GLY A 1 348 ? 19.116 -8.341 -46.988 1.00 65.88 348 GLY A O 1
ATOM 2613 N N . GLU A 1 349 ? 16.944 -8.701 -46.686 1.00 76.94 349 GLU A N 1
ATOM 2614 C CA . GLU A 1 349 ? 16.625 -7.271 -46.578 1.00 76.94 349 GLU A CA 1
ATOM 2615 C C . GLU A 1 349 ? 17.013 -6.765 -45.178 1.00 76.94 349 GLU A C 1
ATOM 2617 O O . GLU A 1 349 ? 16.632 -7.364 -44.167 1.00 76.94 349 GLU A O 1
ATOM 2622 N N . VAL A 1 350 ? 17.770 -5.663 -45.107 1.00 85.88 350 VAL A N 1
ATOM 2623 C CA . VAL A 1 350 ? 18.069 -4.972 -43.843 1.00 85.88 350 VAL A CA 1
ATOM 2624 C C . VAL A 1 350 ? 17.207 -3.717 -43.751 1.00 85.88 350 VAL A C 1
ATOM 2626 O O . VAL A 1 350 ? 17.334 -2.805 -44.569 1.00 85.88 350 VAL A O 1
ATOM 2629 N N . PHE A 1 351 ? 16.343 -3.669 -42.743 1.00 90.19 351 PHE A N 1
ATOM 2630 C CA . PHE A 1 351 ? 15.535 -2.504 -42.410 1.00 90.19 351 PHE A CA 1
ATOM 2631 C C . PHE A 1 351 ? 16.293 -1.624 -41.419 1.00 90.19 351 PHE A C 1
ATOM 2633 O O . PHE A 1 351 ? 16.664 -2.074 -40.335 1.00 90.19 351 PHE A O 1
ATOM 2640 N N . SER A 1 352 ? 16.504 -0.363 -41.777 1.00 92.56 352 SER A N 1
ATOM 2641 C CA . SER A 1 352 ? 17.006 0.659 -40.863 1.00 92.56 352 SER A CA 1
ATOM 2642 C C . SER A 1 352 ? 15.817 1.318 -40.181 1.00 92.56 352 SER A C 1
ATOM 2644 O O . SER A 1 352 ? 15.051 2.029 -40.828 1.00 92.56 352 SER A O 1
ATOM 2646 N N . VAL A 1 353 ? 15.652 1.065 -38.886 1.00 94.50 353 VAL A N 1
ATOM 2647 C CA . VAL A 1 353 ? 14.553 1.589 -38.071 1.00 94.50 353 VAL A CA 1
ATOM 2648 C C . VAL A 1 353 ? 15.073 2.751 -37.238 1.00 94.50 353 VAL A C 1
ATOM 2650 O O . VAL A 1 353 ? 16.063 2.615 -36.519 1.00 94.50 353 VAL A O 1
ATOM 2653 N N . LEU A 1 354 ? 14.402 3.895 -37.322 1.00 94.50 354 LEU A N 1
ATOM 2654 C CA . LEU A 1 354 ? 14.735 5.094 -36.569 1.00 94.50 354 LEU A CA 1
ATOM 2655 C C . LEU A 1 354 ? 13.554 5.520 -35.698 1.00 94.50 354 LEU A C 1
ATOM 2657 O O . LEU A 1 354 ? 12.469 5.801 -36.212 1.00 94.50 354 LEU A O 1
ATOM 2661 N N . PHE A 1 355 ? 13.817 5.660 -34.402 1.00 94.44 355 PHE A N 1
ATOM 2662 C CA . PHE A 1 355 ? 12.977 6.436 -33.500 1.00 94.44 355 PHE A CA 1
ATOM 2663 C C . PHE A 1 355 ? 13.435 7.899 -33.473 1.00 94.44 355 PHE A C 1
ATOM 2665 O O . PHE A 1 355 ? 14.580 8.186 -33.122 1.00 94.44 355 PHE A O 1
ATOM 2672 N N . ASN A 1 356 ? 12.551 8.821 -33.839 1.00 93.00 356 ASN A N 1
ATOM 2673 C CA . ASN A 1 356 ? 12.781 10.257 -33.810 1.00 93.00 356 ASN A CA 1
ATOM 2674 C C . ASN A 1 356 ? 12.027 10.894 -32.636 1.00 93.00 356 ASN A C 1
ATOM 2676 O O . ASN A 1 356 ? 10.805 11.042 -32.681 1.00 93.00 356 ASN A O 1
ATOM 2680 N N . SER A 1 357 ? 12.757 11.301 -31.597 1.00 89.81 357 SER A N 1
ATOM 2681 C CA . SER A 1 357 ? 12.183 11.897 -30.383 1.00 89.81 357 SER A CA 1
ATOM 2682 C C . SER A 1 357 ? 11.777 13.366 -30.546 1.00 89.81 357 SER A C 1
ATOM 2684 O O . SER A 1 357 ? 11.320 13.984 -29.586 1.00 89.81 357 SER A O 1
ATOM 2686 N N . ASN A 1 358 ? 11.983 13.963 -31.724 1.00 85.06 358 ASN A N 1
ATOM 2687 C CA . ASN A 1 358 ? 11.664 15.363 -31.961 1.00 85.06 358 ASN A CA 1
ATOM 2688 C C . ASN A 1 358 ? 10.151 15.562 -32.162 1.00 85.06 358 ASN A C 1
ATOM 2690 O O . ASN A 1 358 ? 9.631 15.423 -33.266 1.00 85.06 358 ASN A O 1
ATOM 2694 N N . SER A 1 359 ? 9.444 15.929 -31.091 1.00 71.62 359 SER A N 1
ATOM 2695 C CA . SER A 1 359 ? 8.004 16.218 -31.124 1.00 71.62 359 SER A CA 1
ATOM 2696 C C . SER A 1 359 ? 7.649 17.526 -31.839 1.00 71.62 359 SER A C 1
ATOM 2698 O O . SER A 1 359 ? 6.507 17.686 -32.260 1.00 71.62 359 SER A O 1
ATOM 2700 N N . GLN A 1 360 ? 8.605 18.439 -32.052 1.00 65.25 360 GLN A N 1
ATOM 2701 C CA . GLN A 1 360 ? 8.386 19.656 -32.853 1.00 65.25 360 GLN A CA 1
ATOM 2702 C C . GLN A 1 360 ? 8.237 19.334 -34.349 1.00 65.25 360 GLN A C 1
ATOM 2704 O O . GLN A 1 360 ? 7.690 20.131 -35.108 1.00 65.25 360 GLN A O 1
ATOM 2709 N N . ALA A 1 361 ? 8.644 18.134 -34.776 1.00 56.78 361 ALA A N 1
ATOM 2710 C CA . ALA A 1 361 ? 8.310 17.615 -36.097 1.00 56.78 361 ALA A CA 1
ATOM 2711 C C . ALA A 1 361 ? 6.820 17.233 -36.230 1.00 56.78 361 ALA A C 1
ATOM 2713 O O . ALA A 1 361 ? 6.368 16.994 -37.338 1.00 56.78 361 ALA A O 1
ATOM 2714 N N . ALA A 1 362 ? 6.029 17.192 -35.147 1.00 53.62 362 ALA A N 1
ATOM 2715 C CA . ALA A 1 362 ? 4.581 16.957 -35.227 1.00 53.62 362 ALA A CA 1
ATOM 2716 C C . ALA A 1 362 ? 3.788 18.210 -35.642 1.00 53.62 362 ALA A C 1
ATOM 2718 O O . ALA A 1 362 ? 2.682 18.091 -36.162 1.00 53.62 362 ALA A O 1
ATOM 2719 N N . SER A 1 363 ? 4.349 19.410 -35.444 1.00 52.88 363 SER A N 1
ATOM 2720 C CA . SER A 1 363 ? 3.743 20.679 -35.876 1.00 52.88 363 SER A CA 1
ATOM 2721 C C . SER A 1 363 ? 4.133 21.094 -37.299 1.00 52.88 363 SER A C 1
ATOM 2723 O O . SER A 1 363 ? 3.535 22.017 -37.849 1.00 52.88 363 SER A O 1
ATOM 2725 N N . HIS A 1 364 ? 5.108 20.417 -37.914 1.00 53.50 364 HIS A N 1
ATOM 2726 C CA . HIS A 1 364 ? 5.513 20.633 -39.303 1.00 53.50 364 HIS A CA 1
ATOM 2727 C C . HIS A 1 364 ? 5.277 19.357 -40.110 1.00 53.50 364 HIS A C 1
ATOM 2729 O O . HIS A 1 364 ? 5.670 18.280 -39.693 1.00 53.50 364 HIS A O 1
ATOM 2735 N N . ALA A 1 365 ? 4.622 19.483 -41.261 1.00 57.84 365 ALA A N 1
ATOM 2736 C CA . ALA A 1 365 ? 4.095 18.401 -42.093 1.00 57.84 365 ALA A CA 1
ATOM 2737 C C . ALA A 1 365 ? 5.167 17.507 -42.758 1.00 57.84 365 ALA A C 1
ATOM 2739 O O . ALA A 1 365 ? 5.188 17.365 -43.980 1.00 57.84 365 ALA A O 1
ATOM 2740 N N . ILE A 1 366 ? 6.086 16.912 -41.991 1.00 70.25 366 ILE A N 1
ATOM 2741 C CA . ILE A 1 366 ? 6.987 15.895 -42.532 1.00 70.25 366 ILE A CA 1
ATOM 2742 C C . ILE A 1 366 ? 6.219 14.586 -42.605 1.00 70.25 366 ILE A C 1
ATOM 2744 O O . ILE A 1 366 ? 6.110 13.827 -41.642 1.00 70.25 366 ILE A O 1
ATOM 2748 N N . GLU A 1 367 ? 5.652 14.376 -43.785 1.00 81.94 367 GLU A N 1
ATOM 2749 C CA . GLU A 1 367 ? 4.892 13.190 -44.115 1.00 81.94 367 GLU A CA 1
ATOM 2750 C C . GLU A 1 367 ? 5.793 11.954 -44.203 1.00 81.94 367 GLU A C 1
ATOM 2752 O O . GLU A 1 367 ? 6.959 11.986 -44.615 1.00 81.94 367 GLU A O 1
ATOM 2757 N N . CYS A 1 368 ? 5.206 10.821 -43.857 1.00 84.31 368 CYS A N 1
ATOM 2758 C CA . CYS A 1 368 ? 5.681 9.509 -44.237 1.00 84.31 368 CYS A CA 1
ATOM 2759 C C . CYS A 1 368 ? 5.930 9.468 -45.752 1.00 84.31 368 CYS A C 1
ATOM 2761 O O . CYS A 1 368 ? 5.279 10.158 -46.530 1.00 84.31 368 CYS A O 1
ATOM 2763 N N . GLY A 1 369 ? 6.904 8.678 -46.187 1.00 79.62 369 GLY A N 1
ATOM 2764 C CA . GLY A 1 369 ? 7.343 8.613 -47.582 1.00 79.62 369 GLY A CA 1
ATOM 2765 C C . GLY A 1 369 ? 8.443 9.611 -47.942 1.00 79.62 369 GLY A C 1
ATOM 2766 O O . GLY A 1 369 ? 9.181 9.361 -48.900 1.00 79.62 369 GLY A O 1
ATOM 2767 N N . ALA A 1 370 ? 8.634 10.685 -47.164 1.00 73.56 370 ALA A N 1
ATOM 2768 C CA . ALA A 1 370 ? 9.748 11.608 -47.365 1.00 73.56 370 ALA A CA 1
ATOM 2769 C C . ALA A 1 370 ? 11.094 10.860 -47.275 1.00 73.56 370 ALA A C 1
ATOM 2771 O O . ALA A 1 370 ? 11.379 10.150 -46.308 1.00 73.56 370 ALA A O 1
ATOM 2772 N N . GLY A 1 371 ? 11.913 10.961 -48.329 1.00 71.62 371 GLY A N 1
ATOM 2773 C CA . GLY A 1 371 ? 13.203 10.261 -48.415 1.00 71.62 371 GLY A CA 1
ATOM 2774 C C . GLY A 1 371 ? 13.106 8.728 -48.466 1.00 71.62 371 GLY A C 1
ATOM 2775 O O . GLY A 1 371 ? 14.082 8.050 -48.153 1.00 71.62 371 GLY A O 1
ATOM 2776 N N . GLY A 1 372 ? 11.942 8.169 -48.827 1.00 80.00 372 GLY A N 1
ATOM 2777 C CA . GLY A 1 372 ? 11.715 6.721 -48.909 1.00 80.00 372 GLY A CA 1
ATOM 2778 C C . GLY A 1 372 ? 11.469 6.033 -47.560 1.00 80.00 372 GLY A C 1
ATOM 2779 O O . GLY A 1 372 ? 11.394 4.803 -47.506 1.00 80.00 372 GLY A O 1
ATOM 2780 N N . ALA A 1 373 ? 11.340 6.799 -46.473 1.00 84.19 373 ALA A N 1
ATOM 2781 C CA . ALA A 1 373 ? 11.030 6.279 -45.146 1.00 84.19 373 ALA A CA 1
ATOM 2782 C C . ALA A 1 373 ? 9.536 5.985 -45.003 1.00 84.19 373 ALA A C 1
ATOM 2784 O O . ALA A 1 373 ? 8.703 6.836 -45.287 1.00 84.19 373 ALA A O 1
ATOM 2785 N N . ARG A 1 374 ? 9.179 4.793 -44.527 1.00 92.25 374 ARG A N 1
ATOM 2786 C CA . ARG A 1 374 ? 7.800 4.450 -44.158 1.00 92.25 374 ARG A CA 1
ATOM 2787 C C . ARG A 1 374 ? 7.624 4.663 -42.663 1.00 92.25 374 ARG A C 1
ATOM 2789 O O . ARG A 1 374 ? 8.500 4.260 -41.902 1.00 92.25 374 ARG A O 1
ATOM 2796 N N . CYS A 1 375 ? 6.523 5.267 -42.233 1.00 93.00 375 CYS A N 1
ATOM 2797 C CA . CYS A 1 375 ? 6.245 5.383 -40.805 1.00 93.00 375 CYS A CA 1
ATOM 2798 C C . CYS A 1 375 ? 5.580 4.118 -40.273 1.00 93.00 375 CYS A C 1
ATOM 2800 O O . CYS A 1 375 ? 4.832 3.452 -40.989 1.00 93.00 375 CYS A O 1
ATOM 2802 N N . LEU A 1 376 ? 5.820 3.833 -38.998 1.00 92.69 376 LEU A N 1
ATOM 2803 C CA . LEU A 1 376 ? 5.094 2.830 -38.229 1.00 92.69 376 LEU A CA 1
ATOM 2804 C C . LEU A 1 376 ? 4.157 3.574 -37.284 1.00 92.69 376 LEU A C 1
ATOM 2806 O O . LEU A 1 376 ? 4.618 4.273 -36.381 1.00 92.69 376 LEU A O 1
ATOM 2810 N N . CYS A 1 377 ? 2.857 3.448 -37.526 1.00 91.06 377 CYS A N 1
ATOM 2811 C CA . CYS A 1 377 ? 1.828 4.130 -36.754 1.00 91.06 377 CYS A CA 1
ATOM 2812 C C . CYS A 1 377 ? 0.996 3.102 -35.976 1.00 91.06 377 CYS A C 1
ATOM 2814 O O . CYS A 1 377 ? 0.652 2.062 -36.546 1.00 91.06 377 CYS A O 1
ATOM 2816 N N . PRO A 1 378 ? 0.620 3.373 -34.719 1.00 86.81 378 PRO A N 1
ATOM 2817 C CA . PRO A 1 378 ? -0.356 2.557 -34.013 1.00 86.81 378 PRO A CA 1
ATOM 2818 C C . PRO A 1 378 ? -1.693 2.551 -34.771 1.00 86.81 378 PRO A C 1
ATOM 2820 O O . PRO A 1 378 ? -2.178 3.593 -35.213 1.00 86.81 378 PRO A O 1
ATOM 2823 N N . HIS A 1 379 ? -2.287 1.374 -34.942 1.00 80.69 379 HIS A N 1
ATOM 2824 C CA . HIS A 1 379 ? -3.596 1.184 -35.555 1.00 80.69 379 HIS A CA 1
ATOM 2825 C C . HIS A 1 379 ? -4.573 0.714 -34.478 1.00 80.69 379 HIS A C 1
ATOM 2827 O O . HIS A 1 379 ? -4.480 -0.418 -34.012 1.00 80.69 379 HIS A O 1
ATOM 2833 N N . ALA A 1 380 ? -5.523 1.580 -34.111 1.00 67.75 380 ALA A N 1
ATOM 2834 C CA . ALA A 1 380 ? -6.426 1.366 -32.977 1.00 67.75 380 ALA A CA 1
ATOM 2835 C C . ALA A 1 380 ? -5.666 0.985 -31.687 1.00 67.75 380 ALA A C 1
ATOM 2837 O O . ALA A 1 380 ? -5.935 -0.077 -31.119 1.00 67.75 380 ALA A O 1
ATOM 2838 N N . PRO A 1 381 ? -4.686 1.800 -31.239 1.00 56.75 381 PRO A N 1
ATOM 2839 C CA . PRO A 1 381 ? -3.982 1.503 -30.001 1.00 56.75 381 PRO A CA 1
ATOM 2840 C C . PRO A 1 381 ? -5.006 1.394 -28.873 1.00 56.75 381 PRO A C 1
ATOM 2842 O O . PRO A 1 381 ? -5.785 2.323 -28.643 1.00 56.75 381 PRO A O 1
ATOM 2845 N N . LYS A 1 382 ? -5.010 0.266 -28.155 1.00 51.22 382 LYS A N 1
ATOM 2846 C CA . LYS A 1 382 ? -5.632 0.263 -26.832 1.00 51.22 382 LYS A CA 1
ATOM 2847 C C . LYS A 1 382 ? -4.898 1.335 -26.014 1.00 51.22 382 LYS A C 1
ATOM 2849 O O . LYS A 1 382 ? -3.661 1.347 -26.043 1.00 51.22 382 LYS A O 1
ATOM 2854 N N . PRO A 1 383 ? -5.606 2.261 -25.347 1.00 45.47 383 PRO A N 1
ATOM 2855 C CA . PRO A 1 383 ? -4.975 3.277 -24.521 1.00 45.47 383 PRO A CA 1
ATOM 2856 C C . PRO A 1 383 ? -3.947 2.644 -23.585 1.00 45.47 383 PRO A C 1
ATOM 2858 O O . PRO A 1 383 ? -4.164 1.564 -23.033 1.00 45.47 383 PRO A O 1
ATOM 2861 N N . PHE A 1 384 ? -2.803 3.307 -23.431 1.00 37.59 384 PHE A N 1
ATOM 2862 C CA . PHE A 1 384 ? -1.715 2.817 -22.596 1.00 37.59 384 PHE A CA 1
ATOM 2863 C C . PHE A 1 384 ? -2.227 2.574 -21.167 1.00 37.59 384 PHE A C 1
ATOM 2865 O O . PHE A 1 384 ? -2.555 3.523 -20.463 1.00 37.59 384 PHE A O 1
ATOM 2872 N N . GLY A 1 385 ? -2.277 1.308 -20.739 1.00 41.91 385 GLY A N 1
ATOM 2873 C CA . GLY A 1 385 ? -2.737 0.945 -19.393 1.00 41.91 385 GLY A CA 1
ATOM 2874 C C . GLY A 1 385 ? -4.219 0.573 -19.267 1.00 41.91 385 GLY A C 1
ATOM 2875 O O . GLY A 1 385 ? -4.733 0.632 -18.153 1.00 41.91 385 GLY A O 1
ATOM 2876 N N . GLN A 1 386 ? -4.889 0.193 -20.361 1.00 33.06 386 GLN A N 1
ATOM 2877 C CA . GLN A 1 386 ? -6.113 -0.617 -20.285 1.00 33.06 386 GLN A CA 1
ATOM 2878 C C . GLN A 1 386 ? -5.801 -2.103 -20.146 1.00 33.06 386 GLN A C 1
ATOM 2880 O O . GLN A 1 386 ? -4.894 -2.584 -20.866 1.00 33.06 386 GLN A O 1
#

Foldseek 3Di:
DDDDDDDDDDDDDDDDDPDPDKDDQDFDPLHFADDDADVVRDPPLFDRGQSPFPPGDIDDDDDFPDDDDDAQDKAFAKTDKDWDPPCVLVVQAQHKDWAQFDADFDWDADPVGDIDGFACQFKKFQWKKKKWFAPQKDKDKDAAPDCPGPCNVVQCVRRDPQDDPDRRGIDIGIDTDDDDPDDPDPRDRDQQRMDMDIDNDMSVSRSDTTGDGHPDTRIHRSITIMIMGITMTGQHPVVPWDSVDPPPTQRDGDDDAPQQPADPGHSHYSSSVVGDHPPDDPDQPFQKDWAQKFAFPDAAQDQVVQVVLCCVHVDDPQEAEAGEEEADLLAHAHKKWAFPDPPPDDGGIYIYIYHHNHCVNVVPGRIHNVVRIIGIHTDPRDPDPD